Protein AF-A0A0X1T879-F1 (afdb_monomer)

Structure (mmCIF, N/CA/C/O backbone):
data_AF-A0A0X1T879-F1
#
_entry.id   AF-A0A0X1T879-F1
#
loop_
_atom_site.group_PDB
_atom_site.id
_atom_site.type_symbol
_atom_site.label_atom_id
_atom_site.label_alt_id
_atom_site.label_comp_id
_atom_site.label_asym_id
_atom_site.label_entity_id
_atom_site.label_seq_id
_atom_site.pdbx_PDB_ins_code
_atom_site.Cartn_x
_atom_site.Cartn_y
_atom_site.Cartn_z
_atom_site.occupancy
_atom_site.B_iso_or_equiv
_atom_site.auth_seq_id
_atom_site.auth_comp_id
_atom_site.auth_asym_id
_atom_site.auth_atom_id
_atom_site.pdbx_PDB_model_num
ATOM 1 N N . MET A 1 1 ? -5.474 -13.224 -6.241 1.00 79.62 1 MET A N 1
ATOM 2 C CA . MET A 1 1 ? -4.151 -12.719 -6.658 1.00 79.62 1 MET A CA 1
ATOM 3 C C . MET A 1 1 ? -3.511 -12.004 -5.496 1.00 79.62 1 MET A C 1
ATOM 5 O O . MET A 1 1 ? -4.206 -11.257 -4.817 1.00 79.62 1 MET A O 1
ATOM 9 N N . LEU A 1 2 ? -2.228 -12.259 -5.269 1.00 90.38 2 LEU A N 1
ATOM 10 C CA . LEU A 1 2 ? -1.414 -11.565 -4.279 1.00 90.38 2 LEU A CA 1
ATOM 11 C C . LEU A 1 2 ? -0.314 -10.819 -5.038 1.00 90.38 2 LEU A C 1
ATOM 13 O O . LEU A 1 2 ? 0.285 -11.401 -5.938 1.00 90.38 2 LEU A O 1
ATOM 17 N N . TYR A 1 3 ? -0.079 -9.558 -4.688 1.00 94.38 3 TYR A N 1
ATOM 18 C CA . TYR A 1 3 ? 0.959 -8.702 -5.270 1.00 94.38 3 TYR A CA 1
ATOM 19 C C . TYR A 1 3 ? 1.838 -8.135 -4.145 1.00 94.38 3 TYR A C 1
ATOM 21 O O . TYR A 1 3 ? 1.341 -7.999 -3.020 1.00 94.38 3 TYR A O 1
ATOM 29 N N . PRO A 1 4 ? 3.119 -7.819 -4.409 1.00 96.00 4 PRO A N 1
ATOM 30 C CA . PRO A 1 4 ? 3.978 -7.177 -3.430 1.00 96.00 4 PRO A CA 1
ATOM 31 C C . PRO A 1 4 ? 3.607 -5.698 -3.289 1.00 96.00 4 PRO A C 1
ATOM 33 O O . PRO A 1 4 ? 3.080 -5.082 -4.213 1.00 96.00 4 PRO A O 1
ATOM 36 N N . GLY A 1 5 ? 3.946 -5.128 -2.137 1.00 96.06 5 GLY A N 1
ATOM 37 C CA . GLY A 1 5 ? 3.822 -3.697 -1.882 1.00 96.06 5 GLY A CA 1
ATOM 38 C C . GLY A 1 5 ? 2.614 -3.277 -1.056 1.00 96.06 5 GLY A C 1
ATOM 39 O O . GLY A 1 5 ? 1.840 -4.096 -0.551 1.00 96.06 5 GLY A O 1
ATOM 40 N N . VAL A 1 6 ? 2.508 -1.966 -0.851 1.00 94.50 6 VAL A N 1
ATOM 41 C CA . VAL A 1 6 ? 1.423 -1.332 -0.095 1.00 94.50 6 VAL A CA 1
ATOM 42 C C . VAL A 1 6 ? 0.254 -0.947 -1.011 1.00 94.50 6 VAL A C 1
ATOM 44 O O . VAL A 1 6 ? 0.140 -1.406 -2.141 1.00 94.50 6 VAL A O 1
ATOM 47 N N . HIS A 1 7 ? -0.694 -0.151 -0.510 1.00 92.00 7 HIS A N 1
ATOM 48 C CA . HIS A 1 7 ? -1.968 0.094 -1.193 1.00 92.00 7 HIS A CA 1
ATOM 49 C C . HIS A 1 7 ? -1.815 0.622 -2.632 1.00 92.00 7 HIS A C 1
ATOM 51 O O . HIS A 1 7 ? -2.373 0.025 -3.555 1.00 92.00 7 HIS A O 1
ATOM 57 N N . SER A 1 8 ? -1.038 1.690 -2.822 1.00 93.88 8 SER A N 1
ATOM 58 C CA . SER A 1 8 ? -0.844 2.314 -4.137 1.00 93.88 8 SER A CA 1
ATOM 59 C C . SER A 1 8 ? 0.261 1.653 -4.969 1.00 93.88 8 SER A C 1
ATOM 61 O O . SER A 1 8 ? 0.316 1.885 -6.170 1.00 93.88 8 SER A O 1
ATOM 63 N N . ASP A 1 9 ? 1.069 0.757 -4.388 1.00 97.25 9 ASP A N 1
ATOM 64 C CA . ASP A 1 9 ? 1.946 -0.138 -5.166 1.00 97.25 9 ASP A CA 1
ATOM 65 C C . ASP A 1 9 ? 1.133 -1.135 -6.002 1.00 97.25 9 ASP A C 1
ATOM 67 O O . ASP A 1 9 ? 1.611 -1.634 -7.014 1.00 97.25 9 ASP A O 1
ATOM 71 N N . VAL A 1 10 ? -0.110 -1.416 -5.595 1.00 96.62 10 VAL A N 1
ATOM 72 C CA . VAL A 1 10 ? -1.044 -2.261 -6.349 1.00 96.62 10 VAL A CA 1
ATOM 73 C C . VAL A 1 10 ? -1.982 -1.413 -7.203 1.00 96.62 10 VAL A C 1
ATOM 75 O O . VAL A 1 10 ? -2.150 -1.683 -8.386 1.00 96.62 10 VAL A O 1
ATOM 78 N N . GLY A 1 11 ? -2.610 -0.393 -6.610 1.00 94.19 11 GLY A N 1
ATOM 79 C CA . GLY A 1 11 ? -3.604 0.435 -7.305 1.00 94.19 11 GLY A CA 1
ATOM 80 C C . GLY A 1 11 ? -3.025 1.474 -8.271 1.00 94.19 11 GLY A C 1
ATOM 81 O O . GLY A 1 11 ? -3.764 1.991 -9.105 1.00 94.19 11 GLY A O 1
ATOM 82 N N . GLY A 1 12 ? -1.733 1.785 -8.157 1.00 93.62 12 GLY A N 1
ATOM 83 C CA . GLY A 1 12 ? -1.126 2.967 -8.763 1.00 93.62 12 GLY A CA 1
ATOM 84 C C . GLY A 1 12 ? -1.433 4.243 -7.971 1.00 93.62 12 GLY A C 1
ATOM 85 O O . GLY A 1 12 ? -2.371 4.301 -7.174 1.00 93.62 12 GLY A O 1
ATOM 86 N N . GLY A 1 13 ? -0.621 5.280 -8.180 1.00 90.38 13 GLY A N 1
ATOM 87 C CA . GLY A 1 13 ? -0.833 6.606 -7.587 1.00 90.38 13 GLY A CA 1
ATOM 88 C C . GLY A 1 13 ? 0.408 7.233 -6.961 1.00 90.38 13 GLY A C 1
ATOM 89 O O . GLY A 1 13 ? 0.414 8.443 -6.757 1.00 90.38 13 GLY A O 1
ATOM 90 N N . TYR A 1 14 ? 1.459 6.450 -6.704 1.00 92.56 14 TYR A N 1
ATOM 91 C CA . TYR A 1 14 ? 2.745 7.013 -6.300 1.00 92.56 14 TYR A CA 1
ATOM 92 C C . TYR A 1 14 ? 3.424 7.720 -7.481 1.00 92.56 14 TYR A C 1
ATOM 94 O O . TYR A 1 14 ? 3.492 7.143 -8.573 1.00 92.56 14 TYR A O 1
ATOM 102 N N . PRO A 1 15 ? 3.916 8.959 -7.303 1.00 92.25 15 PRO A N 1
ATOM 103 C CA . PRO A 1 15 ? 4.721 9.612 -8.317 1.00 92.25 15 PRO A CA 1
ATOM 104 C C . PRO A 1 15 ? 6.133 9.015 -8.367 1.00 92.25 15 PRO A C 1
ATOM 106 O O . PRO A 1 15 ? 6.583 8.279 -7.491 1.00 92.25 15 PRO A O 1
ATOM 109 N N . LYS A 1 16 ? 6.867 9.370 -9.423 1.00 94.75 16 LYS A N 1
ATOM 110 C CA . LYS A 1 16 ? 8.304 9.102 -9.515 1.00 94.75 16 LYS A CA 1
ATOM 111 C C . LYS A 1 16 ? 9.030 9.674 -8.286 1.00 94.75 16 LYS A C 1
ATOM 113 O O . LYS A 1 16 ? 8.830 10.842 -7.967 1.00 94.75 16 LYS A O 1
ATOM 118 N N . ASN A 1 17 ? 9.972 8.908 -7.731 1.00 95.69 17 ASN A N 1
ATOM 119 C CA . ASN A 1 17 ? 10.856 9.306 -6.629 1.00 95.69 17 ASN A CA 1
ATOM 120 C C . ASN A 1 17 ? 10.156 9.543 -5.283 1.00 95.69 17 ASN A C 1
ATOM 122 O O . ASN A 1 17 ? 10.802 10.031 -4.355 1.00 95.69 17 ASN A O 1
ATOM 126 N N . ASP A 1 18 ? 8.879 9.180 -5.154 1.00 93.50 18 ASP A N 1
ATOM 127 C CA . ASP A 1 18 ? 8.205 9.204 -3.859 1.00 93.50 18 ASP A CA 1
ATOM 128 C C . ASP A 1 18 ? 8.901 8.226 -2.913 1.00 93.50 18 ASP A C 1
ATOM 130 O O . ASP A 1 18 ? 9.189 7.086 -3.288 1.00 93.50 18 ASP A O 1
ATOM 134 N N . GLN A 1 19 ? 9.281 8.686 -1.720 1.00 95.00 19 GLN A N 1
ATOM 135 C CA . GLN A 1 19 ? 10.069 7.894 -0.767 1.00 95.00 19 GLN A CA 1
ATOM 136 C C . GLN A 1 19 ? 11.381 7.330 -1.356 1.00 95.00 19 GLN A C 1
ATOM 138 O O . GLN A 1 19 ? 11.878 6.286 -0.916 1.00 95.00 19 GLN A O 1
ATOM 143 N N . GLY A 1 20 ? 11.912 7.996 -2.391 1.00 96.19 20 GLY A N 1
ATOM 144 C CA . GLY A 1 20 ? 13.083 7.574 -3.162 1.00 96.19 20 GLY A CA 1
ATOM 145 C C . GLY A 1 20 ? 12.904 6.262 -3.933 1.00 96.19 20 GLY A C 1
ATOM 146 O O . GLY A 1 20 ? 13.896 5.593 -4.246 1.00 96.19 20 GLY A O 1
ATOM 147 N N . LYS A 1 21 ? 11.660 5.871 -4.235 1.00 97.50 21 LYS A N 1
ATOM 148 C CA . LYS A 1 21 ? 11.310 4.694 -5.045 1.00 97.50 21 LYS A CA 1
ATOM 149 C C . LYS A 1 21 ? 11.124 5.075 -6.514 1.00 97.50 21 LYS A C 1
ATOM 151 O O . LYS A 1 21 ? 10.783 6.210 -6.835 1.00 97.50 21 LYS A O 1
ATOM 156 N N . ALA A 1 22 ? 11.359 4.130 -7.427 1.00 97.19 22 ALA A N 1
ATOM 157 C CA . ALA A 1 22 ? 11.204 4.333 -8.874 1.00 97.19 22 ALA A CA 1
ATOM 158 C C . ALA A 1 22 ? 11.934 5.593 -9.408 1.00 97.19 22 ALA A C 1
ATOM 160 O O . ALA A 1 22 ? 11.372 6.415 -10.140 1.00 97.19 22 ALA A O 1
ATOM 161 N N . ARG A 1 23 ? 13.196 5.781 -8.997 1.00 96.00 23 ARG A N 1
ATOM 162 C CA . ARG A 1 23 ? 13.988 7.008 -9.230 1.00 96.00 23 ARG A CA 1
ATOM 163 C C . ARG A 1 23 ? 14.266 7.278 -10.711 1.00 96.00 23 ARG A C 1
ATOM 165 O O . ARG A 1 23 ? 14.434 8.434 -11.105 1.00 96.00 23 ARG A O 1
ATOM 172 N N . GLY A 1 24 ? 14.283 6.242 -11.550 1.00 93.25 24 GLY A N 1
ATOM 173 C CA . GLY A 1 24 ? 14.458 6.358 -12.998 1.00 93.25 24 GLY A CA 1
ATOM 174 C C . GLY A 1 24 ? 13.214 6.877 -13.721 1.00 93.25 24 GLY A C 1
ATOM 175 O O . GLY A 1 24 ? 13.329 7.572 -14.732 1.00 93.25 24 GLY A O 1
ATOM 176 N N . GLY A 1 25 ? 12.015 6.641 -13.184 1.00 95.31 25 GLY A N 1
ATOM 177 C CA . GLY A 1 25 ? 10.755 7.062 -13.797 1.00 95.31 25 GLY A CA 1
ATOM 178 C C . GLY A 1 25 ? 9.572 6.184 -13.405 1.00 95.31 25 GLY A C 1
ATOM 179 O O . GLY A 1 25 ? 9.730 5.165 -12.747 1.00 95.31 25 GLY A O 1
ATOM 180 N N . THR A 1 26 ? 8.377 6.547 -13.872 1.00 95.06 26 THR A N 1
ATOM 181 C CA . THR A 1 26 ? 7.128 5.804 -13.603 1.00 95.06 26 THR A CA 1
ATOM 182 C C . THR A 1 26 ? 7.161 4.357 -14.100 1.00 95.06 26 THR A C 1
ATOM 184 O O . THR A 1 26 ? 6.550 3.486 -13.493 1.00 95.06 26 THR A O 1
ATOM 187 N N . HIS A 1 27 ? 7.946 4.068 -15.141 1.00 96.81 27 HIS A N 1
ATOM 188 C CA . HIS A 1 27 ? 8.201 2.709 -15.625 1.00 96.81 27 HIS A CA 1
ATOM 189 C C . HIS A 1 27 ? 8.926 1.806 -1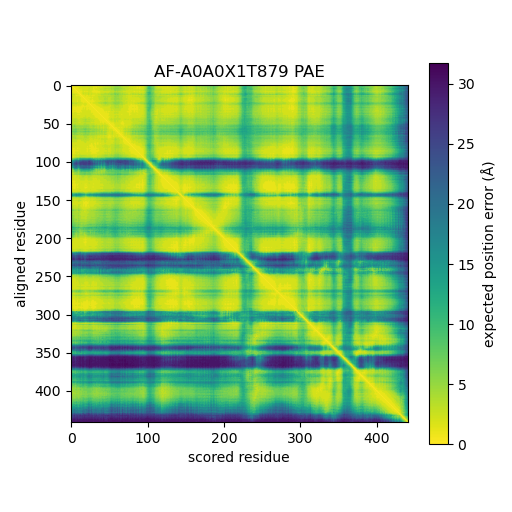4.604 1.00 96.81 27 HIS A C 1
ATOM 191 O O . HIS A 1 27 ? 8.985 0.593 -14.797 1.00 96.81 27 HIS A O 1
ATOM 197 N N . GLU A 1 28 ? 9.477 2.367 -13.523 1.00 97.75 28 GLU A N 1
ATOM 198 C CA . GLU A 1 28 ? 10.057 1.623 -12.402 1.00 97.75 28 GLU A CA 1
ATOM 199 C C . GLU A 1 28 ? 9.074 1.404 -11.231 1.00 97.75 28 GLU A C 1
ATOM 201 O O . GLU A 1 28 ? 9.458 0.826 -10.214 1.00 97.75 28 GLU A O 1
ATOM 206 N N . LEU A 1 29 ? 7.817 1.850 -11.327 1.00 97.88 29 LEU A N 1
ATOM 207 C CA . LEU A 1 29 ? 6.808 1.581 -10.299 1.00 97.88 29 LEU A CA 1
ATOM 208 C C . LEU A 1 29 ? 6.338 0.125 -10.384 1.00 97.88 29 LEU A C 1
ATOM 210 O O . LEU A 1 29 ? 5.997 -0.370 -11.458 1.00 97.88 29 LEU A O 1
ATOM 214 N N . VAL A 1 30 ? 6.249 -0.565 -9.243 1.00 97.38 30 VAL A N 1
ATOM 215 C CA . VAL A 1 30 ? 5.775 -1.962 -9.218 1.00 97.38 30 VAL A CA 1
ATOM 216 C C . VAL A 1 30 ? 4.300 -2.090 -9.627 1.00 97.38 30 VAL A C 1
ATOM 218 O O . VAL A 1 30 ? 3.904 -3.123 -10.168 1.00 97.38 30 VAL A O 1
ATOM 221 N N . SER A 1 31 ? 3.511 -1.015 -9.487 1.00 97.81 31 SER A N 1
ATOM 222 C CA . SER A 1 31 ? 2.117 -0.951 -9.950 1.00 97.81 31 SER A CA 1
ATOM 223 C C . SER A 1 31 ? 1.973 -1.144 -11.458 1.00 97.81 31 SER A C 1
ATOM 225 O O . SER A 1 31 ? 0.902 -1.538 -11.914 1.00 97.81 31 SER A O 1
ATOM 227 N N . GLN A 1 32 ? 3.044 -0.939 -12.234 1.00 97.50 32 GLN A N 1
ATOM 228 C CA . GLN A 1 32 ? 3.043 -1.225 -13.667 1.00 97.50 32 GLN A CA 1
ATOM 229 C C . GLN A 1 32 ? 2.764 -2.708 -13.945 1.00 97.50 32 GLN A C 1
ATOM 231 O O . GLN A 1 32 ? 2.046 -3.020 -14.887 1.00 97.50 32 GLN A O 1
ATOM 236 N N . ILE A 1 33 ? 3.249 -3.633 -13.108 1.00 95.50 33 ILE A N 1
ATOM 237 C CA . ILE A 1 33 ? 2.963 -5.067 -13.280 1.00 95.50 33 ILE A CA 1
ATOM 238 C C . ILE A 1 33 ? 1.458 -5.329 -13.147 1.00 95.50 33 ILE A C 1
ATOM 240 O O . ILE A 1 33 ? 0.855 -5.964 -14.009 1.00 95.50 33 ILE A O 1
ATOM 244 N N . VAL A 1 34 ? 0.833 -4.761 -12.113 1.00 95.00 34 VAL A N 1
ATOM 245 C CA . VAL A 1 34 ? -0.609 -4.902 -11.869 1.00 95.00 34 VAL A CA 1
ATOM 246 C C . VAL A 1 34 ? -1.430 -4.250 -12.984 1.00 95.00 34 VAL A C 1
ATOM 248 O O . VAL A 1 34 ? -2.447 -4.806 -13.395 1.00 95.00 34 VAL A O 1
ATOM 251 N N . LEU A 1 35 ? -0.980 -3.101 -13.503 1.00 95.88 35 LEU A N 1
ATOM 252 C CA . LEU A 1 35 ? -1.595 -2.430 -14.649 1.00 95.88 35 LEU A CA 1
ATOM 253 C C . LEU A 1 35 ? -1.626 -3.343 -15.883 1.00 95.88 35 LEU A C 1
ATOM 255 O O . LEU A 1 35 ? -2.675 -3.469 -16.515 1.00 95.88 35 LEU A O 1
ATOM 259 N N . HIS A 1 36 ? -0.510 -4.004 -16.204 1.00 94.00 36 HIS A N 1
ATOM 260 C CA . HIS A 1 36 ? -0.427 -4.939 -17.333 1.00 94.00 36 HIS A CA 1
ATOM 261 C C . HIS A 1 36 ? -1.300 -6.177 -17.132 1.00 94.00 36 HIS A C 1
ATOM 263 O O . HIS A 1 36 ? -2.034 -6.554 -18.047 1.00 94.00 36 HIS A O 1
ATOM 269 N N . ASP A 1 37 ? -1.288 -6.767 -15.936 1.00 92.06 37 ASP A N 1
ATOM 270 C CA . ASP A 1 37 ? -2.122 -7.930 -15.616 1.00 92.06 37 ASP A CA 1
ATOM 271 C C . ASP A 1 37 ? -3.622 -7.589 -15.706 1.00 92.06 37 ASP A C 1
ATOM 273 O O . ASP A 1 37 ? -4.415 -8.357 -16.260 1.00 92.06 37 ASP A O 1
ATOM 277 N N . LEU A 1 38 ? -4.024 -6.404 -15.229 1.00 92.94 38 LEU A N 1
ATOM 278 C CA . LEU A 1 38 ? -5.399 -5.913 -15.341 1.00 92.94 38 LEU A CA 1
ATOM 279 C C . LEU A 1 38 ? -5.782 -5.609 -16.794 1.00 92.94 38 LEU A C 1
ATOM 281 O O . LEU A 1 38 ? -6.877 -5.979 -17.219 1.00 92.94 38 LEU A O 1
ATOM 285 N N . TYR A 1 39 ? -4.895 -4.963 -17.556 1.00 94.06 39 TYR A N 1
ATOM 286 C CA . TYR A 1 39 ? -5.094 -4.697 -18.980 1.00 94.06 39 TYR A CA 1
ATOM 287 C C . TYR A 1 39 ? -5.304 -6.003 -19.752 1.00 94.06 39 TYR A C 1
ATOM 289 O O . TYR A 1 39 ? -6.281 -6.121 -20.490 1.00 94.06 39 TYR A O 1
ATOM 297 N N . ALA A 1 40 ? -4.454 -7.010 -19.534 1.00 91.31 40 ALA A N 1
ATOM 298 C CA . ALA A 1 40 ? -4.565 -8.311 -20.185 1.00 91.31 40 ALA A CA 1
ATOM 299 C C . ALA A 1 40 ? -5.870 -9.028 -19.806 1.00 91.31 40 ALA A C 1
ATOM 301 O O . ALA A 1 40 ? -6.596 -9.492 -20.687 1.00 91.31 40 ALA A O 1
ATOM 302 N N . ALA A 1 41 ? -6.217 -9.067 -18.515 1.00 90.38 41 ALA A N 1
ATOM 303 C CA . ALA A 1 41 ? -7.457 -9.682 -18.045 1.00 90.38 41 ALA A CA 1
ATOM 304 C C . ALA A 1 41 ? -8.708 -8.989 -18.616 1.00 90.38 41 ALA A C 1
ATOM 306 O O . ALA A 1 41 ? -9.640 -9.657 -19.066 1.00 90.38 41 ALA A O 1
ATOM 307 N N . ALA A 1 42 ? -8.728 -7.654 -18.642 1.00 93.38 42 ALA A N 1
ATOM 308 C CA . ALA A 1 42 ? -9.831 -6.882 -19.202 1.00 93.38 42 ALA A CA 1
ATOM 309 C C . ALA A 1 42 ? -9.937 -7.063 -20.724 1.00 93.38 42 ALA A C 1
ATOM 311 O O . ALA A 1 42 ? -11.037 -7.259 -21.242 1.00 93.38 42 ALA A O 1
ATOM 312 N N . PHE A 1 43 ? -8.807 -7.050 -21.435 1.00 92.31 43 PHE A N 1
ATOM 313 C CA . PHE A 1 43 ? -8.762 -7.277 -22.878 1.00 92.31 43 PHE A CA 1
ATOM 314 C C . PHE A 1 43 ? -9.307 -8.665 -23.242 1.00 92.31 43 PHE A C 1
ATOM 316 O O . PHE A 1 43 ? -10.158 -8.780 -24.123 1.00 92.31 43 PHE A O 1
ATOM 323 N N . LEU A 1 44 ? -8.897 -9.708 -22.510 1.00 89.12 44 LEU A N 1
ATOM 324 C CA . LEU A 1 44 ? -9.409 -11.076 -22.672 1.00 89.12 44 LEU A CA 1
ATOM 325 C C . LEU A 1 44 ? -10.907 -11.189 -22.380 1.00 89.12 44 LEU A C 1
ATOM 327 O O . LEU A 1 44 ? -11.611 -11.939 -23.052 1.00 89.12 44 LEU A O 1
ATOM 331 N N . ALA A 1 45 ? -11.412 -10.415 -21.419 1.00 92.25 45 ALA A N 1
ATOM 332 C CA . ALA A 1 45 ? -12.839 -10.327 -21.123 1.00 92.25 45 ALA A CA 1
ATOM 333 C C . ALA A 1 45 ? -13.641 -9.524 -22.172 1.00 92.25 45 ALA A C 1
ATOM 335 O O . ALA A 1 45 ? -14.856 -9.380 -22.035 1.00 92.25 45 ALA A O 1
ATOM 336 N N . GLY A 1 46 ? -12.990 -9.000 -23.218 1.00 93.25 46 GLY A N 1
ATOM 337 C CA . GLY A 1 46 ? -13.631 -8.254 -24.301 1.00 93.25 46 GLY A CA 1
ATOM 338 C C . GLY A 1 46 ? -13.786 -6.757 -24.032 1.00 93.25 46 GLY A C 1
ATOM 339 O O . GLY A 1 46 ? -14.573 -6.099 -24.716 1.00 93.25 46 GLY A O 1
ATOM 340 N N . ALA A 1 47 ? -13.058 -6.198 -23.058 1.00 96.38 47 ALA A N 1
ATOM 341 C CA . ALA A 1 47 ? -13.033 -4.755 -22.858 1.00 96.38 47 ALA A CA 1
ATOM 342 C C . ALA A 1 47 ? -12.485 -4.057 -24.121 1.00 96.38 47 ALA A C 1
ATOM 344 O O . ALA A 1 47 ? -11.481 -4.503 -24.684 1.00 96.38 47 ALA A O 1
ATOM 345 N N . PRO A 1 48 ? -13.107 -2.954 -24.579 1.00 94.69 48 PRO A N 1
ATOM 346 C CA . PRO A 1 48 ? -12.712 -2.254 -25.799 1.00 94.69 48 PRO A CA 1
ATOM 347 C C . PRO A 1 48 ? -11.471 -1.376 -25.562 1.00 94.69 48 PRO A C 1
ATOM 349 O O . PRO A 1 48 ? -11.538 -0.152 -25.653 1.00 94.69 48 PRO A O 1
ATOM 352 N N . LEU A 1 49 ? -10.343 -1.999 -25.221 1.00 95.56 49 LEU A N 1
ATOM 353 C CA . LEU A 1 49 ? -9.083 -1.313 -24.952 1.00 95.56 49 LEU A CA 1
ATOM 354 C C . LEU A 1 49 ? -8.277 -1.114 -26.240 1.00 95.56 49 LEU A C 1
ATOM 356 O O . LEU A 1 49 ? -8.342 -1.911 -27.181 1.00 95.56 49 LEU A O 1
ATOM 360 N N . GLN A 1 50 ? -7.519 -0.023 -26.271 1.00 96.25 50 GLN A N 1
ATOM 361 C CA . GLN A 1 50 ? -6.563 0.265 -27.334 1.00 96.25 50 GLN A CA 1
ATOM 362 C C . GLN A 1 50 ? -5.347 -0.657 -27.235 1.00 96.25 50 GLN A C 1
ATOM 364 O O . GLN A 1 50 ? -4.970 -1.055 -26.140 1.00 96.25 50 GLN A O 1
ATOM 369 N N . VAL A 1 51 ? -4.708 -0.946 -28.369 1.00 95.31 51 VAL A N 1
ATOM 370 C CA . VAL A 1 51 ? -3.526 -1.819 -28.460 1.00 95.31 51 VAL A CA 1
ATOM 371 C C . VAL A 1 51 ? -2.321 -1.072 -29.038 1.00 95.31 51 VAL A C 1
ATOM 373 O O . VAL A 1 51 ? -2.499 -0.066 -29.726 1.00 95.31 51 VAL A O 1
ATOM 376 N N . PRO A 1 52 ? -1.080 -1.547 -28.843 1.00 94.00 52 PRO A N 1
ATOM 377 C CA . PRO A 1 52 ? 0.050 -1.051 -29.621 1.00 94.00 52 PRO A CA 1
ATOM 378 C C . PRO A 1 52 ? -0.203 -1.225 -31.126 1.00 94.00 52 PRO A C 1
ATOM 380 O O . PRO A 1 52 ? -0.681 -2.272 -31.564 1.00 94.00 52 PRO A O 1
ATOM 383 N N . GLU A 1 53 ? 0.155 -0.231 -31.939 1.00 92.06 53 GLU A N 1
ATOM 384 C CA . GLU A 1 53 ? -0.057 -0.287 -33.396 1.00 92.06 53 GLU A CA 1
ATOM 385 C C . GLU A 1 53 ? 0.579 -1.536 -34.032 1.00 92.06 53 GLU A C 1
ATOM 387 O O . GLU A 1 53 ? -0.012 -2.157 -34.913 1.00 92.06 53 GLU A O 1
ATOM 392 N N . ALA A 1 54 ? 1.735 -1.964 -33.512 1.00 91.56 54 ALA A N 1
ATOM 393 C CA . ALA A 1 54 ? 2.468 -3.141 -33.976 1.00 91.56 54 ALA A CA 1
ATOM 394 C C . ALA A 1 54 ? 1.669 -4.457 -33.913 1.00 91.56 54 ALA A C 1
ATOM 396 O O . ALA A 1 54 ? 1.984 -5.390 -34.651 1.00 91.56 54 ALA A O 1
ATOM 397 N N . VAL A 1 55 ? 0.651 -4.544 -33.049 1.00 91.81 55 VAL A N 1
ATOM 398 C CA . VAL A 1 55 ? -0.188 -5.743 -32.892 1.00 91.81 55 VAL A CA 1
ATOM 399 C C . VAL A 1 55 ? -1.597 -5.567 -33.465 1.00 91.81 55 VAL A C 1
ATOM 401 O O . VAL A 1 55 ? -2.406 -6.491 -33.385 1.00 91.81 55 VAL A O 1
ATOM 404 N N . LEU A 1 56 ? -1.912 -4.412 -34.068 1.00 93.81 56 LEU A N 1
ATOM 405 C CA . LEU A 1 56 ? -3.212 -4.180 -34.693 1.00 93.81 56 LEU A CA 1
ATOM 406 C C . LEU A 1 56 ? -3.353 -5.048 -35.962 1.00 93.81 56 LEU A C 1
ATOM 408 O O . LEU A 1 56 ? -2.541 -4.931 -36.887 1.00 93.81 56 LEU A O 1
ATOM 412 N N . PRO A 1 57 ? -4.393 -5.896 -36.075 1.00 93.88 57 PRO A N 1
ATOM 413 C CA . PRO A 1 57 ? -4.608 -6.691 -37.277 1.00 93.88 57 PRO A CA 1
ATOM 414 C C . PRO A 1 57 ? -4.776 -5.819 -38.527 1.00 93.88 57 PRO A C 1
ATOM 416 O O . PRO A 1 57 ? -5.517 -4.838 -38.514 1.00 93.88 57 PRO A O 1
ATOM 419 N N . LYS A 1 58 ? -4.162 -6.220 -39.650 1.00 94.38 58 LYS A N 1
ATOM 420 C CA . LYS A 1 58 ? -4.163 -5.441 -40.908 1.00 94.38 58 LYS A CA 1
ATOM 421 C C . LYS A 1 58 ? -5.561 -5.085 -41.430 1.00 94.38 58 LYS A C 1
ATOM 423 O O . LYS A 1 58 ? -5.752 -4.033 -42.029 1.00 94.38 58 LYS A O 1
ATOM 428 N N . TYR A 1 59 ? -6.557 -5.941 -41.205 1.00 95.44 59 TYR A N 1
ATOM 429 C CA . TYR A 1 59 ? -7.936 -5.661 -41.621 1.00 95.44 59 TYR A CA 1
ATOM 430 C C . TYR A 1 59 ? -8.610 -4.558 -40.781 1.00 95.44 59 TYR A C 1
ATOM 432 O O . TYR A 1 59 ? -9.652 -4.043 -41.178 1.00 95.44 59 TYR A O 1
ATOM 440 N N . LEU A 1 60 ? -8.018 -4.175 -39.642 1.00 95.06 60 LEU A N 1
ATOM 441 C CA . LEU A 1 60 ? -8.452 -3.073 -38.779 1.00 95.06 60 LEU A CA 1
ATOM 442 C C . LEU A 1 60 ? -7.616 -1.800 -38.962 1.00 95.06 60 LEU A C 1
ATOM 444 O O . LEU A 1 60 ? -7.860 -0.828 -38.252 1.00 95.06 60 LEU A O 1
ATOM 448 N N . SER A 1 61 ? -6.669 -1.752 -39.906 1.00 93.00 61 SER A N 1
ATOM 449 C CA . SER A 1 61 ? -5.793 -0.585 -40.087 1.00 93.00 61 SER A CA 1
ATOM 450 C C . SER A 1 61 ? -6.556 0.716 -40.371 1.00 93.00 61 SER A C 1
ATOM 452 O O . SER A 1 61 ? -6.125 1.778 -39.938 1.00 93.00 61 SER A O 1
ATOM 454 N N . SER A 1 62 ? -7.729 0.659 -41.016 1.00 95.12 62 SER A N 1
ATOM 455 C CA . SER A 1 62 ? -8.586 1.841 -41.223 1.00 95.12 62 SER A CA 1
ATOM 456 C C . SER A 1 62 ? -9.183 2.416 -39.929 1.00 95.12 62 SER A C 1
ATOM 458 O O . SER A 1 62 ? -9.676 3.539 -39.928 1.00 95.12 62 SER A O 1
ATOM 460 N N . GLN A 1 63 ? -9.140 1.662 -38.829 1.00 95.25 63 GLN A N 1
ATOM 461 C CA . GLN A 1 63 ? -9.644 2.039 -37.505 1.00 95.25 63 GLN A CA 1
ATOM 462 C C . GLN A 1 63 ? -8.508 2.384 -36.528 1.00 95.25 63 GLN A C 1
ATOM 464 O O . GLN A 1 63 ? -8.770 2.587 -35.343 1.00 95.25 63 GLN A O 1
ATOM 469 N N . ALA A 1 64 ? -7.256 2.453 -37.000 1.00 92.94 64 ALA A N 1
ATOM 470 C CA . ALA A 1 64 ? -6.086 2.653 -36.147 1.00 92.94 64 ALA A CA 1
ATOM 471 C C . ALA A 1 64 ? -6.225 3.889 -35.246 1.00 92.94 64 ALA A C 1
ATOM 473 O O . ALA A 1 64 ? -6.028 3.774 -34.045 1.00 92.94 64 ALA A O 1
ATOM 474 N N . GLN A 1 65 ? -6.711 5.014 -35.787 1.00 93.56 65 GLN A N 1
ATOM 475 C CA . GLN A 1 65 ? -6.825 6.301 -35.084 1.00 93.56 65 GLN A CA 1
ATOM 476 C C . GLN A 1 65 ? -7.456 6.229 -33.681 1.00 93.56 65 GLN A C 1
ATOM 478 O O . GLN A 1 65 ? -7.105 7.030 -32.821 1.00 93.56 65 GLN A O 1
ATOM 483 N N . TRP A 1 66 ? -8.392 5.308 -33.445 1.00 94.12 66 TRP A N 1
ATOM 484 C CA . TRP A 1 66 ? -9.060 5.156 -32.148 1.00 94.12 66 TRP A CA 1
ATOM 485 C C . TRP A 1 66 ? -8.813 3.799 -31.478 1.00 94.12 66 TRP A C 1
ATOM 487 O O . TRP A 1 66 ? -9.165 3.635 -30.310 1.00 94.12 66 TRP A O 1
ATOM 497 N N . ARG A 1 67 ? -8.209 2.835 -32.187 1.00 95.62 67 ARG A N 1
ATOM 498 C CA . ARG A 1 67 ? -7.858 1.505 -31.660 1.00 95.62 67 ARG A CA 1
ATOM 499 C C . ARG A 1 67 ? -6.408 1.382 -31.215 1.00 95.62 67 ARG A C 1
ATOM 501 O O . ARG A 1 67 ? -6.089 0.413 -30.532 1.00 95.62 67 ARG A O 1
ATOM 508 N N . THR A 1 68 ? -5.537 2.307 -31.603 1.00 96.75 68 THR A N 1
ATOM 509 C CA . THR A 1 68 ? -4.129 2.283 -31.209 1.00 96.75 68 THR A CA 1
ATOM 510 C C . THR A 1 68 ? -3.878 3.156 -29.995 1.00 96.75 68 THR A C 1
ATOM 512 O O . THR A 1 68 ? -4.434 4.250 -29.898 1.00 96.75 68 THR A O 1
ATOM 515 N N . LEU A 1 69 ? -3.003 2.697 -29.105 1.00 95.56 69 LEU A N 1
ATOM 516 C CA . LEU A 1 69 ? -2.483 3.517 -28.017 1.00 95.56 69 LEU A CA 1
ATOM 517 C C . LEU A 1 69 ? -1.697 4.694 -28.606 1.00 95.56 69 LEU A C 1
ATOM 519 O O . LEU A 1 69 ? -0.863 4.511 -29.496 1.00 95.56 69 LEU A O 1
ATOM 523 N N . GLY A 1 70 ? -1.969 5.899 -28.107 1.00 94.56 70 GLY A N 1
ATOM 524 C CA . GLY A 1 70 ? -1.161 7.074 -28.415 1.00 94.56 70 GLY A CA 1
ATOM 525 C C . GLY A 1 70 ? 0.242 6.959 -27.817 1.00 94.56 70 GLY A C 1
ATOM 526 O O . GLY A 1 70 ? 0.495 6.116 -26.958 1.00 94.56 70 GLY A O 1
ATOM 527 N N . ARG A 1 71 ? 1.159 7.831 -28.248 1.00 93.69 71 ARG A N 1
ATOM 528 C CA . ARG A 1 71 ? 2.540 7.844 -27.743 1.00 93.69 71 ARG A CA 1
ATOM 529 C C . ARG A 1 71 ? 2.595 7.985 -26.217 1.00 93.69 71 ARG A C 1
ATOM 531 O O . ARG A 1 71 ? 3.252 7.179 -25.573 1.00 93.69 71 ARG A O 1
ATOM 538 N N . ASP A 1 72 ? 1.888 8.963 -25.661 1.00 94.19 72 ASP A N 1
ATOM 539 C CA . ASP A 1 72 ? 1.922 9.238 -24.219 1.00 94.19 72 ASP A CA 1
ATOM 540 C C . ASP A 1 72 ? 1.350 8.056 -23.421 1.00 94.19 72 ASP A C 1
ATOM 542 O O . ASP A 1 72 ? 1.941 7.615 -22.442 1.00 94.19 72 ASP A O 1
ATOM 546 N N . THR A 1 73 ? 0.264 7.445 -23.906 1.00 94.62 73 THR A N 1
ATOM 547 C CA . THR A 1 73 ? -0.318 6.244 -23.288 1.00 94.62 73 THR A CA 1
ATOM 548 C C . THR A 1 73 ? 0.613 5.035 -23.393 1.00 94.62 73 THR A C 1
ATOM 550 O O . THR A 1 73 ? 0.704 4.246 -22.462 1.00 94.62 73 THR A O 1
ATOM 553 N N . LEU A 1 74 ? 1.348 4.871 -24.498 1.00 93.75 74 LEU A N 1
ATOM 554 C CA . LEU A 1 74 ? 2.384 3.835 -24.588 1.00 93.75 74 LEU A CA 1
ATOM 555 C C . LEU A 1 74 ? 3.485 4.064 -23.545 1.00 93.75 74 LEU A C 1
ATOM 557 O O . LEU A 1 74 ? 3.928 3.106 -22.915 1.00 93.75 74 LEU A O 1
ATOM 561 N N . GLU A 1 75 ? 3.900 5.315 -23.335 1.00 94.19 75 GLU A N 1
ATOM 562 C CA . GLU A 1 75 ? 4.890 5.667 -22.314 1.00 94.19 75 GLU A CA 1
ATOM 563 C C . GLU A 1 75 ? 4.376 5.375 -20.889 1.00 94.19 75 GLU A C 1
ATOM 565 O O . GLU A 1 75 ? 5.134 4.849 -20.072 1.00 94.19 75 GLU A O 1
ATOM 570 N N . GLU A 1 76 ? 3.089 5.609 -20.609 1.00 94.44 76 GLU A N 1
ATOM 571 C CA . GLU A 1 76 ? 2.428 5.248 -19.341 1.00 94.44 76 GLU A CA 1
ATOM 572 C C . GLU A 1 76 ? 2.376 3.735 -19.087 1.00 94.44 76 GLU A C 1
ATOM 574 O O . GLU A 1 76 ? 2.353 3.309 -17.935 1.00 94.44 76 GLU A O 1
ATOM 579 N N . PHE A 1 77 ? 2.393 2.914 -20.140 1.00 95.38 77 PHE A N 1
ATOM 580 C CA . PHE A 1 77 ? 2.438 1.452 -20.045 1.00 95.38 77 PHE A CA 1
ATOM 581 C C . PHE A 1 77 ? 3.866 0.895 -20.022 1.00 95.38 77 PHE A C 1
ATOM 583 O O . PHE A 1 77 ? 4.045 -0.319 -19.932 1.00 95.38 77 PHE A O 1
ATOM 590 N N . ASN A 1 78 ? 4.912 1.719 -20.080 1.00 95.88 78 ASN A N 1
ATOM 591 C CA . ASN A 1 78 ? 6.270 1.192 -19.989 1.00 95.88 78 ASN A CA 1
ATOM 592 C C . ASN A 1 78 ? 6.517 0.537 -18.623 1.00 95.88 78 ASN A C 1
ATOM 594 O O . ASN A 1 78 ? 6.082 1.025 -17.580 1.00 95.88 78 ASN A O 1
ATOM 598 N N . VAL A 1 79 ? 7.262 -0.564 -18.634 1.00 96.88 79 VAL A N 1
ATOM 599 C CA . VAL A 1 79 ? 7.733 -1.251 -17.430 1.00 96.88 79 VAL A CA 1
ATOM 600 C C . VAL A 1 79 ? 9.206 -1.600 -17.607 1.00 96.88 79 VAL A C 1
ATOM 602 O O . VAL A 1 79 ? 9.624 -2.084 -18.661 1.00 96.88 79 VAL A O 1
ATOM 605 N N . SER A 1 80 ? 10.020 -1.302 -16.599 1.00 97.38 80 SER A N 1
ATOM 606 C CA . SER A 1 80 ? 11.456 -1.539 -16.667 1.00 97.38 80 SER A CA 1
ATOM 607 C C . SER A 1 80 ? 11.766 -3.040 -16.541 1.00 97.38 80 SER A C 1
ATOM 609 O O . SER A 1 80 ? 11.144 -3.736 -15.731 1.00 97.38 80 SER A O 1
ATOM 611 N N . PRO A 1 81 ? 12.764 -3.564 -17.279 1.00 97.50 81 PRO A N 1
ATOM 612 C CA . PRO A 1 81 ? 13.215 -4.943 -17.098 1.00 97.50 81 PRO A CA 1
ATOM 613 C C . PRO A 1 81 ? 13.649 -5.256 -15.659 1.00 97.50 81 PRO A C 1
ATOM 615 O O . PRO A 1 81 ? 13.416 -6.362 -15.180 1.00 97.50 81 PRO A O 1
ATOM 618 N N . ALA A 1 82 ? 14.216 -4.274 -14.948 1.00 96.69 82 ALA A N 1
ATOM 619 C CA . ALA A 1 82 ? 14.628 -4.432 -13.555 1.00 96.69 82 ALA A CA 1
ATOM 620 C C . ALA A 1 82 ? 13.432 -4.672 -12.616 1.00 96.69 82 ALA A C 1
ATOM 622 O O . ALA A 1 82 ? 13.516 -5.531 -11.739 1.00 96.69 82 ALA A O 1
ATOM 623 N N . VAL A 1 83 ? 12.304 -3.974 -12.815 1.00 97.62 83 VAL A N 1
ATOM 624 C CA . VAL A 1 83 ? 11.070 -4.235 -12.049 1.00 97.62 83 VAL A CA 1
ATOM 625 C C . VAL A 1 83 ? 10.577 -5.651 -12.309 1.00 97.62 83 VAL A C 1
ATOM 627 O O . VAL A 1 83 ? 10.255 -6.359 -11.360 1.00 97.62 83 VAL A O 1
ATOM 630 N N . ILE A 1 84 ? 10.551 -6.079 -13.576 1.00 96.81 84 ILE A N 1
ATOM 631 C CA . ILE A 1 84 ? 10.100 -7.424 -13.962 1.00 96.81 84 ILE A CA 1
ATOM 632 C C . ILE A 1 84 ? 10.961 -8.492 -13.281 1.00 96.81 84 ILE A C 1
ATOM 634 O O . ILE A 1 84 ? 10.433 -9.433 -12.690 1.00 96.81 84 ILE A O 1
ATOM 638 N N . GLU A 1 85 ? 12.283 -8.347 -13.339 1.00 97.31 85 GLU A N 1
ATOM 639 C CA . GLU A 1 85 ? 13.229 -9.283 -12.729 1.00 97.31 85 GLU A CA 1
ATOM 640 C C . GLU A 1 85 ? 13.040 -9.368 -11.207 1.00 97.31 85 GLU A C 1
ATOM 642 O O . GLU A 1 85 ? 12.877 -10.457 -10.654 1.00 97.31 85 GLU A O 1
ATOM 647 N N . ARG A 1 86 ? 12.975 -8.218 -10.529 1.00 98.12 86 ARG A N 1
ATOM 648 C CA . ARG A 1 86 ? 12.795 -8.130 -9.072 1.00 98.12 86 ARG A CA 1
ATOM 649 C C . ARG A 1 86 ? 11.429 -8.658 -8.620 1.00 98.12 86 ARG A C 1
ATOM 651 O O . ARG A 1 86 ? 11.344 -9.373 -7.622 1.00 98.12 86 ARG A O 1
ATOM 658 N N . PHE A 1 87 ? 10.366 -8.364 -9.370 1.00 96.81 87 PHE A N 1
ATOM 659 C CA . PHE A 1 87 ? 9.027 -8.907 -9.135 1.00 96.81 87 PHE A CA 1
ATOM 660 C C . PHE A 1 87 ? 9.004 -10.431 -9.283 1.00 96.81 87 PHE A C 1
ATOM 662 O O . PHE A 1 87 ? 8.430 -11.130 -8.448 1.00 96.81 87 PHE A O 1
ATOM 669 N N . ASN A 1 88 ? 9.651 -10.966 -10.320 1.00 94.38 88 ASN A N 1
ATOM 670 C CA . ASN A 1 88 ? 9.704 -12.408 -10.543 1.00 94.38 88 ASN A CA 1
ATOM 671 C C . ASN A 1 88 ? 10.525 -13.131 -9.467 1.00 94.38 88 ASN A C 1
ATOM 673 O O . ASN A 1 88 ? 10.117 -14.212 -9.049 1.00 94.38 88 ASN A O 1
ATOM 677 N N . ALA A 1 89 ? 11.603 -12.524 -8.961 1.00 95.44 89 ALA A N 1
ATOM 678 C CA . ALA A 1 89 ? 12.346 -13.052 -7.816 1.00 95.44 89 ALA A CA 1
ATOM 679 C C . ALA A 1 89 ? 11.492 -13.085 -6.535 1.00 95.44 89 ALA A C 1
ATOM 681 O O . ALA A 1 89 ? 11.512 -14.068 -5.796 1.00 95.44 89 ALA A O 1
ATOM 682 N N . TRP A 1 90 ? 10.681 -12.049 -6.284 1.00 96.56 90 TRP A N 1
ATOM 683 C CA . TRP A 1 90 ? 9.686 -12.090 -5.207 1.00 96.56 90 TRP A CA 1
ATOM 684 C C . TRP A 1 90 ? 8.698 -13.240 -5.412 1.00 96.56 90 TRP A C 1
ATOM 686 O O . TRP A 1 90 ? 8.538 -14.083 -4.532 1.00 96.56 90 TRP A O 1
ATOM 696 N N . ARG A 1 91 ? 8.096 -13.327 -6.600 1.00 92.25 91 ARG A N 1
ATOM 697 C CA . ARG A 1 91 ? 7.118 -14.362 -6.948 1.00 92.25 91 ARG A CA 1
ATOM 698 C C . ARG A 1 91 ? 7.686 -15.777 -6.787 1.00 92.25 91 ARG A C 1
ATOM 700 O O . ARG A 1 91 ? 6.955 -16.649 -6.331 1.00 92.25 91 ARG A O 1
ATOM 707 N N . SER A 1 92 ? 8.951 -16.011 -7.150 1.00 90.44 92 SER A N 1
ATOM 708 C CA . SER A 1 92 ? 9.595 -17.330 -7.056 1.00 90.44 92 SER A CA 1
ATOM 709 C C . SER A 1 92 ? 9.986 -17.702 -5.622 1.00 90.44 92 SER A C 1
ATOM 711 O O . SER A 1 92 ? 9.823 -18.855 -5.225 1.00 90.44 92 SER A O 1
ATOM 713 N N . LYS A 1 93 ? 10.490 -16.745 -4.830 1.00 92.00 93 LYS A N 1
ATOM 714 C CA . LYS A 1 93 ? 11.048 -17.017 -3.495 1.00 92.00 93 LYS A CA 1
ATOM 715 C C . LYS A 1 93 ? 10.040 -16.976 -2.361 1.00 92.00 93 LYS A C 1
ATOM 717 O O . LYS A 1 93 ? 10.266 -17.627 -1.338 1.00 92.00 93 LYS A O 1
ATOM 722 N N . THR A 1 94 ? 8.984 -16.176 -2.486 1.00 93.25 94 THR A N 1
ATOM 723 C CA . THR A 1 94 ? 8.091 -15.888 -1.355 1.00 93.25 94 THR A CA 1
ATOM 724 C C . THR A 1 94 ? 6.741 -16.580 -1.460 1.00 93.25 94 THR A C 1
ATOM 726 O O . THR A 1 94 ? 6.082 -16.741 -0.436 1.00 93.25 94 THR A O 1
ATOM 729 N N . LEU A 1 95 ? 6.309 -16.992 -2.657 1.00 90.94 95 LEU A N 1
ATOM 730 C CA . LEU A 1 95 ? 4.972 -17.548 -2.851 1.00 90.94 95 LEU A CA 1
ATOM 731 C C . LEU A 1 95 ? 4.989 -19.086 -2.882 1.00 90.94 95 LEU A C 1
ATOM 733 O O . LEU A 1 95 ? 5.722 -19.673 -3.679 1.00 90.94 95 LEU A O 1
ATOM 737 N N . PRO A 1 96 ? 4.136 -19.763 -2.089 1.00 84.25 96 PRO A N 1
ATOM 738 C CA . PRO A 1 96 ? 3.975 -21.214 -2.130 1.00 84.25 96 PRO A CA 1
ATOM 739 C C . PRO A 1 96 ? 3.077 -21.613 -3.310 1.00 84.25 96 PRO A C 1
ATOM 741 O O . PRO A 1 96 ? 1.899 -21.948 -3.150 1.00 84.25 96 PRO A O 1
ATOM 744 N N . VAL A 1 97 ? 3.618 -21.513 -4.523 1.00 79.69 97 VAL A N 1
ATOM 745 C CA . VAL A 1 97 ? 2.905 -21.854 -5.759 1.00 79.69 97 VAL A CA 1
ATOM 746 C C . VAL A 1 97 ? 2.679 -23.364 -5.822 1.00 79.69 97 VAL A C 1
ATOM 748 O O . VAL A 1 97 ? 3.625 -24.140 -5.697 1.00 79.69 97 VAL A O 1
ATOM 751 N N . ILE A 1 98 ? 1.435 -23.789 -6.064 1.00 71.12 98 ILE A N 1
ATOM 752 C CA . ILE A 1 98 ? 1.157 -25.192 -6.388 1.00 71.12 98 ILE A CA 1
ATOM 753 C C . ILE A 1 98 ? 1.628 -25.423 -7.824 1.00 71.12 98 ILE A C 1
ATOM 755 O O . ILE A 1 98 ? 0.977 -25.005 -8.782 1.00 71.12 98 ILE A O 1
ATOM 759 N N . THR A 1 99 ? 2.773 -26.079 -7.988 1.00 63.50 99 THR A N 1
ATOM 760 C CA . THR A 1 99 ? 3.227 -26.545 -9.299 1.00 63.50 99 THR A CA 1
ATOM 761 C C . THR A 1 99 ? 2.378 -27.738 -9.721 1.00 63.50 99 THR A C 1
ATOM 763 O O . THR A 1 99 ? 2.334 -28.748 -9.022 1.00 63.50 99 THR A O 1
ATOM 766 N N . THR A 1 100 ? 1.705 -27.632 -10.865 1.00 55.84 100 THR A N 1
ATOM 767 C CA . THR A 1 100 ? 1.133 -28.803 -11.541 1.00 55.84 100 THR A CA 1
ATOM 768 C C . THR A 1 100 ? 2.193 -29.365 -12.492 1.00 55.84 100 THR A C 1
ATOM 770 O O . THR A 1 100 ? 2.865 -28.595 -13.171 1.00 55.84 100 THR A O 1
ATOM 773 N N . ASP A 1 101 ? 2.359 -30.691 -12.555 1.00 47.69 101 ASP A N 1
ATOM 774 C CA . ASP A 1 101 ? 3.367 -31.377 -13.397 1.00 47.69 101 ASP A CA 1
ATOM 775 C C . ASP A 1 101 ? 3.132 -31.227 -14.919 1.00 47.69 101 ASP A C 1
ATOM 777 O O . ASP A 1 101 ? 3.784 -31.873 -15.740 1.00 47.69 101 ASP A O 1
ATOM 781 N N . GLN A 1 102 ? 2.173 -30.395 -15.326 1.00 48.16 102 GLN A N 1
ATOM 782 C CA . GLN A 1 102 ? 1.854 -30.129 -16.721 1.00 48.16 102 GLN A CA 1
ATOM 783 C C . GLN A 1 102 ? 2.626 -28.880 -17.170 1.00 48.16 102 GLN A C 1
ATOM 785 O O . GLN A 1 102 ? 2.450 -27.819 -16.567 1.00 48.16 102 GLN A O 1
ATOM 790 N N . PRO A 1 103 ? 3.458 -28.952 -18.228 1.00 47.78 103 PRO A N 1
ATOM 791 C CA . PRO A 1 103 ? 4.047 -27.759 -18.818 1.00 47.78 103 PRO A CA 1
ATOM 792 C C . PRO A 1 103 ? 2.906 -26.880 -19.318 1.00 47.78 103 PRO A C 1
ATOM 794 O O . PRO A 1 103 ? 2.226 -27.218 -20.290 1.00 47.78 103 PRO A O 1
ATOM 797 N N . VAL A 1 104 ? 2.655 -25.773 -18.623 1.00 51.94 104 VAL A N 1
ATOM 798 C CA . VAL A 1 104 ? 1.569 -24.885 -19.010 1.00 51.94 104 VAL A CA 1
ATOM 799 C C . VAL A 1 104 ? 2.031 -24.096 -20.224 1.00 51.94 104 VAL A C 1
ATOM 801 O O . VAL A 1 104 ? 2.757 -23.109 -20.127 1.00 51.94 104 VAL A O 1
ATOM 804 N N . ASN A 1 105 ? 1.662 -24.597 -21.399 1.00 48.12 105 ASN A N 1
ATOM 805 C CA . ASN A 1 105 ? 1.909 -23.949 -22.675 1.00 48.12 105 ASN A CA 1
ATOM 806 C C . ASN A 1 105 ? 0.889 -22.811 -22.822 1.00 48.12 105 ASN A C 1
ATOM 808 O O . ASN A 1 105 ? -0.090 -22.925 -23.556 1.00 48.12 105 ASN A O 1
ATOM 812 N N . HIS A 1 106 ? 1.053 -21.756 -22.023 1.00 54.56 106 HIS A N 1
ATOM 813 C CA . HIS A 1 106 ? 0.172 -20.599 -22.080 1.00 54.56 106 HIS A CA 1
ATOM 814 C C . HIS A 1 106 ? 0.378 -19.878 -23.416 1.00 54.56 106 HIS A C 1
ATOM 816 O O . HIS A 1 106 ? 1.513 -19.511 -23.739 1.00 54.56 106 HIS A O 1
ATOM 822 N N . PRO A 1 107 ? -0.686 -19.638 -24.200 1.00 59.34 107 PRO A N 1
ATOM 823 C CA . PRO A 1 107 ? -0.610 -18.695 -25.302 1.00 59.34 107 PRO A CA 1
ATOM 824 C C . PRO A 1 107 ? -0.116 -17.352 -24.757 1.00 59.34 107 PRO A C 1
ATOM 826 O O . PRO A 1 107 ? -0.605 -16.891 -23.729 1.00 59.34 107 PRO A O 1
ATOM 829 N N . ALA A 1 108 ? 0.813 -16.693 -25.452 1.00 57.12 108 ALA A N 1
ATOM 830 C CA . ALA A 1 108 ? 1.425 -15.429 -25.016 1.00 57.12 108 ALA A CA 1
ATOM 831 C C . ALA A 1 108 ? 0.429 -14.265 -24.776 1.00 57.12 108 ALA A C 1
ATOM 833 O O . ALA A 1 108 ? 0.845 -13.189 -24.358 1.00 57.12 108 ALA A O 1
ATOM 834 N N . GLY A 1 109 ? -0.865 -14.461 -25.056 1.00 57.25 109 GLY A N 1
ATOM 835 C CA . GLY A 1 109 ? -1.937 -13.491 -24.837 1.00 57.25 109 GLY A CA 1
ATOM 836 C C . GLY A 1 109 ? -2.893 -13.815 -23.685 1.00 57.25 109 GLY A C 1
ATOM 837 O O . GLY A 1 109 ? -3.800 -13.023 -23.459 1.00 57.25 109 GLY A O 1
ATOM 838 N N . GLU A 1 110 ? -2.737 -14.937 -22.972 1.00 66.12 110 GLU A N 1
ATOM 839 C CA . GLU A 1 110 ? -3.638 -15.317 -21.876 1.00 66.12 110 GLU A CA 1
ATOM 840 C C . GLU A 1 110 ? -3.012 -15.066 -20.500 1.00 66.12 110 GLU A C 1
ATOM 842 O O . GLU A 1 110 ? -2.042 -15.713 -20.104 1.00 66.12 110 GLU A O 1
ATOM 847 N N . TYR A 1 111 ? -3.609 -14.153 -19.732 1.00 70.25 111 TYR A N 1
ATOM 848 C CA . TYR A 1 111 ? -3.263 -13.969 -18.330 1.00 70.25 111 TYR A CA 1
ATOM 849 C C . TYR A 1 111 ? -3.879 -15.100 -17.500 1.00 70.25 111 TYR A C 1
ATOM 851 O O . TYR A 1 111 ? -5.098 -15.166 -17.329 1.00 70.25 111 TYR A O 1
ATOM 859 N N . THR A 1 112 ? -3.032 -15.985 -16.968 1.00 72.94 112 THR A N 1
ATOM 860 C CA . THR A 1 112 ? -3.454 -17.018 -16.015 1.00 72.94 112 THR A CA 1
ATOM 861 C C . THR A 1 112 ? -2.859 -16.735 -14.635 1.00 72.94 112 THR A C 1
ATOM 863 O O . THR A 1 112 ? -1.635 -16.783 -14.476 1.00 72.94 112 THR A O 1
ATOM 866 N N . PRO A 1 113 ? -3.692 -16.453 -13.618 1.00 76.19 113 PRO A N 1
ATOM 867 C CA . PRO A 1 113 ? -3.215 -16.239 -12.260 1.00 76.19 113 PRO A CA 1
ATOM 868 C C . PRO A 1 113 ? -2.613 -17.523 -11.677 1.00 76.19 113 PRO A C 1
ATOM 870 O O . PRO A 1 113 ? -3.127 -18.619 -11.906 1.00 76.19 113 PRO A O 1
ATOM 873 N N . LEU A 1 114 ? -1.557 -17.399 -10.867 1.00 78.25 114 LEU A N 1
ATOM 874 C CA . LEU A 1 114 ? -1.035 -18.551 -10.131 1.00 78.25 114 LEU A CA 1
ATOM 875 C C . LEU A 1 114 ? -1.947 -18.927 -8.971 1.00 78.25 114 LEU A C 1
ATOM 877 O O . LEU A 1 114 ? -2.348 -18.071 -8.177 1.00 78.25 114 LEU A O 1
ATOM 881 N N . LEU A 1 115 ? -2.187 -20.229 -8.833 1.00 83.88 115 LEU A N 1
ATOM 882 C CA . LEU A 1 115 ? -2.832 -20.782 -7.656 1.00 83.88 115 LEU A CA 1
ATOM 883 C C . LEU A 1 115 ? -1.801 -20.969 -6.538 1.00 83.88 115 LEU A C 1
ATOM 885 O O . LEU A 1 115 ? -0.778 -21.637 -6.708 1.00 83.88 115 LEU A O 1
ATOM 889 N N . LEU A 1 116 ? -2.089 -20.368 -5.388 1.00 87.44 116 LEU A N 1
ATOM 890 C CA . LEU A 1 116 ? -1.302 -20.537 -4.172 1.00 87.44 116 LEU A CA 1
ATOM 891 C C . LEU A 1 116 ? -1.872 -21.689 -3.345 1.00 87.44 116 LEU A C 1
ATOM 893 O O . LEU A 1 116 ? -3.082 -21.906 -3.332 1.00 87.44 116 LEU A O 1
ATOM 897 N N . GLY A 1 117 ? -0.997 -22.401 -2.635 1.00 86.25 117 GLY A N 1
ATOM 898 C CA . GLY A 1 117 ? -1.384 -23.478 -1.717 1.00 86.25 117 GLY A CA 1
ATOM 899 C C . GLY A 1 117 ? -1.850 -23.012 -0.340 1.00 86.25 117 GLY A C 1
ATOM 900 O O . GLY A 1 117 ? -2.008 -23.840 0.549 1.00 86.25 117 GLY A O 1
ATOM 901 N N . THR A 1 118 ? -2.040 -21.707 -0.157 1.00 90.56 118 THR A N 1
ATOM 902 C CA . THR A 1 118 ? -2.386 -21.069 1.117 1.00 90.56 118 THR A CA 1
ATOM 903 C C . THR A 1 118 ? -3.639 -20.216 0.981 1.00 90.56 118 THR A C 1
ATOM 905 O O . THR A 1 118 ? -4.007 -19.793 -0.120 1.00 90.56 118 THR A O 1
ATOM 908 N N . THR A 1 119 ? -4.284 -19.917 2.109 1.00 91.75 119 THR A N 1
ATOM 909 C CA . THR A 1 119 ? -5.377 -18.936 2.133 1.00 91.75 119 THR A CA 1
ATOM 910 C C . THR A 1 119 ? -4.852 -17.514 1.898 1.00 91.75 119 THR A C 1
ATOM 912 O O . THR A 1 119 ? -3.642 -17.258 1.917 1.00 91.75 119 THR A O 1
ATOM 915 N N . VAL A 1 120 ? -5.759 -16.558 1.664 1.00 91.00 120 VAL A N 1
ATOM 916 C CA . VAL A 1 120 ? -5.383 -15.142 1.504 1.00 91.00 120 VAL A CA 1
ATOM 917 C C . VAL A 1 120 ? -4.752 -14.618 2.793 1.00 91.00 120 VAL A C 1
ATOM 919 O O . VAL A 1 120 ? -3.754 -13.905 2.745 1.00 91.00 120 VAL A O 1
ATOM 922 N N . GLU A 1 121 ? -5.303 -14.998 3.940 1.00 90.81 121 GLU A N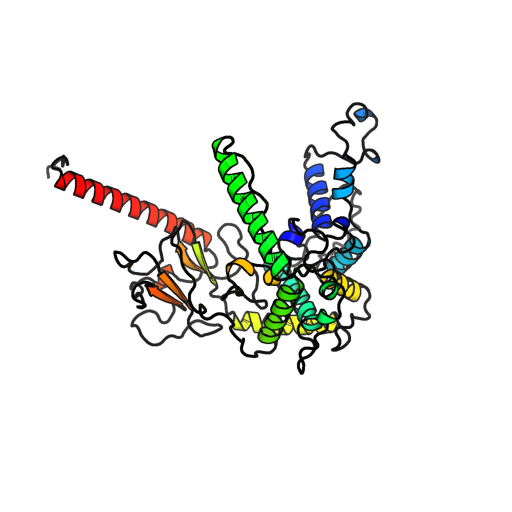 1
ATOM 923 C CA . GLU A 1 121 ? -4.831 -14.616 5.264 1.00 90.81 121 GLU A CA 1
ATOM 924 C C . GLU A 1 121 ? -3.415 -15.131 5.523 1.00 90.81 121 GLU A C 1
ATOM 926 O O . GLU A 1 121 ? -2.549 -14.352 5.916 1.00 90.81 121 GLU A O 1
ATOM 931 N N . GLU A 1 122 ? -3.161 -16.414 5.250 1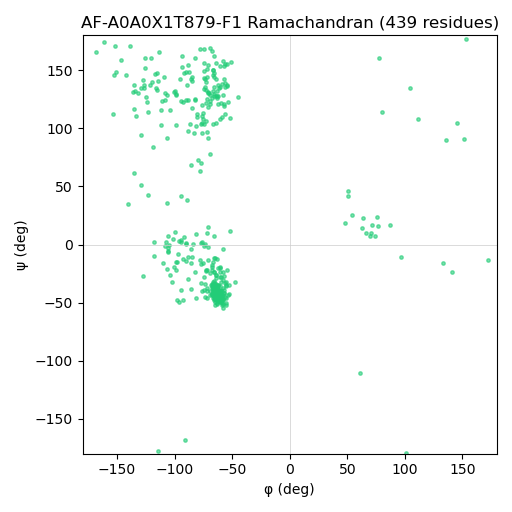.00 91.81 122 GLU A N 1
ATOM 932 C CA . GLU A 1 122 ? -1.839 -17.032 5.395 1.00 91.81 122 GLU A CA 1
ATOM 933 C C . GLU A 1 122 ? -0.823 -16.430 4.422 1.00 91.81 122 GLU A C 1
ATOM 935 O O . GLU A 1 122 ? 0.292 -16.088 4.817 1.00 91.81 122 GLU A O 1
ATOM 940 N N . GLY A 1 123 ? -1.219 -16.235 3.159 1.00 93.25 123 GLY A N 1
ATOM 941 C CA . GLY A 1 123 ? -0.372 -15.604 2.152 1.00 93.25 123 GLY A CA 1
ATOM 942 C C . GLY A 1 123 ? 0.020 -14.182 2.557 1.00 93.25 123 GLY A C 1
ATOM 943 O O . GLY A 1 123 ? 1.198 -13.835 2.536 1.00 93.25 123 GLY A O 1
ATOM 944 N N . MET A 1 124 ? -0.942 -13.362 2.989 1.00 93.38 124 MET A N 1
ATOM 945 C CA . MET A 1 124 ? -0.671 -11.997 3.449 1.00 93.38 124 MET A CA 1
ATOM 946 C C . MET A 1 124 ? 0.156 -11.962 4.740 1.00 93.38 124 MET A C 1
ATOM 948 O O . MET A 1 124 ? 1.007 -11.083 4.883 1.00 93.38 124 MET A O 1
ATOM 952 N N . ALA A 1 125 ? -0.061 -12.905 5.660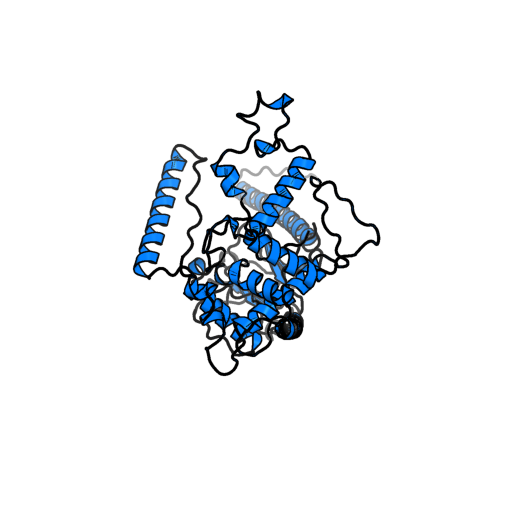 1.00 92.69 125 ALA A N 1
ATOM 953 C CA . ALA A 1 125 ? 0.740 -13.052 6.872 1.00 92.69 125 ALA A CA 1
ATOM 954 C C . ALA A 1 125 ? 2.211 -13.373 6.555 1.00 92.69 125 ALA A C 1
ATOM 956 O O . ALA A 1 125 ? 3.103 -12.730 7.110 1.00 92.69 125 ALA A O 1
ATOM 957 N N . ASP A 1 126 ? 2.478 -14.298 5.625 1.00 95.19 126 ASP A N 1
ATOM 958 C CA . ASP A 1 126 ? 3.849 -14.625 5.214 1.00 95.19 126 ASP A CA 1
ATOM 959 C C . ASP A 1 126 ? 4.538 -13.436 4.528 1.00 95.19 126 ASP A C 1
ATOM 961 O O . ASP A 1 126 ? 5.675 -13.097 4.866 1.00 95.19 126 ASP A O 1
ATOM 965 N N . GLN A 1 127 ? 3.835 -12.728 3.634 1.00 96.38 127 GLN A N 1
ATOM 966 C CA . GLN A 1 127 ? 4.381 -11.522 2.996 1.00 96.38 127 GLN A CA 1
ATOM 967 C C . GLN A 1 127 ? 4.680 -10.411 4.006 1.00 96.38 127 GLN A C 1
ATOM 969 O O . GLN A 1 127 ? 5.682 -9.703 3.866 1.00 96.38 127 GLN A O 1
ATOM 974 N N . LEU A 1 128 ? 3.869 -10.287 5.062 1.00 95.81 128 LEU A N 1
ATOM 975 C CA . LEU A 1 128 ? 4.165 -9.379 6.166 1.00 95.81 128 LEU A CA 1
ATOM 976 C C . LEU A 1 128 ? 5.453 -9.788 6.900 1.00 95.81 128 LEU A C 1
ATOM 978 O O . LEU A 1 128 ? 6.246 -8.921 7.270 1.00 95.81 128 LEU A O 1
ATOM 982 N N . GLY A 1 129 ? 5.712 -11.089 7.054 1.00 97.12 129 GLY A N 1
ATOM 983 C CA . GLY A 1 129 ? 6.980 -11.614 7.565 1.00 97.12 129 GLY A CA 1
ATOM 984 C C . GLY A 1 129 ? 8.186 -11.213 6.707 1.00 97.12 129 GLY A C 1
ATOM 985 O O . GLY A 1 129 ? 9.205 -10.782 7.248 1.00 97.12 129 GLY A O 1
ATOM 986 N N . TRP A 1 130 ? 8.070 -11.274 5.376 1.00 98.31 130 TRP A N 1
ATOM 987 C CA . TRP A 1 130 ? 9.140 -10.873 4.450 1.00 98.31 130 TRP A CA 1
ATOM 988 C C . TRP A 1 130 ? 9.499 -9.390 4.547 1.00 98.31 130 TRP A C 1
ATOM 990 O O . TRP A 1 130 ? 10.670 -9.062 4.752 1.00 98.31 130 TRP A O 1
ATOM 1000 N N . ILE A 1 131 ? 8.512 -8.490 4.472 1.00 98.25 131 ILE A N 1
ATOM 1001 C CA . ILE A 1 131 ? 8.776 -7.049 4.621 1.00 98.25 131 ILE A CA 1
ATOM 1002 C C . ILE A 1 131 ? 9.248 -6.712 6.042 1.00 98.25 131 ILE A C 1
ATOM 1004 O O . ILE A 1 131 ? 10.082 -5.828 6.217 1.00 98.25 131 ILE A O 1
ATOM 1008 N N . THR A 1 132 ? 8.789 -7.438 7.069 1.00 98.12 132 THR A N 1
ATOM 1009 C CA . THR A 1 132 ? 9.309 -7.285 8.440 1.00 98.12 132 THR A CA 1
ATOM 1010 C C . THR A 1 132 ? 10.782 -7.683 8.511 1.00 98.12 132 THR A C 1
ATOM 1012 O O . THR A 1 132 ? 11.567 -6.979 9.140 1.00 98.12 132 THR A O 1
ATOM 1015 N N . GLY A 1 133 ? 11.189 -8.752 7.822 1.00 98.19 133 GLY A N 1
ATOM 1016 C CA . GLY A 1 133 ? 12.596 -9.130 7.697 1.00 98.19 133 GLY A CA 1
ATOM 1017 C C . GLY A 1 133 ? 13.438 -8.074 6.987 1.00 98.19 133 GLY A C 1
ATOM 1018 O O . GLY A 1 133 ? 14.518 -7.734 7.469 1.00 98.19 133 GLY A O 1
ATOM 1019 N N . TRP A 1 134 ? 12.923 -7.486 5.901 1.00 98.62 134 TRP A N 1
ATOM 1020 C CA . TRP A 1 134 ? 13.569 -6.347 5.243 1.00 98.62 134 TRP A CA 1
ATOM 1021 C C . TRP A 1 134 ? 13.725 -5.151 6.193 1.00 98.62 134 TRP A C 1
ATOM 1023 O O . TRP A 1 134 ? 14.825 -4.615 6.331 1.00 98.62 134 TRP A O 1
ATOM 1033 N N . ARG A 1 135 ? 12.663 -4.784 6.926 1.00 98.00 135 ARG A N 1
ATOM 1034 C CA . ARG A 1 135 ? 12.699 -3.697 7.917 1.00 98.00 135 ARG A CA 1
ATOM 1035 C C . ARG A 1 135 ? 13.676 -3.984 9.054 1.00 98.00 135 ARG A C 1
ATOM 1037 O O . ARG A 1 135 ? 14.340 -3.062 9.501 1.00 98.00 135 ARG A O 1
ATOM 1044 N N . ILE A 1 136 ? 13.832 -5.229 9.505 1.00 97.38 136 ILE A N 1
ATOM 1045 C CA . ILE A 1 136 ? 14.861 -5.565 10.503 1.00 97.38 136 ILE A CA 1
ATOM 1046 C C . ILE A 1 136 ? 16.258 -5.279 9.943 1.00 97.38 136 ILE A C 1
ATOM 1048 O O . ILE A 1 136 ? 17.028 -4.581 10.593 1.00 97.38 136 ILE A O 1
ATOM 1052 N N . GLY A 1 137 ? 16.573 -5.732 8.728 1.00 97.06 137 GLY A N 1
ATOM 1053 C CA . GLY A 1 137 ? 17.887 -5.490 8.121 1.00 97.06 137 GLY A CA 1
ATOM 1054 C C . GLY A 1 137 ? 18.150 -4.044 7.674 1.00 97.06 137 GLY A C 1
ATOM 1055 O O . GLY A 1 137 ? 19.314 -3.645 7.560 1.00 97.06 137 GLY A O 1
ATOM 1056 N N . ARG A 1 138 ? 17.100 -3.243 7.439 1.00 97.69 138 ARG A N 1
ATOM 1057 C CA . ARG A 1 138 ? 17.206 -1.827 7.039 1.00 97.69 138 ARG A CA 1
ATOM 1058 C C . ARG A 1 138 ? 17.049 -0.827 8.175 1.00 97.69 138 ARG A C 1
ATOM 1060 O O . ARG A 1 138 ? 17.849 0.099 8.255 1.00 97.69 138 ARG A O 1
ATOM 1067 N N . TYR A 1 139 ? 16.026 -0.981 9.007 1.00 95.94 139 TYR A N 1
ATOM 1068 C CA . TYR A 1 139 ? 15.608 -0.016 10.031 1.00 95.94 139 TYR A CA 1
ATOM 1069 C C . TYR A 1 139 ? 16.064 -0.365 11.448 1.00 95.94 139 TYR A C 1
ATOM 1071 O O . TYR A 1 139 ? 16.039 0.516 12.301 1.00 95.94 139 TYR A O 1
ATOM 1079 N N . ALA A 1 140 ? 16.425 -1.621 11.724 1.00 94.31 140 ALA A N 1
ATOM 1080 C CA . ALA A 1 140 ? 16.743 -2.080 13.079 1.00 94.31 140 ALA A CA 1
ATOM 1081 C C . ALA A 1 140 ? 17.930 -3.059 13.118 1.00 94.31 140 ALA A C 1
ATOM 1083 O O . ALA A 1 140 ? 17.942 -4.006 13.913 1.00 94.31 140 ALA A O 1
ATOM 1084 N N . ASN A 1 141 ? 18.915 -2.855 12.242 1.00 92.44 141 ASN A N 1
ATOM 1085 C CA . ASN A 1 141 ? 20.084 -3.723 12.115 1.00 92.44 141 ASN A CA 1
ATOM 1086 C C . ASN A 1 141 ? 21.249 -3.296 13.019 1.00 92.44 141 ASN A C 1
ATOM 1088 O O . ASN A 1 141 ? 22.159 -4.096 13.238 1.00 92.44 141 ASN A O 1
ATOM 1092 N N . ASP A 1 142 ? 21.214 -2.084 13.584 1.00 87.19 142 ASP A N 1
ATOM 1093 C CA . ASP A 1 142 ? 22.124 -1.658 14.645 1.00 87.19 142 ASP A CA 1
ATOM 1094 C C . ASP A 1 142 ? 21.370 -1.470 15.970 1.00 87.19 142 ASP A C 1
ATOM 1096 O O . ASP A 1 142 ? 20.692 -0.475 16.219 1.00 87.19 142 ASP A O 1
ATOM 1100 N N . ALA A 1 143 ? 21.515 -2.445 16.867 1.00 75.00 143 ALA A N 1
ATOM 1101 C CA . ALA A 1 143 ? 20.884 -2.402 18.183 1.00 75.00 143 ALA A CA 1
ATOM 1102 C C . ALA A 1 143 ? 21.565 -1.435 19.171 1.00 75.00 143 ALA A C 1
ATOM 1104 O O . ALA A 1 143 ? 20.995 -1.157 20.226 1.00 75.00 143 ALA A O 1
ATOM 1105 N N . LYS A 1 144 ? 22.797 -0.987 18.893 1.00 75.12 144 LYS A N 1
ATOM 1106 C CA . LYS A 1 144 ? 23.634 -0.236 19.844 1.00 75.12 144 LYS A CA 1
ATOM 1107 C C . LYS A 1 144 ? 23.698 1.254 19.535 1.00 75.12 144 LYS A C 1
ATOM 1109 O O . LYS A 1 144 ? 23.948 2.033 20.452 1.00 75.12 144 LYS A O 1
ATOM 1114 N N . THR A 1 145 ? 23.513 1.639 18.277 1.00 78.50 145 THR A N 1
ATOM 1115 C CA . THR A 1 145 ? 23.557 3.037 17.832 1.00 78.50 145 THR A CA 1
ATOM 1116 C C . THR A 1 145 ? 22.446 3.327 16.825 1.00 78.50 145 THR A C 1
ATOM 1118 O O . THR A 1 145 ? 21.788 2.406 16.348 1.00 78.50 145 THR A O 1
ATOM 1121 N N . ASP A 1 146 ? 22.242 4.595 16.472 1.00 81.88 146 ASP A N 1
ATOM 1122 C CA . ASP A 1 146 ? 21.286 5.012 15.435 1.00 81.88 146 ASP A CA 1
ATOM 1123 C C . ASP A 1 146 ? 21.915 5.045 14.036 1.00 81.88 146 ASP A C 1
ATOM 1125 O O . ASP A 1 146 ? 21.630 5.936 13.245 1.00 81.88 146 ASP A O 1
ATOM 1129 N N . ASN A 1 147 ? 22.786 4.080 13.724 1.00 89.38 147 ASN A N 1
ATOM 1130 C CA . ASN A 1 147 ? 23.500 3.969 12.447 1.00 89.38 147 ASN A CA 1
ATOM 1131 C C . ASN A 1 147 ? 22.952 2.833 11.554 1.00 89.38 147 ASN A C 1
ATOM 1133 O O . ASN A 1 147 ? 23.702 2.138 10.848 1.00 89.38 147 ASN A O 1
ATOM 1137 N N . ASP A 1 148 ? 21.635 2.623 11.598 1.00 95.19 148 ASP A N 1
ATOM 1138 C CA . ASP A 1 148 ? 20.927 1.612 10.809 1.00 95.19 148 ASP A CA 1
ATOM 1139 C C . ASP A 1 148 ? 21.165 1.786 9.296 1.00 95.19 148 ASP A C 1
ATOM 1141 O O . ASP A 1 148 ? 21.490 2.867 8.796 1.00 95.19 148 ASP A O 1
ATOM 1145 N N . SER A 1 149 ? 21.066 0.693 8.537 1.00 96.38 149 SER A N 1
ATOM 1146 C CA . SER A 1 149 ? 21.568 0.640 7.161 1.00 96.38 149 SER A CA 1
ATOM 1147 C C . SER A 1 149 ? 20.774 1.482 6.175 1.00 96.38 149 SER A C 1
ATOM 1149 O O . SER A 1 149 ? 21.365 1.924 5.186 1.00 96.38 149 SER A O 1
ATOM 1151 N N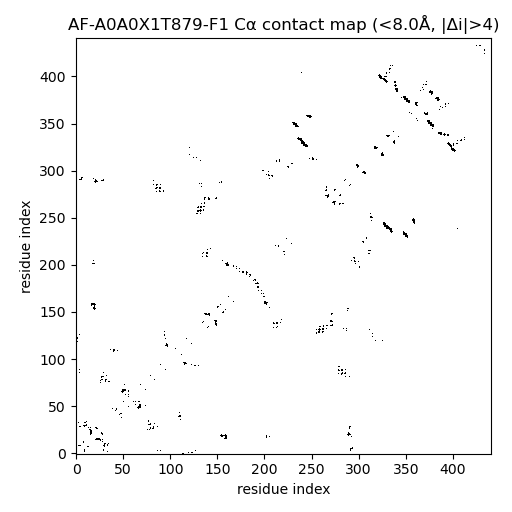 . TYR A 1 150 ? 19.494 1.758 6.453 1.00 96.69 150 TYR A N 1
ATOM 1152 C CA . TYR A 1 150 ? 18.640 2.591 5.603 1.00 96.69 150 TYR A CA 1
ATOM 1153 C C . TYR A 1 150 ? 19.237 3.978 5.340 1.00 96.69 150 TYR A C 1
ATOM 1155 O O . TYR A 1 150 ? 19.130 4.469 4.223 1.00 96.69 150 TYR A O 1
ATOM 1163 N N . GLN A 1 151 ? 19.939 4.567 6.315 1.00 96.50 151 GLN A N 1
ATOM 1164 C CA . GLN A 1 151 ? 20.519 5.914 6.210 1.00 96.50 151 GLN A CA 1
ATOM 1165 C C . GLN A 1 151 ? 21.567 6.039 5.099 1.00 96.50 151 GLN A C 1
ATOM 1167 O O . GLN A 1 151 ? 21.888 7.139 4.660 1.00 96.50 151 GLN A O 1
ATOM 1172 N N . ARG A 1 152 ? 22.122 4.904 4.658 1.00 95.56 152 ARG A N 1
ATOM 1173 C CA . ARG A 1 152 ? 23.142 4.819 3.608 1.00 95.56 152 ARG A CA 1
ATOM 1174 C C . ARG A 1 152 ? 22.587 4.312 2.278 1.00 95.56 152 ARG A C 1
ATOM 1176 O O . ARG A 1 152 ? 23.355 4.158 1.333 1.00 95.56 152 ARG A O 1
ATOM 1183 N N . GLN A 1 153 ? 21.293 3.995 2.208 1.00 97.56 153 GLN A N 1
ATOM 1184 C CA . GLN A 1 153 ? 20.699 3.455 0.990 1.00 97.56 153 GLN A CA 1
ATOM 1185 C C . GLN A 1 153 ? 20.290 4.580 0.032 1.00 97.56 153 GLN A C 1
ATOM 1187 O O . GLN A 1 153 ? 19.788 5.611 0.491 1.00 97.56 153 GLN A O 1
ATOM 1192 N N . PRO A 1 154 ? 20.422 4.367 -1.291 1.00 97.38 154 PRO A N 1
ATOM 1193 C CA . PRO A 1 154 ? 19.994 5.332 -2.302 1.00 97.38 154 PRO A CA 1
ATOM 1194 C C . PRO A 1 154 ? 18.545 5.792 -2.127 1.00 97.38 154 PRO A C 1
ATOM 1196 O O . PRO A 1 154 ? 18.278 6.987 -2.176 1.00 97.38 154 PRO A O 1
ATOM 1199 N N . PHE A 1 155 ? 17.623 4.869 -1.819 1.00 96.75 155 PHE A N 1
ATOM 1200 C CA . PHE A 1 155 ? 16.210 5.212 -1.629 1.00 96.75 155 PHE A CA 1
ATOM 1201 C C . PHE A 1 155 ? 15.970 6.210 -0.496 1.00 96.75 155 PHE A C 1
ATOM 1203 O O . PHE A 1 155 ? 14.942 6.863 -0.489 1.00 96.75 155 PHE A O 1
ATOM 1210 N N . PHE A 1 156 ? 16.867 6.315 0.484 1.00 97.62 156 PHE A N 1
ATOM 1211 C CA . PHE A 1 156 ? 16.723 7.279 1.569 1.00 97.62 156 PHE A CA 1
ATOM 1212 C C . PHE A 1 156 ? 17.450 8.583 1.245 1.00 97.62 156 PHE A C 1
ATOM 1214 O O . PHE A 1 156 ? 16.876 9.657 1.379 1.00 97.62 156 PHE A O 1
ATOM 1221 N N . ILE A 1 157 ? 18.702 8.492 0.785 1.00 97.56 157 ILE A N 1
ATOM 1222 C CA . ILE A 1 157 ? 19.546 9.664 0.506 1.00 97.56 157 ILE A CA 1
ATOM 1223 C C . ILE A 1 157 ? 18.967 10.513 -0.635 1.00 97.56 157 ILE A C 1
ATOM 1225 O O . ILE A 1 157 ? 19.084 11.737 -0.615 1.00 97.56 157 ILE A O 1
ATOM 1229 N N . GLU A 1 158 ? 18.346 9.869 -1.623 1.00 97.00 158 GLU A N 1
ATOM 1230 C CA . GLU A 1 158 ? 17.762 10.521 -2.801 1.00 97.00 158 GLU A CA 1
ATOM 1231 C C . GLU A 1 158 ? 16.249 10.783 -2.659 1.00 97.00 158 GLU A C 1
ATOM 1233 O O . GLU A 1 158 ? 15.622 11.289 -3.594 1.00 97.00 158 GLU A O 1
ATOM 1238 N N . ALA A 1 159 ? 15.648 10.457 -1.505 1.00 96.00 159 ALA A N 1
ATOM 1239 C CA . ALA A 1 159 ? 14.239 10.742 -1.240 1.00 96.00 159 ALA A CA 1
ATOM 1240 C C . ALA A 1 159 ? 13.981 12.253 -1.157 1.00 96.00 159 ALA A C 1
ATOM 1242 O O . ALA A 1 159 ? 14.853 13.028 -0.743 1.00 96.00 159 ALA A O 1
ATOM 1243 N N . THR A 1 160 ? 12.773 12.674 -1.533 1.00 94.62 160 THR A N 1
ATOM 1244 C CA . THR A 1 160 ? 12.420 14.092 -1.621 1.00 94.62 160 THR A CA 1
ATOM 1245 C C . THR A 1 160 ? 12.283 14.711 -0.228 1.00 94.62 160 THR A C 1
ATOM 1247 O O . THR A 1 160 ? 11.483 14.255 0.577 1.00 94.62 160 THR A O 1
ATOM 1250 N N . GLU A 1 161 ? 13.014 15.793 0.056 1.00 94.56 161 GLU A N 1
ATOM 1251 C CA . GLU A 1 161 ? 12.890 16.531 1.322 1.00 94.56 161 GLU A CA 1
ATOM 1252 C C . GLU A 1 161 ? 12.801 18.042 1.068 1.00 94.56 161 GLU A C 1
ATOM 1254 O O . GLU A 1 161 ? 13.755 18.693 0.631 1.00 94.56 161 GLU A O 1
ATOM 1259 N N . PHE A 1 162 ? 11.629 18.620 1.315 1.00 94.31 162 PHE A N 1
ATOM 1260 C CA . PHE A 1 162 ? 11.393 20.055 1.203 1.00 94.31 162 PHE A CA 1
ATOM 1261 C C . PHE A 1 162 ? 11.766 20.775 2.500 1.00 94.31 162 PHE A C 1
ATOM 1263 O O . PHE A 1 162 ? 11.493 20.301 3.601 1.00 94.31 162 PHE A O 1
ATOM 1270 N N . THR A 1 163 ? 12.333 21.981 2.379 1.00 94.00 163 THR A N 1
ATOM 1271 C CA . THR A 1 163 ? 12.577 22.842 3.546 1.00 94.00 163 THR A CA 1
ATOM 1272 C C . THR A 1 163 ? 11.260 23.289 4.183 1.00 94.00 163 THR A C 1
ATOM 1274 O O . THR A 1 163 ? 10.204 23.266 3.544 1.00 94.00 163 THR A O 1
ATOM 1277 N N . ALA A 1 164 ? 11.309 23.755 5.433 1.00 90.19 164 ALA A N 1
ATOM 1278 C CA . ALA A 1 164 ? 10.126 24.261 6.128 1.00 90.19 164 ALA A CA 1
ATOM 1279 C C . ALA A 1 164 ? 9.452 25.424 5.372 1.00 90.19 164 ALA A C 1
ATOM 1281 O O . ALA A 1 164 ? 8.221 25.497 5.318 1.00 90.19 164 ALA A O 1
ATOM 1282 N N . GLU A 1 165 ? 10.241 26.303 4.745 1.00 93.88 165 GLU A N 1
ATOM 1283 C CA . GLU A 1 165 ? 9.731 27.408 3.929 1.00 93.88 165 GLU A CA 1
ATOM 1284 C C . GLU A 1 165 ? 9.012 26.888 2.684 1.00 93.88 165 GLU A C 1
ATOM 1286 O O . GLU A 1 165 ? 7.881 27.296 2.413 1.00 93.88 165 GLU A O 1
ATOM 1291 N N . ARG A 1 166 ? 9.632 25.950 1.953 1.00 94.06 166 ARG A N 1
ATOM 1292 C CA . ARG A 1 166 ? 9.027 25.361 0.753 1.00 94.06 166 ARG A CA 1
ATOM 1293 C C . ARG A 1 166 ? 7.750 24.602 1.098 1.00 94.06 166 ARG A C 1
ATOM 1295 O O . ARG A 1 166 ? 6.731 24.827 0.457 1.00 94.06 166 ARG A O 1
ATOM 1302 N N . SER A 1 167 ? 7.770 23.775 2.139 1.00 90.88 167 SER A N 1
ATOM 1303 C CA . SER A 1 167 ? 6.589 23.047 2.616 1.00 90.88 167 SER A CA 1
ATOM 1304 C C . SER A 1 167 ? 5.439 23.993 2.971 1.00 90.88 167 SER A C 1
ATOM 1306 O O . SER A 1 167 ? 4.297 23.742 2.589 1.00 90.88 167 SER A O 1
ATOM 1308 N N . SER A 1 168 ? 5.734 25.120 3.627 1.00 90.88 168 SER A N 1
ATOM 1309 C CA . SER A 1 168 ? 4.732 26.148 3.943 1.00 90.88 168 SER A CA 1
ATOM 1310 C C . SER A 1 168 ? 4.161 26.807 2.685 1.00 90.88 168 SER A C 1
ATOM 1312 O O . SER A 1 168 ? 2.955 27.041 2.605 1.00 90.88 168 SER A O 1
ATOM 1314 N N . GLN A 1 169 ? 5.009 27.083 1.692 1.00 93.88 169 GLN A N 1
ATOM 1315 C CA . GLN A 1 169 ? 4.578 27.657 0.420 1.00 93.88 169 GLN A CA 1
ATOM 1316 C C . GLN A 1 169 ? 3.688 26.691 -0.369 1.00 93.88 169 GLN A C 1
ATOM 1318 O O . GLN A 1 169 ? 2.632 27.098 -0.843 1.00 93.88 169 GLN A O 1
ATOM 1323 N N . GLU A 1 170 ? 4.068 25.417 -0.479 1.00 92.38 170 GLU A N 1
ATOM 1324 C CA . GLU A 1 170 ? 3.273 24.414 -1.200 1.00 92.38 170 GLU A CA 1
ATOM 1325 C C . GLU A 1 170 ? 1.930 24.150 -0.518 1.00 92.38 170 GLU A C 1
ATOM 1327 O O . GLU A 1 170 ? 0.907 24.014 -1.187 1.00 92.38 170 GLU A O 1
ATOM 1332 N N . LYS A 1 171 ? 1.904 24.153 0.819 1.00 90.31 171 LYS A N 1
ATOM 1333 C CA . LYS A 1 171 ? 0.657 24.038 1.578 1.00 90.31 171 LYS A CA 1
ATOM 1334 C C . LYS A 1 171 ? -0.285 25.205 1.292 1.00 90.31 171 LYS A C 1
ATOM 1336 O O . LYS A 1 171 ? -1.467 24.992 1.045 1.00 90.31 171 LYS A O 1
ATOM 1341 N N . LYS A 1 172 ? 0.247 26.429 1.258 1.00 93.38 172 LYS A N 1
ATOM 1342 C CA . LYS A 1 172 ? -0.527 27.617 0.882 1.00 93.38 172 LYS A CA 1
ATOM 1343 C C . LYS A 1 172 ? -1.029 27.536 -0.564 1.00 93.38 172 LYS A C 1
ATOM 1345 O O . LYS A 1 172 ? -2.187 27.846 -0.821 1.00 93.38 172 LYS A O 1
ATOM 1350 N N . ASN A 1 173 ? -0.188 27.079 -1.492 1.00 94.00 173 ASN A N 1
ATOM 1351 C CA . ASN A 1 173 ? -0.581 26.891 -2.889 1.00 94.00 173 ASN A CA 1
ATOM 1352 C C . ASN A 1 173 ? -1.754 25.898 -3.016 1.00 94.00 173 ASN A C 1
ATOM 1354 O O . ASN A 1 173 ? -2.698 26.162 -3.757 1.00 94.00 173 ASN A O 1
ATOM 1358 N N . ASP A 1 174 ? -1.731 24.777 -2.286 1.00 92.62 174 ASP A N 1
ATOM 1359 C CA . ASP A 1 174 ? -2.855 23.828 -2.248 1.00 92.62 174 ASP A CA 1
ATOM 1360 C C . ASP A 1 174 ? -4.124 24.447 -1.642 1.00 92.62 174 ASP A C 1
ATOM 1362 O O . ASP A 1 174 ? -5.215 24.251 -2.182 1.00 92.62 174 ASP A O 1
ATOM 1366 N N . GLU A 1 175 ? -4.007 25.221 -0.561 1.00 92.56 175 GLU A N 1
ATOM 1367 C CA . GLU A 1 175 ? -5.143 25.938 0.032 1.00 92.56 175 GLU A CA 1
ATOM 1368 C C . GLU A 1 175 ? -5.797 26.893 -0.981 1.00 92.56 175 GLU A C 1
ATOM 1370 O O . GLU A 1 175 ? -7.024 26.877 -1.141 1.00 92.56 175 GLU A O 1
ATOM 1375 N N . ASP A 1 176 ? -4.986 27.646 -1.728 1.00 94.50 176 ASP A N 1
ATOM 1376 C CA . ASP A 1 176 ? -5.447 28.548 -2.785 1.00 94.50 176 ASP A CA 1
ATOM 1377 C C . ASP A 1 176 ? -6.125 27.771 -3.933 1.00 94.50 176 ASP A C 1
ATOM 1379 O O . ASP A 1 176 ? -7.214 28.142 -4.386 1.00 94.50 176 ASP A O 1
ATOM 1383 N N . LEU A 1 177 ? -5.549 26.640 -4.363 1.00 94.12 177 LEU A N 1
ATOM 1384 C CA . LEU A 1 177 ? -6.144 25.761 -5.381 1.00 94.12 177 LEU A CA 1
ATOM 1385 C C . LEU A 1 177 ? -7.488 25.174 -4.927 1.00 94.12 177 LEU A C 1
ATOM 1387 O O . LEU A 1 177 ? -8.432 25.087 -5.718 1.00 94.12 177 LEU A O 1
ATOM 1391 N N . ARG A 1 178 ? -7.613 24.788 -3.653 1.00 91.88 178 ARG A N 1
ATOM 1392 C CA . ARG A 1 178 ? -8.873 24.281 -3.088 1.00 91.88 178 ARG A CA 1
ATOM 1393 C C . ARG A 1 178 ? -9.932 25.368 -3.014 1.00 91.88 178 ARG A C 1
ATOM 1395 O O . ARG A 1 178 ? -11.084 25.103 -3.365 1.00 91.88 178 ARG A O 1
ATOM 1402 N N . ALA A 1 179 ? -9.561 26.575 -2.595 1.00 92.81 179 ALA A N 1
ATOM 1403 C CA . ALA A 1 179 ? -10.467 27.718 -2.574 1.00 92.81 179 ALA A CA 1
ATOM 1404 C C . ALA A 1 179 ? -10.968 28.055 -3.989 1.00 92.81 179 ALA A C 1
ATOM 1406 O O . ALA A 1 179 ? -12.173 28.222 -4.196 1.00 92.81 179 ALA A O 1
ATOM 1407 N N . ALA A 1 180 ? -10.070 28.057 -4.978 1.00 93.31 180 ALA A N 1
ATOM 1408 C CA . ALA A 1 180 ? -10.424 28.258 -6.380 1.00 93.31 180 ALA A CA 1
ATOM 1409 C C . ALA A 1 180 ? -11.367 27.160 -6.906 1.00 93.31 180 ALA A C 1
ATOM 1411 O O . ALA A 1 180 ? -12.369 27.466 -7.553 1.00 93.31 180 ALA A O 1
ATOM 1412 N N . ALA A 1 181 ? -11.111 25.890 -6.574 1.00 93.12 181 ALA A N 1
ATOM 1413 C CA . ALA A 1 181 ? -11.987 24.783 -6.956 1.00 93.12 181 ALA A CA 1
ATOM 1414 C C . ALA A 1 181 ? -13.386 24.891 -6.323 1.00 93.12 181 ALA A C 1
ATOM 1416 O O . ALA A 1 181 ? -14.383 24.591 -6.979 1.00 93.12 181 ALA A O 1
ATOM 1417 N N . LEU A 1 182 ? -13.493 25.350 -5.070 1.00 91.69 182 LEU A N 1
ATOM 1418 C CA . LEU A 1 182 ? -14.788 25.611 -4.429 1.00 91.69 182 LEU A CA 1
ATOM 1419 C C . LEU A 1 182 ? -15.561 26.727 -5.139 1.00 91.69 182 LEU A C 1
ATOM 1421 O O . LEU A 1 182 ? -16.760 26.578 -5.367 1.00 91.69 182 LEU A O 1
ATOM 1425 N N . ALA A 1 183 ? -14.883 27.805 -5.539 1.00 92.38 183 ALA A N 1
ATOM 1426 C CA . ALA A 1 183 ? -15.500 28.874 -6.319 1.00 92.38 183 ALA A CA 1
ATOM 1427 C C . ALA A 1 183 ? -15.966 28.374 -7.699 1.00 92.38 183 ALA A C 1
ATOM 1429 O O . ALA A 1 183 ? -17.089 28.661 -8.112 1.00 92.38 183 ALA A O 1
ATOM 1430 N N . ALA A 1 184 ? -15.153 27.562 -8.382 1.00 92.81 184 ALA A N 1
ATOM 1431 C CA . ALA A 1 184 ? -15.505 26.971 -9.673 1.00 92.81 184 ALA A CA 1
ATOM 1432 C C . ALA A 1 184 ? -16.709 26.016 -9.585 1.00 92.81 184 ALA A C 1
ATOM 1434 O O . ALA A 1 184 ? -17.491 25.909 -10.531 1.00 92.81 184 ALA A O 1
ATOM 1435 N N . ARG A 1 185 ? -16.923 25.366 -8.433 1.00 95.06 185 ARG A N 1
ATOM 1436 C CA . ARG A 1 185 ? -18.096 24.507 -8.206 1.00 95.06 185 ARG A CA 1
ATOM 1437 C C . ARG A 1 185 ? -19.426 25.249 -8.147 1.00 95.06 185 ARG A C 1
ATOM 1439 O O . ARG A 1 185 ? -20.461 24.617 -8.338 1.00 95.06 185 ARG A O 1
ATOM 1446 N N . LEU A 1 186 ? -19.414 26.567 -7.938 1.00 93.56 186 LEU A N 1
ATOM 1447 C CA . LEU A 1 186 ? -20.631 27.381 -8.004 1.00 93.56 186 LEU A CA 1
ATOM 1448 C C . LEU A 1 186 ? -21.213 27.425 -9.423 1.00 93.56 186 LEU A C 1
ATOM 1450 O O . LEU A 1 186 ? -22.428 27.511 -9.579 1.00 93.56 186 LEU A O 1
ATOM 1454 N N . THR A 1 187 ? -20.362 27.355 -10.450 1.00 94.12 187 THR A N 1
ATOM 1455 C CA . THR A 1 187 ? -20.777 27.382 -11.862 1.00 94.12 187 THR A CA 1
ATOM 1456 C C . THR A 1 187 ? -20.755 25.999 -12.506 1.00 94.12 187 THR A C 1
ATOM 1458 O O . THR A 1 187 ? -21.594 25.708 -13.354 1.00 94.12 187 THR A O 1
ATOM 1461 N N . ASN A 1 188 ? -19.843 25.123 -12.082 1.00 93.25 188 ASN A N 1
ATOM 1462 C CA . ASN A 1 188 ? -19.780 23.729 -12.503 1.00 93.25 188 ASN A CA 1
ATOM 1463 C C . ASN A 1 188 ? -19.696 22.808 -11.275 1.00 93.25 188 ASN A C 1
ATOM 1465 O O . ASN A 1 188 ? -18.589 22.520 -10.816 1.00 93.25 188 ASN A O 1
ATOM 1469 N N . PRO A 1 189 ? -20.827 22.279 -10.770 1.00 91.75 189 PRO A N 1
ATOM 1470 C CA . PRO A 1 189 ? -20.841 21.411 -9.590 1.00 91.75 189 PRO A CA 1
ATOM 1471 C C . PRO A 1 189 ? -19.918 20.185 -9.678 1.00 91.75 189 PRO A C 1
ATOM 1473 O O . PRO A 1 189 ? -19.512 19.658 -8.646 1.00 91.75 189 PRO A O 1
ATOM 1476 N N . GLN A 1 190 ? -19.558 19.752 -10.893 1.00 92.25 190 GLN A N 1
ATOM 1477 C CA . GLN A 1 190 ? -18.671 18.613 -11.149 1.00 92.25 190 GLN A CA 1
ATOM 1478 C C . GLN A 1 190 ? -17.190 18.999 -11.281 1.00 92.25 190 GLN A C 1
ATOM 1480 O O . GLN A 1 190 ? -16.368 18.153 -11.628 1.00 92.25 190 GLN A O 1
ATOM 1485 N N . HIS A 1 191 ? -16.818 20.259 -11.030 1.00 90.81 191 HIS A N 1
ATOM 1486 C CA . HIS A 1 191 ? -15.426 20.682 -11.130 1.00 90.81 191 HIS A CA 1
ATOM 1487 C C . HIS A 1 191 ? -14.545 19.866 -10.159 1.00 90.81 191 HIS A C 1
ATOM 1489 O O . HIS A 1 191 ? -14.789 19.878 -8.937 1.00 90.81 191 HIS A O 1
ATOM 1495 N N . PRO A 1 192 ? -13.516 19.156 -10.662 1.00 89.31 192 PRO A N 1
ATOM 1496 C CA . PRO A 1 192 ? -12.636 18.365 -9.815 1.00 89.31 192 PRO A CA 1
ATOM 1497 C C . PRO A 1 192 ? -11.837 19.280 -8.884 1.00 89.31 192 PRO A C 1
ATOM 1499 O O . PRO A 1 192 ? -11.552 20.434 -9.199 1.00 89.31 192 PRO A O 1
ATOM 1502 N N . GLY A 1 193 ? -11.528 18.791 -7.686 1.00 87.88 193 GLY A N 1
ATOM 1503 C CA . GLY A 1 193 ? -10.608 19.500 -6.796 1.00 87.88 193 GLY A CA 1
ATOM 1504 C C . GLY A 1 193 ? -9.162 19.284 -7.239 1.00 87.88 193 GLY A C 1
ATOM 1505 O O . GLY A 1 193 ? -8.915 18.383 -8.045 1.00 87.88 193 GLY A O 1
ATOM 1506 N N . PRO A 1 194 ? -8.203 20.052 -6.694 1.00 89.31 194 PRO A N 1
ATOM 1507 C CA . PRO A 1 194 ? -6.811 19.638 -6.780 1.00 89.31 194 PRO A CA 1
ATOM 1508 C C . PRO A 1 194 ? -6.634 18.250 -6.131 1.00 89.31 194 PRO A C 1
ATOM 1510 O O . PRO A 1 194 ? -7.461 17.851 -5.295 1.00 89.31 194 PRO A O 1
ATOM 1513 N N . PRO A 1 195 ? -5.568 17.515 -6.492 1.00 83.94 195 PRO A N 1
ATOM 1514 C CA . PRO A 1 195 ? -5.153 16.329 -5.756 1.00 83.94 195 PRO A CA 1
ATOM 1515 C C . PRO A 1 195 ? -5.027 16.615 -4.257 1.00 83.94 195 PRO A C 1
ATOM 1517 O O . PRO A 1 195 ? -4.854 17.757 -3.828 1.00 83.94 195 PRO A O 1
ATOM 1520 N N . VAL A 1 196 ? -5.116 15.566 -3.441 1.00 81.19 196 VAL A N 1
ATOM 1521 C CA . VAL A 1 196 ? -4.881 15.714 -2.003 1.00 81.19 196 VAL A CA 1
ATOM 1522 C C . VAL A 1 196 ? -3.432 16.146 -1.799 1.00 81.19 196 VAL A C 1
ATOM 1524 O O . VAL A 1 196 ? -2.520 15.486 -2.282 1.00 81.19 196 VAL A O 1
ATOM 1527 N N . TYR A 1 197 ? -3.238 17.252 -1.083 1.00 84.19 197 TYR A N 1
ATOM 1528 C CA . TYR A 1 197 ? -1.903 17.721 -0.729 1.00 84.19 197 TYR A CA 1
ATOM 1529 C C . TYR A 1 197 ? -1.175 16.710 0.138 1.00 84.19 197 TYR A C 1
ATOM 1531 O O . TYR A 1 197 ? -1.727 16.185 1.112 1.00 84.19 197 TYR A O 1
ATOM 1539 N N . GLU A 1 198 ? 0.090 16.534 -0.204 1.00 81.81 198 GLU A N 1
ATOM 1540 C CA . GLU A 1 198 ? 1.025 15.661 0.463 1.00 81.81 198 GLU A CA 1
ATOM 1541 C C . GLU A 1 198 ? 2.321 16.418 0.732 1.00 81.81 198 GLU A C 1
ATOM 1543 O O . GLU A 1 198 ? 2.876 17.080 -0.147 1.00 81.81 198 GLU A O 1
ATOM 1548 N N . ALA A 1 199 ? 2.790 16.333 1.973 1.00 86.00 199 ALA A N 1
ATOM 1549 C CA . ALA A 1 199 ? 4.041 16.952 2.366 1.00 86.00 199 ALA A CA 1
ATOM 1550 C C . ALA A 1 199 ? 5.215 16.112 1.845 1.00 86.00 199 ALA A C 1
ATOM 1552 O O . ALA A 1 199 ? 5.359 14.953 2.222 1.00 86.00 199 ALA A O 1
ATOM 1553 N N . GLN A 1 200 ? 6.058 16.727 1.018 1.00 90.62 200 GLN A N 1
ATOM 1554 C CA . GLN A 1 200 ? 7.233 16.113 0.391 1.00 90.62 200 GLN A CA 1
ATOM 1555 C C . GLN A 1 200 ? 8.446 16.198 1.333 1.00 90.62 200 GLN A C 1
ATOM 1557 O O . GLN A 1 200 ? 9.366 16.989 1.128 1.00 90.62 200 GLN A O 1
ATOM 1562 N N . ILE A 1 201 ? 8.372 15.452 2.434 1.00 91.94 201 ILE A N 1
ATOM 1563 C CA . ILE A 1 201 ? 9.364 15.387 3.523 1.00 91.94 201 ILE A CA 1
ATOM 1564 C C . ILE A 1 201 ? 9.711 13.920 3.814 1.00 91.94 201 ILE A C 1
ATOM 1566 O O . ILE A 1 201 ? 9.590 13.420 4.939 1.00 91.94 201 ILE A O 1
ATOM 1570 N N . ASP A 1 202 ? 10.049 13.199 2.751 1.00 93.19 202 ASP A N 1
ATOM 1571 C CA . ASP A 1 202 ? 10.171 11.748 2.725 1.00 93.19 202 ASP A CA 1
ATOM 1572 C C . ASP A 1 202 ? 11.269 11.248 3.663 1.00 93.19 202 ASP A C 1
ATOM 1574 O O . ASP A 1 202 ? 11.083 10.237 4.339 1.00 93.19 202 ASP A O 1
ATOM 1578 N N . GLN A 1 203 ? 12.404 11.947 3.765 1.00 94.50 203 GLN A N 1
ATOM 1579 C CA . GLN A 1 203 ? 13.494 11.548 4.661 1.00 94.50 203 GLN A CA 1
ATOM 1580 C C . GLN A 1 203 ? 13.051 11.683 6.120 1.00 94.50 203 GLN A C 1
ATOM 1582 O O . GLN A 1 203 ? 13.287 10.787 6.940 1.00 94.50 203 GLN A O 1
ATOM 1587 N N . THR A 1 204 ? 12.343 12.764 6.450 1.00 91.19 204 THR A N 1
ATOM 1588 C CA . THR A 1 204 ? 11.742 12.955 7.775 1.00 91.19 204 THR A CA 1
ATOM 1589 C C . THR A 1 204 ? 10.720 11.853 8.084 1.00 91.19 204 THR A C 1
ATOM 1591 O O . THR A 1 204 ? 10.755 11.256 9.163 1.00 91.19 204 THR A O 1
ATOM 1594 N N . GLN A 1 205 ? 9.827 11.529 7.149 1.00 90.50 205 GLN A N 1
ATOM 1595 C CA . GLN A 1 205 ? 8.811 10.489 7.342 1.00 90.50 205 GLN A CA 1
ATOM 1596 C C . GLN A 1 205 ? 9.427 9.087 7.469 1.00 90.50 205 GLN A C 1
ATOM 1598 O O . GLN A 1 205 ? 9.081 8.340 8.388 1.00 90.50 205 GLN A O 1
ATOM 1603 N N . LEU A 1 206 ? 10.372 8.734 6.592 1.00 93.19 206 LEU A N 1
ATOM 1604 C CA . LEU A 1 206 ? 11.050 7.434 6.578 1.00 93.19 206 LEU A CA 1
ATOM 1605 C C . LEU A 1 206 ? 11.932 7.225 7.814 1.00 93.19 206 LEU A C 1
ATOM 1607 O O . LEU A 1 206 ? 11.938 6.134 8.383 1.00 93.19 206 LEU A O 1
ATOM 1611 N N . SER A 1 207 ? 12.641 8.256 8.279 1.00 92.06 207 SER A N 1
ATOM 1612 C CA . SER A 1 207 ? 13.455 8.165 9.502 1.00 92.06 207 SER A CA 1
ATOM 1613 C C . SER A 1 207 ? 12.594 7.961 10.753 1.00 92.06 207 SER A C 1
ATOM 1615 O O . SER A 1 207 ? 12.899 7.104 11.585 1.00 92.06 207 SER A O 1
ATOM 1617 N N . GLN A 1 208 ? 11.458 8.658 10.861 1.00 88.25 208 GLN A N 1
ATOM 1618 C CA . GLN A 1 208 ? 10.486 8.439 11.939 1.00 88.25 208 GLN A CA 1
ATOM 1619 C C . GLN A 1 208 ? 9.797 7.069 11.835 1.00 88.25 208 GLN A C 1
ATOM 1621 O O . GLN A 1 208 ? 9.472 6.445 12.850 1.00 88.25 208 GLN A O 1
ATOM 1626 N N . ALA A 1 209 ? 9.570 6.578 10.616 1.00 88.94 209 ALA A N 1
ATOM 1627 C CA . ALA A 1 209 ? 9.140 5.210 10.346 1.00 88.94 209 ALA A CA 1
ATOM 1628 C C . ALA A 1 209 ? 10.135 4.170 10.861 1.00 88.94 209 ALA A C 1
ATOM 1630 O O . ALA A 1 209 ? 9.733 3.254 11.582 1.00 88.94 209 ALA A O 1
ATOM 1631 N N . ALA A 1 210 ? 11.413 4.336 10.536 1.00 92.31 210 ALA A N 1
ATOM 1632 C CA . ALA A 1 210 ? 12.475 3.449 10.977 1.00 92.31 210 ALA A CA 1
ATOM 1633 C C . ALA A 1 210 ? 12.625 3.454 12.506 1.00 92.31 210 ALA A C 1
ATOM 1635 O O . ALA A 1 210 ? 12.658 2.388 13.122 1.00 92.31 210 ALA A O 1
ATOM 1636 N N . ALA A 1 211 ? 12.623 4.637 13.128 1.00 88.00 211 ALA A N 1
ATOM 1637 C CA . ALA A 1 211 ? 12.721 4.785 14.579 1.00 88.00 211 ALA A CA 1
ATOM 1638 C C . ALA A 1 211 ? 11.560 4.096 15.320 1.00 88.00 211 ALA A C 1
ATOM 1640 O O . ALA A 1 211 ? 11.785 3.391 16.305 1.00 88.00 211 ALA A O 1
ATOM 1641 N N . GLU A 1 212 ? 10.322 4.235 14.829 1.00 84.62 212 GLU A N 1
ATOM 1642 C CA . GLU A 1 212 ? 9.179 3.517 15.408 1.00 84.62 212 GLU A CA 1
ATOM 1643 C C . GLU A 1 212 ? 9.324 2.006 15.247 1.00 84.62 212 GLU A C 1
ATOM 1645 O O . GLU A 1 212 ? 9.146 1.274 16.217 1.00 84.62 212 GLU A O 1
ATOM 1650 N N . PHE A 1 213 ? 9.668 1.535 14.043 1.00 90.56 213 PHE A N 1
ATOM 1651 C CA . PHE A 1 213 ? 9.858 0.108 13.801 1.00 90.56 213 PHE A CA 1
ATOM 1652 C C . PHE A 1 213 ? 10.906 -0.478 14.753 1.00 90.56 213 PHE A C 1
ATOM 1654 O O . PHE A 1 213 ? 10.675 -1.520 15.366 1.00 90.56 213 PHE A O 1
ATOM 1661 N N . LYS A 1 214 ? 12.039 0.213 14.919 1.00 90.25 214 LYS A N 1
ATOM 1662 C CA . LYS A 1 214 ? 13.127 -0.184 15.818 1.00 90.25 214 LYS A CA 1
ATOM 1663 C C . LYS A 1 214 ? 12.685 -0.204 17.279 1.00 90.25 214 LYS A C 1
ATOM 1665 O O . LYS A 1 214 ? 12.968 -1.178 17.978 1.00 90.25 214 LYS A O 1
ATOM 1670 N N . SER A 1 215 ? 11.965 0.819 17.741 1.00 84.94 215 SER A N 1
ATOM 1671 C CA . SER A 1 215 ? 11.395 0.868 19.097 1.00 84.94 215 SER A CA 1
ATOM 1672 C C . SER A 1 215 ? 10.443 -0.306 19.343 1.00 84.94 215 SER A C 1
ATOM 1674 O O . SER A 1 215 ? 10.602 -1.024 20.332 1.00 84.94 215 SER A O 1
ATOM 1676 N N . ASP A 1 216 ? 9.529 -0.569 18.406 1.00 84.25 216 ASP A N 1
ATOM 1677 C CA . ASP A 1 216 ? 8.560 -1.662 18.501 1.00 84.25 216 ASP A CA 1
ATOM 1678 C C . ASP A 1 216 ? 9.237 -3.044 18.446 1.00 84.25 216 ASP A C 1
ATOM 1680 O O . ASP A 1 216 ? 8.839 -3.957 19.171 1.00 84.25 216 ASP A O 1
ATOM 1684 N N . TYR A 1 217 ? 10.281 -3.212 17.629 1.00 89.00 217 TYR A N 1
ATOM 1685 C CA . TYR A 1 217 ? 11.028 -4.467 17.500 1.00 89.00 217 TYR A CA 1
ATOM 1686 C C . TYR A 1 217 ? 11.908 -4.772 18.724 1.00 89.00 217 TYR A C 1
ATOM 1688 O O . TYR A 1 217 ? 12.009 -5.923 19.162 1.00 89.00 217 TYR A O 1
ATOM 1696 N N . THR A 1 218 ? 12.559 -3.749 19.284 1.00 86.12 218 THR A N 1
ATOM 1697 C CA . THR A 1 218 ? 13.477 -3.888 20.430 1.00 86.12 218 THR A CA 1
ATOM 1698 C C . THR A 1 218 ? 12.765 -3.847 21.782 1.00 86.12 218 THR A C 1
ATOM 1700 O O . THR A 1 218 ? 13.341 -4.275 22.782 1.00 86.12 218 THR A O 1
ATOM 1703 N N . GLY A 1 219 ? 11.516 -3.375 21.825 1.00 76.50 219 GLY A N 1
ATOM 1704 C CA . GLY A 1 219 ? 10.752 -3.196 23.060 1.00 76.50 219 GLY A CA 1
ATOM 1705 C C . GLY A 1 219 ? 11.162 -1.956 23.862 1.00 76.50 219 GLY A C 1
ATOM 1706 O O . GLY A 1 219 ? 10.841 -1.857 25.048 1.00 76.50 219 GLY A O 1
ATOM 1707 N N . GLN A 1 220 ? 11.884 -1.014 23.247 1.00 67.88 220 GLN A N 1
ATOM 1708 C CA . GLN A 1 220 ? 12.220 0.270 23.865 1.00 67.88 220 GLN A CA 1
ATOM 1709 C C . GLN A 1 220 ? 10.975 1.165 23.923 1.00 67.88 220 GLN A C 1
ATOM 1711 O O . GLN A 1 220 ? 10.177 1.193 22.987 1.00 67.88 220 GLN A O 1
ATOM 1716 N N . LYS A 1 221 ? 10.783 1.897 25.030 1.00 54.16 221 LYS A N 1
ATOM 1717 C CA . LYS A 1 221 ? 9.626 2.793 25.194 1.00 54.16 221 LYS A CA 1
ATOM 1718 C C . LYS A 1 221 ? 9.712 3.962 24.212 1.00 54.16 221 LYS A C 1
ATOM 1720 O O . LYS A 1 221 ? 10.735 4.630 24.143 1.00 54.16 221 LYS A O 1
ATOM 1725 N N . ARG A 1 222 ? 8.603 4.225 23.518 1.00 56.75 222 ARG A N 1
ATOM 1726 C CA . ARG A 1 222 ? 8.446 5.348 22.586 1.00 56.75 222 ARG A CA 1
ATOM 1727 C C . ARG A 1 222 ? 8.610 6.690 23.313 1.00 56.75 222 ARG A C 1
ATOM 1729 O O . ARG A 1 222 ? 7.966 6.900 24.343 1.00 56.75 222 ARG A O 1
ATOM 1736 N N . GLU A 1 223 ? 9.368 7.623 22.741 1.00 43.28 223 GLU A N 1
ATOM 1737 C CA . GLU A 1 223 ? 9.201 9.046 23.054 1.00 43.28 223 GLU A CA 1
ATOM 1738 C C . GLU A 1 223 ? 7.970 9.556 22.301 1.00 43.28 223 GLU A C 1
ATOM 1740 O O . GLU A 1 223 ? 7.964 9.709 21.081 1.00 43.28 223 GLU A O 1
ATOM 1745 N N . GLN A 1 224 ? 6.868 9.741 23.022 1.00 40.94 224 GLN A N 1
ATOM 1746 C CA . GLN A 1 224 ? 5.625 10.225 22.437 1.00 40.94 224 GLN A CA 1
ATOM 1747 C C . GLN A 1 224 ? 5.702 11.754 22.316 1.00 40.94 224 GLN A C 1
ATOM 1749 O O . GLN A 1 224 ? 5.540 12.470 23.299 1.00 40.94 224 GLN A O 1
ATOM 1754 N N . THR A 1 225 ? 5.960 12.262 21.110 1.00 35.97 225 THR A N 1
ATOM 1755 C CA . THR A 1 225 ? 6.198 13.696 20.838 1.00 35.97 225 THR A CA 1
ATOM 1756 C C . THR A 1 225 ? 4.934 14.565 20.808 1.00 35.97 225 THR A C 1
ATOM 1758 O O . THR A 1 225 ? 5.023 15.773 20.605 1.00 35.97 225 THR A O 1
ATOM 1761 N N . SER A 1 226 ? 3.748 13.991 21.044 1.00 40.28 226 SER A N 1
ATOM 1762 C CA . SER A 1 226 ? 2.477 14.724 21.050 1.00 40.28 226 SER A CA 1
ATOM 1763 C C . SER A 1 226 ? 1.708 14.556 22.365 1.00 40.28 226 SER A C 1
ATOM 1765 O O . SER A 1 226 ? 1.338 13.446 22.752 1.00 40.28 226 SER A O 1
ATOM 1767 N N . MET A 1 227 ? 1.406 15.685 23.021 1.00 32.81 227 MET A N 1
ATOM 1768 C CA . MET A 1 227 ? 0.598 15.767 24.249 1.00 32.81 227 MET A CA 1
ATOM 1769 C C . MET A 1 227 ? -0.905 15.490 24.050 1.00 32.81 227 MET A C 1
ATOM 1771 O O . MET A 1 227 ? -1.650 15.485 25.026 1.00 32.81 227 MET A O 1
ATOM 1775 N N . THR A 1 228 ? -1.390 15.240 22.829 1.00 44.12 228 THR A N 1
ATOM 1776 C CA . THR A 1 228 ? -2.799 14.845 22.606 1.00 44.12 228 THR A CA 1
ATOM 1777 C C . THR A 1 228 ? -3.040 13.336 22.794 1.00 44.12 228 THR A C 1
ATOM 1779 O O . THR A 1 228 ? -4.164 12.854 22.651 1.00 44.12 228 THR A O 1
ATOM 1782 N N . GLY A 1 229 ? -1.990 12.578 23.135 1.00 41.94 229 GLY A N 1
ATOM 1783 C CA . GLY A 1 229 ? -1.937 11.118 23.110 1.00 41.94 229 GLY A CA 1
ATOM 1784 C C . GLY A 1 229 ? -2.745 10.405 24.195 1.00 41.94 229 GLY A C 1
ATOM 1785 O O . GLY A 1 229 ? -2.259 10.156 25.296 1.00 41.94 229 GLY A O 1
ATOM 1786 N N . GLY A 1 230 ? -3.957 9.972 23.852 1.00 48.53 230 GLY A N 1
ATOM 1787 C CA . GLY A 1 230 ? -4.685 8.983 24.655 1.00 48.53 230 GLY A CA 1
ATOM 1788 C C . GLY A 1 230 ? -6.128 8.715 24.238 1.00 48.53 230 GLY A C 1
ATOM 1789 O O . GLY A 1 230 ? -6.707 7.729 24.692 1.00 48.53 230 GLY A O 1
ATOM 1790 N N . PHE A 1 231 ? -6.695 9.562 23.380 1.00 45.91 231 PHE A N 1
ATOM 1791 C CA . PHE A 1 231 ? -8.092 9.495 22.969 1.00 45.91 231 PHE A CA 1
ATOM 1792 C C . PHE A 1 231 ? -8.195 9.468 21.450 1.00 45.91 231 PHE A C 1
ATOM 1794 O O . PHE A 1 231 ? -7.547 10.268 20.780 1.00 45.91 231 PHE A O 1
ATOM 1801 N N . LEU A 1 232 ? -9.031 8.578 20.916 1.00 51.47 232 LEU A N 1
ATOM 1802 C CA . LEU A 1 232 ? -9.546 8.748 19.562 1.00 51.47 232 LEU A CA 1
ATOM 1803 C C . LEU A 1 232 ? -10.836 9.552 19.639 1.00 51.47 232 LEU A C 1
ATOM 1805 O O . LEU A 1 232 ? -11.770 9.187 20.362 1.00 51.47 232 LEU A O 1
ATOM 1809 N N . ASP A 1 233 ? -10.856 10.648 18.895 1.00 49.19 233 ASP A N 1
ATOM 1810 C CA . ASP A 1 233 ? -12.019 11.506 18.752 1.00 49.19 233 ASP A CA 1
ATOM 1811 C C . ASP A 1 233 ? -13.031 10.786 17.876 1.00 49.19 233 ASP A C 1
ATOM 1813 O O . ASP A 1 233 ? -12.859 10.659 16.663 1.00 49.19 233 ASP A O 1
ATOM 1817 N N . VAL A 1 234 ? -14.095 10.295 18.504 1.00 48.28 234 VAL A N 1
ATOM 1818 C CA . VAL A 1 234 ? -15.218 9.734 17.770 1.00 48.28 234 VAL A CA 1
ATOM 1819 C C . VAL A 1 234 ? -16.097 10.901 17.354 1.00 48.28 234 VAL A C 1
ATOM 1821 O O . VAL A 1 234 ? -16.941 11.371 18.118 1.00 48.28 234 VAL A O 1
ATOM 1824 N N . ILE A 1 235 ? -15.902 11.382 16.128 1.00 47.41 235 ILE A N 1
ATOM 1825 C CA . ILE A 1 235 ? -16.911 12.218 15.486 1.00 47.41 235 ILE A CA 1
ATOM 1826 C C . ILE A 1 235 ? -18.027 11.274 15.041 1.00 47.41 235 ILE A C 1
ATOM 1828 O O . ILE A 1 235 ? -17.861 10.481 14.115 1.00 47.41 235 ILE A O 1
ATOM 1832 N N . LEU A 1 236 ? -19.160 11.349 15.738 1.00 47.91 236 LEU A N 1
ATOM 1833 C CA . LEU A 1 236 ? -20.372 10.582 15.468 1.00 47.91 236 LEU A CA 1
ATOM 1834 C C . LEU A 1 236 ? -21.016 11.066 14.154 1.00 47.91 236 LEU A C 1
ATOM 1836 O O . LEU A 1 236 ? -21.957 11.853 14.141 1.00 47.91 236 LEU A O 1
ATOM 1840 N N . ARG A 1 237 ? -20.451 10.642 13.026 1.00 49.97 237 ARG A N 1
ATOM 1841 C CA . ARG A 1 237 ? -21.114 10.599 11.711 1.00 49.97 237 ARG A CA 1
ATOM 1842 C C . ARG A 1 237 ? -21.237 9.132 11.289 1.00 49.97 237 ARG A C 1
ATOM 1844 O O . ARG A 1 237 ? -20.843 8.279 12.078 1.00 49.97 237 ARG A O 1
ATOM 1851 N N . ASP A 1 238 ? -21.772 8.835 10.100 1.00 46.78 238 ASP A N 1
ATOM 1852 C CA . ASP A 1 238 ? -22.144 7.497 9.564 1.00 46.78 238 ASP A CA 1
ATOM 1853 C C . ASP A 1 238 ? -21.063 6.375 9.596 1.00 46.78 238 ASP A C 1
ATOM 1855 O O . ASP A 1 238 ? -21.223 5.314 8.991 1.00 46.78 238 ASP A O 1
ATOM 1859 N N . ALA A 1 239 ? -19.954 6.585 10.299 1.00 56.06 239 ALA A N 1
ATOM 1860 C CA . ALA A 1 239 ? -18.857 5.670 10.538 1.00 56.06 239 ALA A CA 1
ATOM 1861 C C . ALA A 1 239 ? -19.248 4.454 11.394 1.00 56.06 239 ALA A C 1
ATOM 1863 O O . ALA A 1 239 ? -20.102 4.512 12.288 1.00 56.06 239 ALA A O 1
ATOM 1864 N N . ALA A 1 240 ? -18.538 3.356 11.135 1.00 58.47 240 ALA A N 1
ATOM 1865 C CA . ALA A 1 240 ? -18.406 2.243 12.057 1.00 58.47 240 ALA A CA 1
ATOM 1866 C C . ALA A 1 240 ? -16.983 2.238 12.630 1.00 58.47 240 ALA A C 1
ATOM 1868 O O . ALA A 1 240 ? -16.018 2.307 11.869 1.00 58.47 240 ALA A O 1
ATOM 1869 N N . TYR A 1 241 ? -16.853 2.152 13.953 1.00 63.56 241 TYR A N 1
ATOM 1870 C CA . TYR A 1 241 ? -15.560 1.994 14.625 1.00 63.56 241 TYR A CA 1
ATOM 1871 C C . TYR A 1 241 ? -15.494 0.601 15.236 1.00 63.56 241 TYR A C 1
ATOM 1873 O O . TYR A 1 241 ? -16.365 0.228 16.022 1.00 63.56 241 TYR A O 1
ATOM 1881 N N . LEU A 1 242 ? -14.467 -0.158 14.859 1.00 64.25 242 LEU A N 1
ATOM 1882 C CA . LEU A 1 242 ? -14.287 -1.557 15.232 1.00 64.25 242 LEU A CA 1
ATOM 1883 C C . LEU A 1 242 ? -12.957 -1.715 15.968 1.00 64.25 242 LEU A C 1
ATOM 1885 O O . LEU A 1 242 ? -11.950 -1.138 15.556 1.00 64.25 242 LEU A O 1
ATOM 1889 N N . LEU A 1 243 ? -12.943 -2.496 17.044 1.00 64.69 243 LEU A N 1
ATOM 1890 C CA . LEU A 1 243 ? -11.714 -2.829 17.759 1.00 64.69 243 LEU A CA 1
ATOM 1891 C C . LEU A 1 243 ? -11.318 -4.271 17.474 1.00 64.69 243 LEU A C 1
ATOM 1893 O O . LEU A 1 243 ? -12.123 -5.179 17.658 1.00 64.69 243 LEU A O 1
ATOM 1897 N N . ASN A 1 244 ? -10.062 -4.465 17.074 1.00 65.56 244 ASN A N 1
ATOM 1898 C CA . ASN A 1 244 ? -9.453 -5.788 17.010 1.00 65.56 244 ASN A CA 1
ATOM 1899 C C . ASN A 1 244 ? -9.362 -6.381 18.422 1.00 65.56 244 ASN A C 1
ATOM 1901 O O . ASN A 1 244 ? -8.855 -5.711 19.327 1.00 65.56 244 ASN A O 1
ATOM 1905 N N . ALA A 1 245 ? -9.876 -7.599 18.587 1.00 59.56 245 ALA A N 1
ATOM 1906 C CA . ALA A 1 245 ? -9.886 -8.330 19.849 1.00 59.56 245 ALA A CA 1
ATOM 1907 C C . ALA A 1 245 ? -8.867 -9.481 19.890 1.00 59.56 245 ALA A C 1
ATOM 1909 O O . ALA A 1 245 ? -8.690 -10.098 20.943 1.00 59.56 245 ALA A O 1
ATOM 1910 N N . ASN A 1 246 ? -8.198 -9.772 18.769 1.00 64.56 246 ASN A N 1
ATOM 1911 C CA . ASN A 1 246 ? -7.140 -10.776 18.722 1.00 64.56 246 ASN A CA 1
ATOM 1912 C C . ASN A 1 246 ? -5.948 -10.366 19.604 1.00 64.56 246 ASN A C 1
ATOM 1914 O O . ASN A 1 246 ? -5.728 -9.187 19.889 1.00 64.56 246 ASN A O 1
ATOM 1918 N N . ASP A 1 247 ? -5.164 -11.357 20.030 1.00 67.06 247 ASP A N 1
ATOM 1919 C CA . ASP A 1 247 ? -3.996 -11.141 20.883 1.00 67.06 247 ASP A CA 1
ATOM 1920 C C . ASP A 1 247 ? -2.852 -10.448 20.119 1.00 67.06 247 ASP A C 1
ATOM 1922 O O . ASP A 1 247 ? -1.989 -11.088 19.518 1.00 67.06 247 ASP A O 1
ATOM 1926 N N . GLU A 1 248 ? -2.839 -9.116 20.189 1.00 69.81 248 GLU A N 1
ATOM 1927 C CA . GLU A 1 248 ? -1.815 -8.254 19.583 1.00 69.81 248 GLU A CA 1
ATOM 1928 C C . GLU A 1 248 ? -0.394 -8.590 20.071 1.00 69.81 248 GLU A C 1
ATOM 1930 O O . GLU A 1 248 ? 0.573 -8.387 19.337 1.00 69.81 248 GLU A O 1
ATOM 1935 N N . ARG A 1 249 ? -0.239 -9.136 21.289 1.00 73.25 249 ARG A N 1
ATOM 1936 C CA . ARG A 1 249 ? 1.074 -9.552 21.804 1.00 73.25 249 ARG A CA 1
ATOM 1937 C C . ARG A 1 249 ? 1.556 -10.800 21.081 1.00 73.25 249 ARG A C 1
ATOM 1939 O O . ARG A 1 249 ? 2.697 -10.836 20.632 1.00 73.25 249 ARG A O 1
ATOM 1946 N N . LYS A 1 250 ? 0.679 -11.792 20.921 1.00 80.25 250 LYS A N 1
ATOM 1947 C CA . LYS A 1 250 ? 0.987 -13.005 20.156 1.00 80.25 250 LYS A CA 1
ATOM 1948 C C . LYS A 1 250 ? 1.309 -12.675 18.699 1.00 80.25 250 LYS A C 1
ATOM 1950 O O . LYS A 1 250 ? 2.232 -13.256 18.127 1.00 80.25 250 LYS A O 1
ATOM 1955 N N . ASP A 1 251 ? 0.575 -11.740 18.102 1.00 83.31 251 ASP A N 1
ATOM 1956 C CA . ASP A 1 251 ? 0.851 -11.273 16.743 1.00 83.31 251 ASP A CA 1
ATOM 1957 C C . ASP A 1 251 ? 2.230 -10.630 16.635 1.00 83.31 251 ASP A C 1
ATOM 1959 O O . ASP A 1 251 ? 2.997 -10.968 15.731 1.00 83.31 251 ASP A O 1
ATOM 1963 N N . HIS A 1 252 ? 2.559 -9.750 17.584 1.00 86.56 252 HIS A N 1
ATOM 1964 C CA . HIS A 1 252 ? 3.868 -9.115 17.669 1.00 86.56 252 HIS A CA 1
ATOM 1965 C C . HIS A 1 252 ? 4.985 -10.145 17.805 1.00 86.56 252 HIS A C 1
ATOM 1967 O O . HIS A 1 252 ? 5.919 -10.132 17.007 1.00 86.56 252 HIS A O 1
ATOM 1973 N N . GLU A 1 253 ? 4.861 -11.083 18.746 1.00 88.31 253 GLU A N 1
ATOM 1974 C CA . GLU A 1 253 ? 5.832 -12.160 18.961 1.00 88.31 253 GLU A CA 1
ATOM 1975 C C . GLU A 1 253 ? 6.029 -13.009 17.697 1.00 88.31 253 GLU A C 1
ATOM 1977 O O . GLU A 1 253 ? 7.167 -13.294 17.315 1.00 88.31 253 GLU A O 1
ATOM 1982 N N . THR A 1 254 ? 4.935 -13.352 17.010 1.00 92.06 254 THR A N 1
ATOM 1983 C CA . THR A 1 254 ? 4.965 -14.144 15.771 1.00 92.06 254 THR A CA 1
ATOM 1984 C C . THR A 1 254 ? 5.675 -13.388 14.650 1.00 92.06 254 THR A C 1
ATOM 1986 O O . THR A 1 254 ? 6.625 -13.901 14.061 1.00 92.06 254 THR A O 1
ATOM 1989 N N . LEU A 1 255 ? 5.268 -12.144 14.377 1.00 93.62 255 LEU A N 1
ATOM 19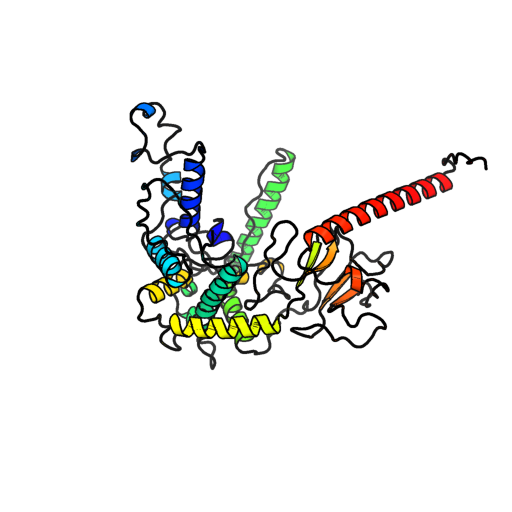90 C CA . LEU A 1 255 ? 5.864 -11.317 13.324 1.00 93.62 255 LEU A CA 1
ATOM 1991 C C . LEU A 1 255 ? 7.324 -10.980 13.616 1.00 93.62 255 LEU A C 1
ATOM 1993 O O . LEU A 1 255 ? 8.143 -10.924 12.701 1.00 93.62 255 LEU A O 1
ATOM 1997 N N . ARG A 1 256 ? 7.677 -10.802 14.889 1.00 94.25 256 ARG A N 1
ATOM 1998 C CA . ARG A 1 256 ? 9.060 -10.616 15.324 1.00 94.25 256 ARG A CA 1
ATOM 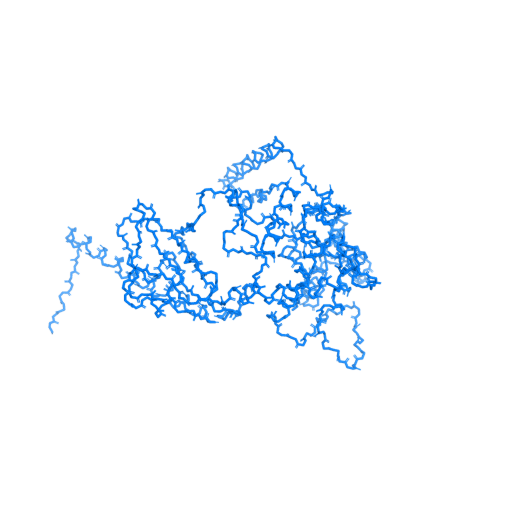1999 C C . ARG A 1 256 ? 9.911 -11.847 15.034 1.00 94.25 256 ARG A C 1
ATOM 2001 O O . ARG A 1 256 ? 11.011 -11.700 14.501 1.00 94.25 256 ARG A O 1
ATOM 2008 N N . ALA A 1 257 ? 9.422 -13.036 15.379 1.00 96.56 257 ALA A N 1
ATOM 2009 C CA . ALA A 1 257 ? 10.134 -14.287 15.139 1.00 96.56 257 ALA A CA 1
ATOM 2010 C C . ALA A 1 257 ? 10.297 -14.565 13.635 1.00 96.56 257 ALA A C 1
ATOM 2012 O O . ALA A 1 257 ? 11.417 -14.797 13.172 1.00 96.56 257 ALA A O 1
ATOM 2013 N N . GLU A 1 258 ? 9.211 -14.461 12.865 1.00 97.25 258 GLU A N 1
ATOM 2014 C CA . GLU A 1 258 ? 9.241 -14.665 11.414 1.00 97.25 258 GLU A CA 1
ATOM 2015 C C . GLU A 1 258 ? 10.090 -13.611 10.709 1.00 97.25 258 GLU A C 1
ATOM 2017 O O . GLU A 1 258 ? 10.957 -13.952 9.906 1.00 97.25 258 GLU A O 1
ATOM 2022 N N . GLY A 1 259 ? 9.925 -12.337 11.064 1.00 97.56 259 GLY A N 1
ATOM 2023 C CA . GLY A 1 259 ? 10.744 -11.251 10.542 1.00 97.56 259 GLY A CA 1
ATOM 2024 C C . GLY A 1 259 ? 12.231 -11.500 10.774 1.00 97.56 259 GLY A C 1
ATOM 2025 O O . GLY A 1 259 ? 13.019 -11.387 9.839 1.00 97.56 259 GLY A O 1
ATOM 2026 N N . LYS A 1 260 ? 12.635 -11.911 11.984 1.00 97.00 260 LYS A N 1
ATOM 2027 C CA . LYS A 1 260 ? 14.040 -12.240 12.274 1.00 97.00 260 LYS A CA 1
ATOM 2028 C C . LYS A 1 260 ? 14.548 -13.367 11.371 1.00 97.00 260 LYS A C 1
ATOM 2030 O O . LYS A 1 260 ? 15.603 -13.223 10.757 1.00 97.00 260 LYS A O 1
ATOM 2035 N N . ARG A 1 261 ? 13.774 -14.448 11.228 1.00 97.81 261 ARG A N 1
ATOM 2036 C CA . ARG A 1 261 ? 14.108 -15.580 10.349 1.00 97.81 261 ARG A CA 1
ATOM 2037 C C . ARG A 1 261 ? 14.242 -15.159 8.881 1.00 97.81 261 ARG A C 1
ATOM 2039 O O . ARG A 1 261 ? 15.122 -15.656 8.181 1.00 97.81 261 ARG A O 1
ATOM 2046 N N . ARG A 1 262 ? 13.374 -14.265 8.394 1.00 97.94 262 ARG A N 1
ATOM 2047 C CA . ARG A 1 262 ? 13.441 -13.721 7.026 1.00 97.94 262 ARG A CA 1
ATOM 2048 C C . ARG A 1 262 ? 14.608 -12.747 6.856 1.00 97.94 262 ARG A C 1
ATOM 2050 O O . ARG A 1 262 ? 15.272 -12.785 5.828 1.00 97.94 262 ARG A O 1
ATOM 2057 N N . SER A 1 263 ? 14.923 -11.936 7.865 1.00 97.94 263 SER A N 1
ATOM 2058 C CA . SER A 1 263 ? 16.084 -11.038 7.846 1.00 97.94 263 SER A CA 1
ATOM 2059 C C . SER A 1 263 ? 17.395 -11.807 7.671 1.00 97.94 263 SER A C 1
ATOM 2061 O O . SER A 1 263 ? 18.250 -11.373 6.910 1.00 97.94 263 SER A O 1
ATOM 2063 N N . GLU A 1 264 ? 17.541 -12.960 8.328 1.00 96.81 264 GLU A N 1
ATOM 2064 C CA . GLU A 1 264 ? 18.716 -13.838 8.193 1.00 96.81 264 GLU A CA 1
ATOM 2065 C C . GLU A 1 264 ? 18.826 -14.491 6.800 1.00 96.81 264 GLU A C 1
ATOM 2067 O O . GLU A 1 264 ? 19.905 -14.924 6.408 1.00 96.81 264 GLU A O 1
ATOM 2072 N N . GLN A 1 265 ? 17.729 -14.550 6.034 1.00 97.31 265 GLN A N 1
ATOM 2073 C CA . GLN A 1 265 ? 17.735 -14.994 4.631 1.00 97.31 265 GLN A CA 1
ATOM 2074 C C . GLN A 1 265 ? 18.066 -13.846 3.672 1.00 97.31 265 GLN A C 1
ATOM 2076 O O . GLN A 1 265 ? 18.763 -14.051 2.679 1.00 97.31 265 GLN A O 1
ATOM 2081 N N . LEU A 1 266 ? 17.548 -12.649 3.962 1.00 98.38 266 LEU A N 1
ATOM 2082 C CA . LEU A 1 266 ? 17.681 -11.461 3.119 1.00 98.38 266 LEU A CA 1
ATOM 2083 C C . LEU A 1 266 ? 19.060 -10.806 3.230 1.00 98.38 266 LEU A C 1
ATOM 2085 O O . LEU A 1 266 ? 19.552 -10.265 2.241 1.00 98.38 266 LEU A O 1
ATOM 2089 N N . PHE A 1 267 ? 19.692 -10.860 4.404 1.00 98.12 267 PHE A N 1
ATOM 2090 C CA . PHE A 1 267 ? 20.944 -10.160 4.685 1.00 98.12 267 PHE A CA 1
ATOM 2091 C C . PHE A 1 267 ? 22.001 -11.101 5.250 1.00 98.12 267 PHE A C 1
ATOM 2093 O O . PHE A 1 267 ? 21.713 -11.966 6.073 1.00 98.12 267 PHE A O 1
ATOM 2100 N N . ARG A 1 268 ? 23.251 -10.899 4.830 1.00 95.94 268 ARG A N 1
ATOM 2101 C CA . ARG A 1 268 ? 24.392 -11.733 5.246 1.00 95.94 268 ARG A CA 1
ATOM 2102 C C . ARG A 1 268 ? 25.140 -11.204 6.470 1.00 95.94 268 ARG A C 1
ATOM 2104 O O . ARG A 1 268 ? 25.988 -11.902 7.016 1.00 95.94 268 ARG A O 1
ATOM 2111 N N . ASP A 1 269 ? 24.875 -9.963 6.869 1.00 92.75 269 ASP A N 1
ATOM 2112 C CA . ASP A 1 269 ? 25.556 -9.304 7.979 1.00 92.75 269 ASP A CA 1
ATOM 2113 C C . ASP A 1 269 ? 24.672 -8.256 8.670 1.00 92.75 269 ASP A C 1
ATOM 2115 O O . ASP A 1 269 ? 23.594 -7.888 8.200 1.00 92.75 269 ASP A O 1
ATOM 2119 N N . ALA A 1 270 ? 25.159 -7.752 9.805 1.00 86.69 270 ALA A N 1
ATOM 2120 C CA . ALA A 1 270 ? 24.497 -6.705 10.578 1.00 86.69 270 ALA A CA 1
ATOM 2121 C C . ALA A 1 270 ? 24.618 -5.304 9.946 1.00 86.69 270 ALA A C 1
ATOM 2123 O O . ALA A 1 270 ? 24.077 -4.344 10.486 1.00 86.69 270 ALA A O 1
ATOM 2124 N N . HIS A 1 271 ? 25.308 -5.152 8.812 1.00 88.62 271 HIS A N 1
ATOM 2125 C CA . HIS A 1 271 ? 25.401 -3.882 8.087 1.00 88.62 271 HIS A CA 1
ATOM 2126 C C . HIS A 1 271 ? 24.292 -3.722 7.042 1.00 88.62 271 HIS A C 1
ATOM 2128 O O . HIS A 1 271 ? 24.238 -2.692 6.367 1.00 88.62 271 HIS A O 1
ATOM 2134 N N . GLY A 1 272 ? 23.398 -4.711 6.936 1.00 93.06 272 GLY A N 1
ATOM 2135 C CA . GLY A 1 272 ? 22.334 -4.739 5.943 1.00 93.06 272 GLY A CA 1
ATOM 2136 C C . GLY A 1 272 ? 22.853 -5.108 4.556 1.00 93.06 272 GLY A C 1
ATOM 2137 O O . GLY A 1 272 ? 22.238 -4.737 3.559 1.00 93.06 272 GLY A O 1
ATOM 2138 N N . THR A 1 273 ? 23.985 -5.805 4.435 1.00 96.62 273 THR A N 1
ATOM 2139 C CA . THR A 1 273 ? 24.422 -6.248 3.109 1.00 96.62 273 THR A CA 1
ATOM 2140 C C . THR A 1 273 ? 23.505 -7.368 2.612 1.00 96.62 273 THR A C 1
ATOM 2142 O O . THR A 1 273 ? 23.289 -8.329 3.360 1.00 96.62 273 THR A O 1
ATOM 2145 N N . PRO A 1 274 ? 22.972 -7.286 1.376 1.00 97.75 274 PRO A N 1
ATOM 2146 C CA . PRO A 1 274 ? 22.116 -8.331 0.829 1.00 97.75 274 PRO A CA 1
ATOM 2147 C C . PRO A 1 274 ? 22.782 -9.711 0.826 1.00 97.75 274 PRO A C 1
ATOM 2149 O O . PRO A 1 274 ? 24.011 -9.842 0.815 1.00 97.75 274 PRO A O 1
ATOM 2152 N N . SER A 1 275 ? 21.942 -10.741 0.832 1.00 96.81 275 SER A N 1
ATOM 2153 C CA . SER A 1 275 ? 22.335 -12.142 0.710 1.00 96.81 275 SER A CA 1
ATOM 2154 C C . SER A 1 275 ? 23.190 -12.405 -0.532 1.00 96.81 275 SER A C 1
ATOM 2156 O O . SER A 1 275 ? 23.124 -11.691 -1.530 1.00 96.81 275 SER A O 1
ATOM 2158 N N . THR A 1 276 ? 23.996 -13.464 -0.478 1.00 96.69 276 THR A N 1
ATOM 2159 C CA . THR A 1 276 ? 24.744 -13.959 -1.641 1.00 96.69 276 THR A CA 1
ATOM 2160 C C . THR A 1 276 ? 23.875 -14.775 -2.603 1.00 96.69 276 THR A C 1
ATOM 2162 O O . THR A 1 276 ? 24.317 -15.046 -3.715 1.00 96.69 276 THR A O 1
ATOM 2165 N N . ASP A 1 277 ? 22.665 -15.184 -2.194 1.00 97.00 277 ASP A N 1
ATOM 2166 C CA . ASP A 1 277 ? 21.651 -15.716 -3.116 1.00 97.00 277 ASP A CA 1
ATOM 2167 C C . ASP A 1 277 ? 21.153 -14.567 -4.009 1.00 97.00 277 ASP A C 1
ATOM 2169 O O . ASP A 1 277 ? 20.655 -13.553 -3.516 1.00 97.00 277 ASP A O 1
ATOM 2173 N N . ALA A 1 278 ? 21.311 -14.726 -5.326 1.00 96.75 278 ALA A N 1
ATOM 2174 C CA . ALA A 1 278 ? 21.020 -13.683 -6.306 1.00 96.75 278 ALA A CA 1
ATOM 2175 C C . ALA A 1 278 ? 19.543 -13.255 -6.312 1.00 96.75 278 ALA A C 1
ATOM 2177 O O . ALA A 1 278 ? 19.245 -12.067 -6.394 1.00 96.75 278 ALA A O 1
ATOM 2178 N N . GLU A 1 279 ? 18.613 -14.197 -6.175 1.00 95.19 279 GLU A N 1
ATOM 2179 C CA . GLU A 1 279 ? 17.180 -13.901 -6.136 1.00 95.19 279 GLU A CA 1
ATOM 2180 C C . GLU A 1 279 ? 16.781 -13.250 -4.800 1.00 95.19 279 GLU A C 1
ATOM 2182 O O . GLU A 1 279 ? 15.933 -12.360 -4.779 1.00 95.19 279 GLU A O 1
ATOM 2187 N N . MET A 1 280 ? 17.426 -13.614 -3.685 1.00 97.38 280 MET A N 1
ATOM 2188 C CA . MET A 1 280 ? 17.235 -12.895 -2.414 1.00 97.38 280 MET A CA 1
ATOM 2189 C C . MET A 1 280 ? 17.790 -11.468 -2.475 1.00 97.38 280 MET A C 1
ATOM 2191 O O . MET A 1 280 ? 17.174 -10.550 -1.937 1.00 97.38 280 MET A O 1
ATOM 2195 N N . ALA A 1 281 ? 18.917 -11.250 -3.156 1.00 98.12 281 ALA A N 1
ATOM 2196 C CA . ALA A 1 281 ? 19.442 -9.907 -3.393 1.00 98.12 281 ALA A CA 1
ATOM 2197 C C . ALA A 1 281 ? 18.493 -9.069 -4.270 1.00 98.12 281 ALA A C 1
ATOM 2199 O O . ALA A 1 281 ? 18.263 -7.895 -3.974 1.00 98.12 281 ALA A O 1
ATOM 2200 N N . LEU A 1 282 ? 17.880 -9.677 -5.294 1.00 98.50 282 LEU A N 1
ATOM 2201 C CA . LEU A 1 282 ? 16.826 -9.048 -6.097 1.00 98.50 282 LEU A CA 1
ATOM 2202 C C . LEU A 1 282 ? 15.586 -8.711 -5.259 1.00 98.50 282 LEU A C 1
ATOM 2204 O O . LEU A 1 282 ? 15.015 -7.637 -5.433 1.00 98.50 282 LEU A O 1
ATOM 2208 N N . LEU A 1 283 ? 15.195 -9.576 -4.320 1.00 98.25 283 LEU A N 1
ATOM 2209 C CA . LEU A 1 283 ? 14.096 -9.310 -3.391 1.00 98.25 283 LEU A CA 1
ATOM 2210 C C . LEU A 1 283 ? 14.408 -8.135 -2.446 1.00 98.25 283 LEU A C 1
ATOM 2212 O O . LEU A 1 283 ? 13.548 -7.286 -2.223 1.00 98.25 283 LEU A O 1
ATOM 2216 N N . VAL A 1 284 ? 15.638 -8.027 -1.931 1.00 98.62 284 VAL A N 1
ATOM 2217 C CA . VAL A 1 284 ? 16.061 -6.837 -1.167 1.00 98.62 284 VAL A CA 1
ATOM 2218 C C . VAL A 1 284 ? 15.982 -5.581 -2.036 1.00 98.62 284 VAL A C 1
ATOM 2220 O O . VAL A 1 284 ? 15.440 -4.573 -1.589 1.00 98.62 284 VAL A O 1
ATOM 2223 N N . ALA A 1 285 ? 16.442 -5.651 -3.287 1.00 98.44 285 ALA A N 1
ATOM 2224 C CA . ALA A 1 285 ? 16.364 -4.534 -4.224 1.00 98.44 285 ALA A CA 1
ATOM 2225 C C . ALA A 1 285 ? 14.914 -4.157 -4.588 1.00 98.44 285 ALA A C 1
ATOM 2227 O O . ALA A 1 285 ? 14.621 -2.979 -4.776 1.00 98.44 285 ALA A O 1
ATOM 2228 N N . LEU A 1 286 ? 13.990 -5.128 -4.638 1.00 98.69 286 LEU A N 1
ATOM 2229 C CA . LEU A 1 286 ? 12.556 -4.864 -4.788 1.00 98.69 286 LEU A CA 1
ATOM 2230 C C . LEU A 1 286 ? 12.051 -3.971 -3.653 1.00 98.69 286 LEU A C 1
ATOM 2232 O O . LEU A 1 286 ? 11.429 -2.940 -3.904 1.00 98.69 286 LEU A O 1
ATOM 2236 N N . PHE A 1 287 ? 12.340 -4.348 -2.408 1.00 98.62 287 PHE A N 1
ATOM 2237 C CA . PHE A 1 287 ? 11.924 -3.575 -1.242 1.00 98.62 287 PHE A CA 1
ATOM 2238 C C . PHE A 1 287 ? 12.617 -2.205 -1.158 1.00 98.62 287 PHE A C 1
ATOM 2240 O O . PHE A 1 287 ? 11.977 -1.202 -0.832 1.00 98.62 287 PHE A O 1
ATOM 2247 N N . ASP A 1 288 ? 13.906 -2.141 -1.492 1.00 98.44 288 ASP A N 1
ATOM 2248 C CA . ASP A 1 288 ? 14.681 -0.901 -1.467 1.00 98.44 288 ASP A CA 1
ATOM 2249 C C . ASP A 1 288 ? 14.187 0.109 -2.509 1.00 98.44 288 ASP A C 1
ATOM 2251 O O . ASP A 1 288 ? 14.026 1.278 -2.175 1.00 98.44 288 ASP A O 1
ATOM 2255 N N . ASP A 1 289 ? 13.900 -0.315 -3.740 1.00 98.00 289 ASP A N 1
ATOM 2256 C CA . ASP A 1 289 ? 13.698 0.618 -4.857 1.00 98.00 289 ASP A CA 1
ATOM 2257 C C . ASP A 1 289 ? 12.255 0.719 -5.363 1.00 98.00 289 ASP A C 1
ATOM 2259 O O . ASP A 1 289 ? 11.952 1.662 -6.095 1.00 98.00 289 ASP A O 1
ATOM 2263 N N . HIS A 1 290 ? 11.372 -0.222 -5.016 1.00 97.88 290 HIS A N 1
ATOM 2264 C CA . HIS A 1 290 ? 10.034 -0.293 -5.617 1.00 97.88 290 HIS A CA 1
ATOM 2265 C C . HIS A 1 290 ? 8.882 -0.349 -4.615 1.00 97.88 290 HIS A C 1
ATOM 2267 O O . HIS A 1 290 ? 7.782 0.067 -4.964 1.00 97.88 290 HIS A O 1
ATOM 2273 N N . ILE A 1 291 ? 9.106 -0.859 -3.400 1.00 98.00 291 ILE A N 1
ATOM 2274 C CA . ILE A 1 291 ? 8.050 -0.958 -2.386 1.00 98.00 291 ILE A CA 1
ATOM 2275 C C . ILE A 1 291 ? 8.062 0.276 -1.486 1.00 98.00 291 ILE A C 1
ATOM 2277 O O . ILE A 1 291 ? 9.070 0.567 -0.834 1.00 98.00 291 ILE A O 1
ATOM 2281 N N . HIS A 1 292 ? 6.929 0.972 -1.429 1.00 97.06 292 HIS A N 1
ATOM 2282 C CA . HIS A 1 292 ? 6.742 2.134 -0.563 1.00 97.06 292 HIS A CA 1
ATOM 2283 C C . HIS A 1 292 ? 6.376 1.704 0.866 1.00 97.06 292 HIS A C 1
ATOM 2285 O O . HIS A 1 292 ? 5.890 0.598 1.118 1.00 97.06 292 HIS A O 1
ATOM 2291 N N . ASP A 1 293 ? 6.567 2.604 1.826 1.00 94.69 293 ASP A N 1
ATOM 2292 C CA . ASP A 1 293 ? 6.059 2.481 3.186 1.00 94.69 293 ASP A CA 1
ATOM 2293 C C . ASP A 1 293 ? 4.888 3.448 3.395 1.00 94.69 293 ASP A C 1
ATOM 2295 O O . ASP A 1 293 ? 5.040 4.602 3.810 1.00 94.69 293 ASP A O 1
ATOM 2299 N N . SER A 1 294 ? 3.670 2.958 3.149 1.00 89.44 294 SER A N 1
ATOM 2300 C CA . SER A 1 294 ? 2.463 3.758 3.367 1.00 89.44 294 SER A CA 1
ATOM 2301 C C . SER A 1 294 ? 2.300 4.196 4.825 1.00 89.44 294 SER A C 1
ATOM 2303 O O . SER A 1 294 ? 1.559 5.136 5.075 1.00 89.44 294 SER A O 1
ATOM 2305 N N . ARG A 1 295 ? 2.952 3.551 5.806 1.00 84.75 295 ARG A N 1
ATOM 2306 C CA . ARG A 1 295 ? 2.868 3.937 7.226 1.00 84.75 295 ARG A CA 1
ATOM 2307 C C . ARG A 1 295 ? 3.820 5.084 7.575 1.00 84.75 295 ARG A C 1
ATOM 2309 O O . ARG A 1 295 ? 3.588 5.759 8.581 1.00 84.75 295 ARG A O 1
ATOM 2316 N N . ALA A 1 296 ? 4.892 5.288 6.812 1.00 81.50 296 ALA A N 1
ATOM 2317 C CA . ALA A 1 296 ? 5.727 6.485 6.935 1.00 81.50 296 ALA A CA 1
ATOM 2318 C C . ALA A 1 296 ? 4.919 7.743 6.574 1.00 81.50 296 ALA A C 1
ATOM 2320 O O . ALA A 1 296 ? 4.972 8.749 7.278 1.00 81.50 296 ALA A O 1
ATOM 2321 N N . TRP A 1 297 ? 4.088 7.609 5.541 1.00 71.00 297 TRP A N 1
ATOM 2322 C CA . TRP A 1 297 ? 3.223 8.646 4.989 1.00 71.00 297 TRP A CA 1
ATOM 2323 C C . TRP A 1 297 ? 1.898 8.858 5.748 1.00 71.00 297 TRP A C 1
ATOM 2325 O O . TRP A 1 297 ? 1.484 9.990 6.013 1.00 71.00 297 TRP A O 1
ATOM 2335 N N . PHE A 1 298 ? 1.190 7.771 6.082 1.00 63.44 298 PHE A N 1
ATOM 2336 C CA . PHE A 1 298 ? -0.235 7.826 6.424 1.00 63.44 298 PHE A CA 1
ATOM 2337 C C . PHE A 1 298 ? -0.541 8.767 7.597 1.00 63.44 298 PHE A C 1
ATOM 2339 O O . PHE A 1 298 ? -0.110 8.552 8.731 1.00 63.44 298 PHE A O 1
ATOM 2346 N N . MET A 1 299 ? -1.361 9.786 7.309 1.00 52.97 299 MET A N 1
ATOM 2347 C CA . MET A 1 299 ? -1.893 10.770 8.261 1.00 52.97 299 MET A CA 1
ATOM 2348 C C . MET A 1 299 ? -0.844 11.652 8.969 1.00 52.97 299 MET A C 1
ATOM 2350 O O . MET A 1 299 ? -1.210 12.361 9.907 1.00 52.97 299 MET A O 1
ATOM 2354 N N . HIS A 1 300 ? 0.410 11.686 8.501 1.00 61.59 300 HIS A N 1
ATOM 2355 C CA . HIS A 1 300 ? 1.497 12.446 9.139 1.00 61.59 300 HIS A CA 1
ATOM 2356 C C . HIS A 1 300 ? 1.192 13.953 9.262 1.00 61.59 300 HIS A C 1
ATOM 2358 O O . HIS A 1 300 ? 1.134 14.476 10.378 1.00 61.59 300 HIS A O 1
ATOM 2364 N N . ASP A 1 301 ? 0.861 14.632 8.154 1.00 56.94 301 ASP A N 1
ATOM 2365 C CA . ASP A 1 301 ? 0.510 16.070 8.160 1.00 56.94 301 ASP A CA 1
ATOM 2366 C C . ASP A 1 301 ? -0.786 16.357 8.945 1.00 56.94 301 ASP A C 1
ATOM 2368 O O . ASP A 1 301 ? -0.893 17.362 9.652 1.00 56.94 301 ASP A O 1
ATOM 2372 N N . LYS A 1 302 ? -1.767 15.445 8.880 1.00 56.22 302 LYS A N 1
ATOM 2373 C CA . LYS A 1 302 ? -3.085 15.625 9.516 1.00 56.22 302 LYS A CA 1
ATOM 2374 C C . LYS A 1 302 ? -3.054 15.460 11.033 1.00 56.22 302 LYS A C 1
ATOM 2376 O O . LYS A 1 302 ? -3.756 16.183 11.733 1.00 56.22 302 LYS A O 1
ATOM 2381 N N . LEU A 1 303 ? -2.286 14.502 11.545 1.00 53.34 303 LEU A N 1
ATOM 2382 C CA . LEU A 1 303 ? -2.240 14.183 12.974 1.00 53.34 303 LEU A CA 1
ATOM 2383 C C . LEU A 1 303 ? -1.067 14.858 13.695 1.00 53.34 303 LEU A C 1
ATOM 2385 O O . LEU A 1 303 ? -0.991 14.762 14.923 1.00 53.34 303 LEU A O 1
ATOM 2389 N N . LYS A 1 304 ? -0.141 15.501 12.957 1.00 54.59 304 LYS A N 1
ATOM 2390 C CA . LYS A 1 304 ? 1.155 16.010 13.461 1.00 54.59 304 LYS A CA 1
ATOM 2391 C C . LYS A 1 304 ? 1.926 14.977 14.307 1.00 54.59 304 LYS A C 1
ATOM 2393 O O . LYS A 1 304 ? 2.768 15.325 15.128 1.00 54.59 304 LYS A O 1
ATOM 2398 N N . SER A 1 305 ? 1.552 13.708 14.167 1.00 49.25 305 SER A N 1
ATOM 2399 C CA . SER A 1 305 ? 1.949 12.534 14.938 1.00 49.25 305 SER A CA 1
ATOM 2400 C C . SER A 1 305 ? 1.454 11.296 14.183 1.00 49.25 305 SER A C 1
ATOM 2402 O O . SER A 1 305 ? 0.653 11.414 13.258 1.00 49.25 305 SER A O 1
ATOM 2404 N N . ARG A 1 306 ? 1.932 10.102 14.532 1.00 56.88 306 ARG A N 1
ATOM 2405 C CA . ARG A 1 306 ? 1.520 8.862 13.852 1.00 56.88 306 ARG A CA 1
ATOM 2406 C C . ARG A 1 306 ? 0.271 8.269 14.501 1.00 56.88 306 ARG A C 1
ATOM 2408 O O . ARG A 1 306 ? 0.000 8.513 15.677 1.00 56.88 306 ARG A O 1
ATOM 2415 N N . GLU A 1 307 ? -0.499 7.501 13.728 1.00 53.97 307 GLU A N 1
ATOM 2416 C CA . GLU A 1 307 ? -1.729 6.862 14.204 1.00 53.97 307 GLU A CA 1
ATOM 2417 C C . GLU A 1 307 ? -1.472 6.039 15.480 1.00 53.97 307 GLU A C 1
ATOM 2419 O O . GLU A 1 307 ? -0.653 5.119 15.497 1.00 53.97 307 GLU A O 1
ATOM 2424 N N . LEU A 1 308 ? -2.197 6.370 16.553 1.00 46.53 308 LEU A N 1
ATOM 2425 C CA . LEU A 1 308 ? -1.943 5.877 17.912 1.00 46.53 308 LEU A CA 1
ATOM 2426 C C . LEU A 1 308 ? -2.203 4.373 18.103 1.00 46.53 308 LEU A C 1
ATOM 2428 O O . LEU A 1 308 ? -1.705 3.802 19.072 1.00 46.53 308 LEU A O 1
ATOM 2432 N N . TRP A 1 309 ? -3.012 3.747 17.243 1.00 49.16 309 TRP A N 1
ATOM 2433 C CA . TRP A 1 309 ? -3.562 2.398 17.461 1.00 49.16 309 TRP A CA 1
ATOM 2434 C C . TRP A 1 309 ? -3.146 1.357 16.421 1.00 49.16 309 TRP A C 1
ATOM 2436 O O . TRP A 1 309 ? -3.566 0.208 16.510 1.00 49.16 309 TRP A O 1
ATOM 2446 N N . ALA A 1 310 ? -2.312 1.744 15.460 1.00 59.19 310 ALA A N 1
ATOM 2447 C CA . ALA A 1 310 ? -1.707 0.833 14.500 1.00 59.19 310 ALA A CA 1
ATOM 2448 C C . ALA A 1 310 ? -0.189 0.770 14.729 1.00 59.19 310 ALA A C 1
ATOM 2450 O O . ALA A 1 310 ? 0.383 1.620 15.413 1.00 59.19 310 ALA A O 1
ATOM 2451 N N . GLY A 1 311 ? 0.473 -0.224 14.141 1.00 72.62 311 GLY A N 1
ATOM 2452 C CA . GLY A 1 311 ? 1.919 -0.433 14.227 1.00 72.62 311 GLY A CA 1
ATOM 2453 C C . GLY A 1 311 ? 2.403 -1.346 13.105 1.00 72.62 311 GLY A C 1
ATOM 2454 O O . GLY A 1 311 ? 1.595 -1.904 12.364 1.00 72.62 311 GLY A O 1
ATOM 2455 N N . TYR A 1 312 ? 3.716 -1.526 12.985 1.00 87.00 312 TYR A N 1
ATOM 2456 C CA . TYR A 1 312 ? 4.283 -2.442 11.986 1.00 87.00 312 TYR A CA 1
ATOM 2457 C C . TYR A 1 312 ? 4.078 -3.925 12.317 1.00 87.00 312 TYR A C 1
ATOM 2459 O O . TYR A 1 312 ? 4.078 -4.760 11.419 1.00 87.00 312 TYR A O 1
ATOM 2467 N N . PHE A 1 313 ? 3.870 -4.245 13.594 1.00 87.38 313 PHE A N 1
ATOM 2468 C CA . PHE A 1 313 ? 3.671 -5.603 14.102 1.00 87.38 313 PHE A CA 1
ATOM 2469 C C . PHE A 1 313 ? 2.180 -5.966 14.214 1.00 87.38 313 PHE A C 1
ATOM 2471 O O . PHE A 1 313 ? 1.741 -6.552 15.198 1.00 87.38 313 PHE A O 1
ATOM 2478 N N . PHE A 1 314 ? 1.395 -5.585 13.203 1.00 82.69 314 PHE A N 1
ATOM 2479 C CA . PHE A 1 314 ? -0.037 -5.859 13.114 1.00 82.69 314 PHE A CA 1
ATOM 2480 C C . PHE A 1 314 ? -0.376 -6.473 11.762 1.00 82.69 314 PHE A C 1
ATOM 2482 O O . PHE A 1 314 ? 0.027 -5.960 10.718 1.00 82.69 314 PHE A O 1
ATOM 2489 N N . TYR A 1 315 ? -1.185 -7.531 11.768 1.00 85.44 315 TYR A N 1
ATOM 2490 C CA . TYR A 1 315 ? -1.737 -8.062 10.527 1.00 85.44 315 TYR A CA 1
ATOM 2491 C C . TYR A 1 315 ? -2.849 -7.162 10.000 1.00 85.44 315 TYR A C 1
ATOM 2493 O O . TYR A 1 315 ? -3.670 -6.631 10.755 1.00 85.44 315 TYR A O 1
ATOM 2501 N N . ARG A 1 316 ? -2.900 -7.035 8.676 1.00 86.19 316 ARG A N 1
ATOM 2502 C CA . ARG A 1 316 ? -3.945 -6.282 7.991 1.00 86.19 316 ARG A CA 1
ATOM 2503 C C . ARG A 1 316 ? -5.305 -6.954 8.190 1.00 86.19 316 ARG A C 1
ATOM 2505 O O . ARG A 1 316 ? -5.434 -8.167 8.043 1.00 86.19 316 ARG A O 1
ATOM 2512 N N . MET A 1 317 ? -6.321 -6.146 8.484 1.00 86.06 317 MET A N 1
ATOM 2513 C CA . MET A 1 317 ? -7.706 -6.609 8.524 1.00 86.06 317 MET A CA 1
ATOM 2514 C C . MET A 1 317 ? -8.221 -6.871 7.112 1.00 86.06 317 MET A C 1
ATOM 2516 O O . MET A 1 317 ? -8.051 -6.025 6.230 1.00 86.06 317 MET A O 1
ATOM 2520 N N . ILE A 1 318 ? -8.860 -8.020 6.910 1.00 89.00 318 ILE A N 1
ATOM 2521 C CA . ILE A 1 318 ? -9.427 -8.434 5.625 1.00 89.00 318 ILE A CA 1
ATOM 2522 C C . ILE A 1 318 ? -10.889 -8.789 5.864 1.00 89.00 318 ILE A C 1
ATOM 2524 O O . ILE A 1 318 ? -11.216 -9.423 6.864 1.00 89.00 318 ILE A O 1
ATOM 2528 N N . TYR A 1 319 ? -11.759 -8.363 4.953 1.00 90.31 319 TYR A N 1
ATOM 2529 C CA . TYR A 1 319 ? -13.190 -8.638 5.007 1.00 90.31 319 TYR A CA 1
ATOM 2530 C C . TYR A 1 319 ? -13.587 -9.513 3.818 1.00 90.31 319 TYR A C 1
ATOM 2532 O O . TYR A 1 319 ? -13.223 -9.211 2.680 1.00 90.31 319 TYR A O 1
ATOM 2540 N N . PHE A 1 320 ? -14.361 -10.562 4.082 1.00 91.19 320 PHE A N 1
ATOM 2541 C CA . PHE A 1 320 ? -14.892 -11.501 3.098 1.00 91.19 320 PHE A CA 1
ATOM 2542 C C . PHE A 1 320 ? -16.420 -11.451 3.143 1.00 91.19 320 PHE A C 1
ATOM 2544 O O . PHE A 1 320 ? -17.086 -12.212 3.845 1.00 91.19 320 PHE A O 1
ATOM 2551 N N . GLY A 1 321 ? -16.996 -10.483 2.431 1.00 90.12 321 GLY A N 1
ATOM 2552 C CA . GLY A 1 321 ? -18.425 -10.198 2.535 1.00 90.12 321 GLY A CA 1
ATOM 2553 C C . GLY A 1 321 ? -18.795 -9.777 3.959 1.00 90.12 321 GLY A C 1
ATOM 2554 O O . GLY A 1 321 ? -18.423 -8.693 4.398 1.00 90.12 321 GLY A O 1
ATOM 2555 N N . ASN A 1 322 ? -19.530 -10.635 4.671 1.00 89.44 322 ASN A N 1
ATOM 2556 C CA . ASN A 1 322 ? -19.905 -10.398 6.067 1.00 89.44 322 ASN A CA 1
ATOM 2557 C C . ASN A 1 322 ? -18.878 -10.910 7.084 1.00 89.44 322 ASN A C 1
ATOM 2559 O O . ASN A 1 322 ? -19.026 -10.622 8.273 1.00 89.44 322 ASN A O 1
ATOM 2563 N N . GLU A 1 323 ? -17.896 -11.682 6.628 1.00 90.31 323 GLU A N 1
ATOM 2564 C CA . GLU A 1 323 ? -16.860 -12.268 7.466 1.00 90.31 323 GLU A CA 1
ATOM 2565 C C . GLU A 1 323 ? -15.615 -11.382 7.513 1.00 90.31 323 GLU A C 1
ATOM 2567 O O . GLU A 1 323 ? -15.416 -10.498 6.674 1.00 90.31 323 GLU A O 1
ATOM 2572 N N . ASN A 1 324 ? -14.762 -11.617 8.501 1.00 90.25 324 ASN A N 1
ATOM 2573 C CA . ASN A 1 324 ? -13.520 -10.886 8.704 1.00 90.25 324 ASN A CA 1
ATOM 2574 C C . ASN A 1 324 ? -12.418 -11.825 9.192 1.00 90.25 324 ASN A C 1
ATOM 2576 O O . ASN A 1 324 ? -12.670 -12.742 9.966 1.00 90.25 324 ASN A O 1
ATOM 2580 N N . SER A 1 325 ? -11.179 -11.563 8.772 1.00 87.44 325 SER A N 1
ATOM 2581 C CA . SER A 1 325 ? -10.020 -12.424 9.051 1.00 87.44 325 SER A CA 1
ATOM 2582 C C . SER A 1 325 ? -9.635 -12.521 10.531 1.00 87.44 325 SER A C 1
ATOM 2584 O O . SER A 1 325 ? -8.780 -13.327 10.898 1.00 87.44 325 SER A O 1
ATOM 2586 N N . ARG A 1 326 ? -10.199 -11.663 11.387 1.00 82.69 326 ARG A N 1
ATOM 2587 C CA . ARG A 1 326 ? -9.891 -11.551 12.821 1.00 82.69 326 ARG A CA 1
ATOM 2588 C C . ARG A 1 326 ? -11.099 -11.060 13.582 1.00 82.69 326 ARG A C 1
ATOM 2590 O O . ARG A 1 326 ? -11.817 -10.236 13.037 1.00 82.69 326 ARG A O 1
ATOM 2597 N N . ASP A 1 327 ? -11.282 -11.470 14.829 1.00 82.69 327 ASP A N 1
ATOM 2598 C CA . ASP A 1 327 ? -12.447 -11.080 15.616 1.00 82.69 327 ASP A CA 1
ATOM 2599 C C . ASP A 1 327 ? -12.464 -9.572 15.916 1.00 82.69 327 ASP A C 1
ATOM 2601 O O . ASP A 1 327 ? -11.496 -8.990 16.420 1.00 82.69 327 ASP A O 1
ATOM 2605 N N . LEU A 1 328 ? -13.602 -8.937 15.624 1.00 82.25 328 LEU A N 1
ATOM 2606 C CA . LEU A 1 328 ? -13.816 -7.504 15.819 1.00 82.25 328 LEU A CA 1
ATOM 2607 C C . LEU A 1 328 ? -14.970 -7.243 16.787 1.00 82.25 328 LEU A C 1
ATOM 2609 O O . LEU A 1 328 ? -16.013 -7.889 16.707 1.00 82.25 328 LEU A O 1
ATOM 2613 N N . SER A 1 329 ? -14.801 -6.249 17.658 1.00 82.75 329 SER A N 1
ATOM 2614 C CA . SER A 1 329 ? -15.864 -5.697 18.507 1.00 82.75 329 SER A CA 1
ATOM 2615 C C . SER A 1 329 ? -16.433 -4.412 17.893 1.00 82.75 329 SER A C 1
ATOM 2617 O O . SER A 1 329 ? -15.653 -3.498 17.597 1.00 82.75 329 SER A O 1
ATOM 2619 N N . PRO A 1 330 ? -17.762 -4.284 17.727 1.00 84.00 330 PRO A N 1
ATOM 2620 C CA . PRO A 1 330 ? -18.380 -3.078 17.185 1.00 84.00 330 PRO A CA 1
ATOM 2621 C C . PRO A 1 330 ? -18.514 -2.002 18.266 1.00 84.00 330 PRO A C 1
ATOM 2623 O O . PRO A 1 330 ? -19.291 -2.154 19.195 1.00 84.00 330 PRO A O 1
ATOM 2626 N N . VAL A 1 331 ? -17.784 -0.894 18.160 1.00 80.12 331 VAL A N 1
ATOM 2627 C CA . VAL A 1 331 ? -17.840 0.187 19.164 1.00 80.12 331 VAL A CA 1
ATOM 2628 C C . VAL A 1 331 ? -18.821 1.282 18.774 1.00 80.12 331 VAL A C 1
ATOM 2630 O O . VAL A 1 331 ? -19.544 1.812 19.616 1.00 80.12 331 VAL A O 1
ATOM 2633 N N . VAL A 1 332 ? -18.860 1.622 17.491 1.00 79.94 332 VAL A N 1
ATOM 2634 C CA . VAL A 1 332 ? -19.780 2.618 16.937 1.00 79.94 332 VAL A CA 1
ATOM 2635 C C . VAL A 1 332 ? -20.367 2.051 15.665 1.00 79.94 332 VAL A C 1
ATOM 2637 O O . VAL A 1 332 ? -19.628 1.484 14.862 1.00 79.94 332 VAL A O 1
ATOM 2640 N N . VAL A 1 333 ? -21.668 2.232 15.465 1.00 82.50 333 VAL A N 1
ATOM 2641 C CA . VAL A 1 333 ? -22.352 1.916 14.209 1.00 82.50 333 VAL A CA 1
ATOM 2642 C C . VAL A 1 333 ? -23.306 3.055 13.877 1.00 82.50 333 VAL A C 1
ATOM 2644 O O . VAL A 1 333 ? -24.064 3.482 14.741 1.00 82.50 333 VAL A O 1
ATOM 2647 N N . ALA A 1 334 ? -23.257 3.552 12.636 1.00 76.94 334 ALA A N 1
ATOM 2648 C CA . ALA A 1 334 ? -24.116 4.642 12.155 1.00 76.94 334 ALA A CA 1
ATOM 2649 C C . ALA A 1 334 ? -24.108 5.871 13.085 1.00 76.94 334 ALA A C 1
ATOM 2651 O O . ALA A 1 334 ? -25.149 6.436 13.404 1.00 76.94 334 ALA A O 1
ATOM 2652 N N . GLY A 1 335 ? -22.927 6.245 13.586 1.00 73.25 335 GLY A N 1
ATOM 2653 C CA . GLY A 1 335 ? -22.786 7.382 14.497 1.00 73.25 335 GLY A CA 1
ATOM 2654 C C . GLY A 1 335 ? -23.366 7.172 15.902 1.00 73.25 335 GLY A C 1
ATOM 2655 O O . GLY A 1 335 ? -23.416 8.126 16.671 1.00 73.25 335 GLY A O 1
ATOM 2656 N N . ARG A 1 336 ? -23.770 5.954 16.287 1.00 78.06 336 ARG A N 1
ATOM 2657 C CA . ARG A 1 336 ? -24.192 5.629 17.659 1.00 78.06 336 ARG A CA 1
ATOM 2658 C C . ARG A 1 336 ? -23.142 4.762 18.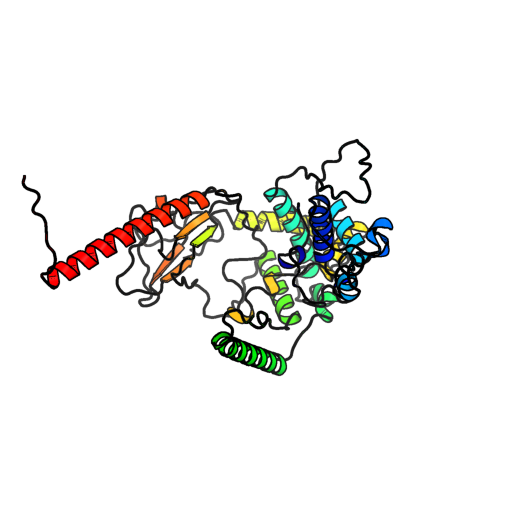345 1.00 78.06 336 ARG A C 1
ATOM 2660 O O . ARG A 1 336 ? -22.783 3.700 17.838 1.00 78.06 336 ARG A O 1
ATOM 2667 N N . LEU A 1 337 ? -22.653 5.215 19.501 1.00 80.75 337 LEU A N 1
ATOM 2668 C CA . LEU A 1 337 ? -21.835 4.391 20.394 1.00 80.75 337 LEU A CA 1
ATOM 2669 C C . LEU A 1 337 ? -22.683 3.240 20.941 1.00 80.75 337 LEU A C 1
ATOM 2671 O O . LEU A 1 337 ? -23.774 3.458 21.472 1.00 80.75 337 LEU A O 1
ATOM 2675 N N . LEU A 1 338 ? -22.177 2.020 20.803 1.00 83.75 338 LEU A N 1
ATOM 2676 C CA . LEU A 1 338 ? -22.874 0.818 21.235 1.00 83.75 338 LEU A CA 1
ATOM 2677 C C . LEU A 1 338 ? -22.632 0.545 22.723 1.00 83.75 338 LEU A C 1
ATOM 2679 O O . LEU A 1 338 ? -21.530 0.724 23.241 1.00 83.75 338 LEU A O 1
ATOM 2683 N N . GLY A 1 339 ? -23.684 0.101 23.412 1.00 82.31 339 GLY A N 1
ATOM 2684 C CA . GLY A 1 339 ? -23.599 -0.370 24.794 1.00 82.31 339 GLY A CA 1
ATOM 2685 C C . GLY A 1 339 ? -23.432 0.717 25.859 1.00 82.31 339 GLY A C 1
ATOM 2686 O O . GLY A 1 339 ? -23.250 0.368 27.017 1.00 82.31 339 GLY A O 1
ATOM 2687 N N . VAL A 1 340 ? -23.510 2.009 25.529 1.00 80.62 340 VAL A N 1
ATOM 2688 C CA . VAL A 1 340 ? -23.399 3.108 26.509 1.00 80.62 340 VAL A CA 1
ATOM 2689 C C . VAL A 1 340 ? -24.689 3.912 26.625 1.00 80.62 340 VAL A C 1
ATOM 2691 O O . VAL A 1 340 ? -25.419 4.100 25.650 1.00 80.62 340 VAL A O 1
ATOM 2694 N N . ALA A 1 341 ? -24.956 4.428 27.824 1.00 71.38 341 ALA A N 1
ATOM 2695 C CA . ALA A 1 341 ? -26.012 5.410 28.032 1.00 71.38 341 ALA A CA 1
ATOM 2696 C C . ALA A 1 341 ? -25.539 6.782 27.523 1.00 71.38 341 ALA A C 1
ATOM 2698 O O . ALA A 1 341 ? -24.720 7.440 28.165 1.00 71.38 341 ALA A O 1
ATOM 2699 N N . MET A 1 342 ? -26.037 7.211 26.360 1.00 67.31 342 MET A N 1
ATOM 2700 C CA . MET A 1 342 ? -25.722 8.533 25.808 1.00 67.31 342 MET A CA 1
ATOM 2701 C C . MET A 1 342 ? -26.250 9.632 26.740 1.00 67.31 342 MET A C 1
ATOM 2703 O O . MET A 1 342 ? -27.429 9.640 27.097 1.00 67.31 342 MET A O 1
ATOM 2707 N N . ILE A 1 343 ? -25.385 10.570 27.127 1.00 60.56 343 ILE A N 1
ATOM 2708 C CA . ILE A 1 343 ? -25.753 11.695 27.993 1.00 60.56 343 ILE A CA 1
ATOM 2709 C C . ILE A 1 343 ? -26.396 12.781 27.124 1.00 60.56 343 ILE A C 1
ATOM 2711 O O . ILE A 1 343 ? -25.797 13.246 26.152 1.00 60.56 343 ILE A O 1
ATOM 2715 N N . ALA A 1 344 ? -27.612 13.205 27.475 1.00 55.44 344 ALA A N 1
ATOM 2716 C CA . ALA A 1 344 ? -28.296 14.298 26.789 1.00 55.44 344 ALA A CA 1
ATOM 2717 C C . ALA A 1 344 ? -27.440 15.580 26.827 1.00 55.44 344 ALA A C 1
ATOM 2719 O O . ALA A 1 344 ? -27.099 16.073 27.900 1.00 55.44 344 ALA A O 1
ATOM 2720 N N . GLY A 1 345 ? -27.087 16.110 25.650 1.00 52.38 345 GLY A N 1
ATOM 2721 C CA . GLY A 1 345 ? -26.266 17.319 25.494 1.00 52.38 345 GLY A CA 1
ATOM 2722 C C . GLY A 1 345 ? -24.768 17.080 25.263 1.00 52.38 345 GLY A C 1
ATOM 2723 O O . GLY A 1 345 ? -24.078 18.015 24.861 1.00 52.38 345 GLY A O 1
ATOM 2724 N N . ALA A 1 346 ? -24.258 15.856 25.436 1.00 57.72 346 ALA A N 1
ATOM 2725 C CA . ALA A 1 346 ? -22.877 15.523 25.086 1.00 57.72 346 ALA A CA 1
ATOM 2726 C C . ALA A 1 346 ? -22.770 15.160 23.594 1.00 57.72 346 ALA A C 1
ATOM 2728 O O . ALA A 1 346 ? -23.363 14.185 23.131 1.00 57.72 346 ALA A O 1
ATOM 2729 N N . THR A 1 347 ? -22.007 15.949 22.836 1.00 60.09 347 THR A N 1
ATOM 2730 C CA . THR A 1 347 ? -21.807 15.777 21.382 1.00 60.09 347 THR A CA 1
ATOM 2731 C C . THR A 1 347 ? -20.435 15.209 21.018 1.00 60.09 347 THR A C 1
ATOM 2733 O O . THR A 1 347 ? -20.191 14.905 19.852 1.00 60.09 347 THR A O 1
ATOM 2736 N N . ALA A 1 348 ? -19.544 15.044 22.000 1.00 67.62 348 ALA A N 1
ATOM 2737 C CA . ALA A 1 348 ? -18.173 14.596 21.790 1.00 67.62 348 ALA A CA 1
ATOM 2738 C C . ALA A 1 348 ? -17.773 13.532 22.819 1.00 67.62 348 ALA A C 1
ATOM 2740 O O . ALA A 1 348 ? -17.676 13.805 24.016 1.00 67.62 348 ALA A O 1
ATOM 2741 N N . TYR A 1 349 ? -17.480 12.330 22.328 1.00 72.31 349 TYR A N 1
ATOM 2742 C CA . TYR A 1 349 ? -16.991 11.214 23.132 1.00 72.31 349 TYR A CA 1
ATOM 2743 C C . TYR A 1 349 ? -15.582 10.823 22.679 1.00 72.31 349 TYR A C 1
ATOM 2745 O O . TYR A 1 349 ? -15.233 10.919 21.501 1.00 72.31 349 TYR A O 1
ATOM 2753 N N . GLY A 1 350 ? -14.763 10.383 23.629 1.00 71.19 350 GLY A N 1
ATOM 2754 C CA . GLY A 1 350 ? -13.453 9.795 23.385 1.00 71.19 350 GLY A CA 1
ATOM 2755 C C . GLY A 1 350 ? -13.437 8.328 23.790 1.00 71.19 350 GLY A C 1
ATOM 2756 O O . GLY A 1 350 ? -13.995 7.961 24.824 1.00 71.19 350 GLY A O 1
ATOM 2757 N N . ILE A 1 351 ? -12.768 7.492 23.000 1.00 72.12 351 ILE A N 1
ATOM 2758 C CA . ILE A 1 351 ? -12.482 6.102 23.372 1.00 72.12 351 ILE A CA 1
ATOM 2759 C C . ILE A 1 351 ? -11.046 6.018 23.883 1.00 72.12 351 ILE A C 1
ATOM 2761 O O . ILE A 1 351 ? -10.117 6.497 23.228 1.00 72.12 351 ILE A O 1
ATOM 2765 N N . ARG A 1 352 ? -10.865 5.367 25.034 1.00 68.69 352 ARG A N 1
ATOM 2766 C CA . ARG A 1 352 ? -9.560 5.070 25.627 1.00 68.69 352 ARG A CA 1
ATOM 2767 C C . ARG A 1 352 ? -9.418 3.565 25.835 1.00 68.69 352 ARG A C 1
ATOM 2769 O O . ARG A 1 352 ? -10.119 2.994 26.663 1.00 68.69 352 ARG A O 1
ATOM 2776 N N . ARG A 1 353 ? -8.496 2.913 25.123 1.00 63.06 353 ARG A N 1
ATOM 2777 C CA . ARG A 1 353 ? -8.165 1.497 25.366 1.00 63.06 353 ARG A CA 1
ATOM 2778 C C . ARG A 1 353 ? -7.493 1.314 26.735 1.00 63.06 353 ARG A C 1
ATOM 2780 O O . ARG A 1 353 ? -6.747 2.187 27.190 1.00 63.06 353 ARG A O 1
ATOM 2787 N N . GLY A 1 354 ? -7.762 0.185 27.389 1.00 56.00 354 GLY A N 1
ATOM 2788 C CA . GLY A 1 354 ? -7.050 -0.229 28.598 1.00 56.00 354 GLY A CA 1
ATOM 2789 C C . GLY A 1 354 ? -5.551 -0.409 28.330 1.00 56.00 354 GLY A C 1
ATOM 2790 O O . GLY A 1 354 ? -5.137 -0.678 27.208 1.00 56.00 354 GLY A O 1
ATOM 2791 N N . LYS A 1 355 ? -4.711 -0.246 29.359 1.00 45.88 355 LYS A N 1
ATOM 2792 C CA . LYS A 1 355 ? -3.235 -0.270 29.244 1.00 45.88 355 LYS A CA 1
ATOM 2793 C C . LYS A 1 355 ? -2.622 -1.659 28.972 1.00 45.88 355 LYS A C 1
ATOM 2795 O O . LYS A 1 355 ? -1.404 -1.796 29.058 1.00 45.88 355 LYS A O 1
ATOM 2800 N N . VAL A 1 356 ? -3.416 -2.682 28.668 1.00 38.38 356 VAL A N 1
ATOM 2801 C CA . VAL A 1 356 ? -2.902 -4.036 28.435 1.00 38.38 356 VAL A CA 1
ATOM 2802 C C . VAL A 1 356 ? -2.772 -4.272 26.932 1.00 38.38 356 VAL A C 1
ATOM 2804 O O . VAL A 1 356 ? -3.755 -4.503 26.237 1.00 38.38 356 VAL A O 1
ATOM 2807 N N . LEU A 1 357 ? -1.533 -4.199 26.440 1.00 36.66 357 LEU A N 1
ATOM 2808 C CA . LEU A 1 357 ? -1.126 -4.808 25.174 1.00 36.66 357 LEU A CA 1
ATOM 2809 C C . LEU A 1 357 ? -1.396 -6.319 25.255 1.00 36.66 357 LEU A C 1
ATOM 2811 O O . LEU A 1 357 ? -0.697 -7.028 25.987 1.00 36.66 357 LEU A O 1
ATOM 2815 N N . GLY A 1 358 ? -2.395 -6.793 24.512 1.00 36.84 358 GLY A N 1
ATOM 2816 C CA . GLY A 1 358 ? -2.713 -8.212 24.338 1.00 36.84 358 GLY A CA 1
ATOM 2817 C C . GLY A 1 358 ? -3.511 -8.832 25.490 1.00 36.84 358 GLY A C 1
ATOM 2818 O O . GLY A 1 358 ? -3.007 -9.013 26.598 1.00 36.84 358 GLY A O 1
ATOM 2819 N N . GLY A 1 359 ? -4.748 -9.228 25.201 1.00 33.19 359 GLY A N 1
ATOM 2820 C CA . GLY A 1 359 ? -5.525 -10.127 26.051 1.00 33.19 359 GLY A CA 1
ATOM 2821 C C . GLY A 1 359 ? -6.626 -9.459 26.872 1.00 33.19 359 GLY A C 1
ATOM 2822 O O . GLY A 1 359 ? -6.449 -8.419 27.503 1.00 33.19 359 GLY A O 1
ATOM 2823 N N . ILE A 1 360 ? -7.779 -10.121 26.845 1.00 39.31 360 ILE A N 1
ATOM 2824 C CA . ILE A 1 360 ? -8.962 -9.886 27.671 1.00 39.31 360 ILE A CA 1
ATOM 2825 C C . ILE A 1 360 ? -8.543 -9.696 29.135 1.00 39.31 360 ILE A C 1
ATOM 2827 O O . ILE A 1 360 ? -7.891 -10.562 29.715 1.00 39.31 360 ILE A O 1
ATOM 2831 N N . GLY A 1 361 ? -8.985 -8.595 29.741 1.00 34.78 361 GLY A N 1
ATOM 2832 C CA . GLY A 1 361 ? -8.974 -8.425 31.191 1.00 34.78 361 GLY A CA 1
ATOM 2833 C C . GLY A 1 361 ? -7.996 -7.374 31.703 1.00 34.78 361 GLY A C 1
ATOM 2834 O O . GLY A 1 361 ? -6.791 -7.591 31.800 1.00 34.78 361 GLY A O 1
ATOM 2835 N N . GLY A 1 362 ? -8.562 -6.254 32.153 1.00 31.45 362 GLY A N 1
ATOM 2836 C CA . GLY A 1 362 ? -7.906 -5.388 33.123 1.00 31.45 362 GLY A CA 1
ATOM 2837 C C . GLY A 1 362 ? -8.313 -3.929 33.013 1.00 31.45 362 GLY A C 1
ATOM 2838 O O . GLY A 1 362 ? -7.632 -3.163 32.341 1.00 31.45 362 GLY A O 1
ATOM 2839 N N . LEU A 1 363 ? -9.347 -3.526 33.756 1.00 38.50 363 LEU A N 1
ATOM 2840 C CA . LEU A 1 363 ? -9.332 -2.259 34.492 1.00 38.50 363 LEU A CA 1
ATOM 2841 C C . LEU A 1 363 ? -10.268 -2.355 35.702 1.00 38.50 363 LEU A C 1
ATOM 2843 O O . LEU A 1 363 ? -11.487 -2.451 35.587 1.00 38.50 363 LEU A O 1
ATOM 2847 N N . ALA A 1 364 ? -9.650 -2.335 36.880 1.00 35.75 364 ALA A N 1
ATOM 2848 C CA . ALA A 1 364 ? -10.320 -2.103 38.142 1.00 35.75 364 ALA A CA 1
ATOM 2849 C C . ALA A 1 364 ? -10.941 -0.696 38.142 1.00 35.75 364 ALA A C 1
ATOM 2851 O O . ALA A 1 364 ? -10.218 0.286 37.984 1.00 35.75 364 ALA A O 1
ATOM 2852 N N . ALA A 1 365 ? -12.265 -0.655 38.325 1.00 29.88 365 ALA A N 1
ATOM 2853 C CA . ALA A 1 365 ? -13.104 0.390 38.934 1.00 29.88 365 ALA A CA 1
ATOM 2854 C C . ALA A 1 365 ? -14.366 0.651 38.092 1.00 29.88 365 ALA A C 1
ATOM 2856 O O . ALA A 1 365 ? -14.384 1.503 37.209 1.00 29.88 365 ALA A O 1
ATOM 2857 N N . GLY A 1 366 ? -15.430 -0.092 38.401 1.00 33.28 366 GLY A N 1
ATOM 2858 C CA . GLY A 1 366 ? -16.757 0.064 37.806 1.00 33.28 366 GLY A CA 1
ATOM 2859 C C . GLY A 1 366 ? -17.432 -1.294 37.661 1.00 33.28 366 GLY A C 1
ATOM 2860 O O . GLY A 1 366 ? -17.036 -2.101 36.830 1.00 33.28 366 GLY A O 1
ATOM 2861 N N . ILE A 1 367 ? -18.397 -1.568 38.531 1.00 33.03 367 ILE A N 1
ATOM 2862 C CA . ILE A 1 367 ? -19.133 -2.831 38.639 1.00 33.03 367 ILE A CA 1
ATOM 2863 C C . ILE A 1 367 ? -19.776 -3.164 37.276 1.00 33.03 367 ILE A C 1
ATOM 2865 O O . ILE A 1 367 ? -20.675 -2.445 36.854 1.00 33.03 367 ILE A O 1
ATOM 2869 N N . GLY A 1 368 ? -19.310 -4.225 36.596 1.00 35.09 368 GLY A N 1
ATOM 2870 C CA . GLY A 1 368 ? -20.063 -4.875 35.509 1.00 35.09 368 GLY A CA 1
ATOM 2871 C C . GLY A 1 368 ? -19.310 -5.373 34.266 1.00 35.09 368 GLY A C 1
ATOM 2872 O O . GLY A 1 368 ? -19.825 -6.279 33.633 1.00 35.09 368 GLY A O 1
ATOM 2873 N N . ALA A 1 369 ? -18.127 -4.853 33.907 1.00 43.50 369 ALA A N 1
ATOM 2874 C CA . ALA A 1 369 ? -17.563 -5.080 32.560 1.00 43.50 369 ALA A CA 1
ATOM 2875 C C . ALA A 1 369 ? -16.067 -5.445 32.539 1.00 43.50 369 ALA A C 1
ATOM 2877 O O . ALA A 1 369 ? -15.243 -4.732 31.967 1.00 43.50 369 ALA A O 1
ATOM 2878 N N . ALA A 1 370 ? -15.682 -6.565 33.156 1.00 46.22 370 ALA A N 1
ATOM 2879 C CA . ALA A 1 370 ? -14.290 -7.036 33.125 1.00 46.22 370 ALA A CA 1
ATOM 2880 C C . ALA A 1 370 ? -13.813 -7.452 31.711 1.00 46.22 370 ALA A C 1
ATOM 2882 O O . ALA A 1 370 ? -12.613 -7.648 31.504 1.00 46.22 370 ALA A O 1
ATOM 2883 N N . THR A 1 371 ? -14.734 -7.572 30.745 1.00 52.31 371 THR A N 1
ATOM 2884 C CA . THR A 1 371 ? -14.471 -8.061 29.382 1.00 52.31 371 THR A CA 1
ATOM 2885 C C . THR A 1 371 ? -14.295 -6.956 28.331 1.00 52.31 371 THR A C 1
ATOM 2887 O O . THR A 1 371 ? -13.652 -7.192 27.307 1.00 52.31 371 THR A O 1
ATOM 2890 N N . ILE A 1 372 ? -14.801 -5.740 28.571 1.00 60.62 372 ILE A N 1
ATOM 2891 C CA . ILE A 1 372 ? -14.740 -4.635 27.602 1.00 60.62 372 ILE A CA 1
ATOM 2892 C C . ILE A 1 372 ? -13.405 -3.893 27.768 1.00 60.62 372 ILE A C 1
ATOM 2894 O O . ILE A 1 372 ? -13.204 -3.121 28.702 1.00 60.62 372 ILE A O 1
ATOM 2898 N N . GLY A 1 373 ? -12.465 -4.125 26.848 1.00 64.06 373 GLY A N 1
ATOM 2899 C CA . GLY A 1 373 ? -11.081 -3.624 26.913 1.00 64.06 373 GLY A CA 1
ATOM 2900 C C . GLY A 1 373 ? -10.880 -2.113 26.694 1.00 64.06 373 GLY A C 1
ATOM 2901 O O . GLY A 1 373 ? -9.756 -1.680 26.425 1.00 64.06 373 GLY A O 1
ATOM 2902 N N . TYR A 1 374 ? -11.932 -1.292 26.764 1.00 71.62 374 TYR A N 1
ATOM 2903 C CA . TYR A 1 374 ? -11.858 0.159 26.569 1.00 71.62 374 TYR A CA 1
ATOM 2904 C C . TYR A 1 374 ? -12.864 0.924 27.439 1.00 71.62 374 TYR A C 1
ATOM 2906 O O . TYR A 1 374 ? -13.876 0.391 27.878 1.00 71.62 374 TYR A O 1
ATOM 2914 N N . GLN A 1 375 ? -12.577 2.204 27.666 1.00 76.19 375 GLN A N 1
ATOM 2915 C CA . GLN A 1 375 ? -13.437 3.167 28.345 1.00 76.19 375 GLN A CA 1
ATOM 2916 C C . GLN A 1 375 ? -13.984 4.180 27.341 1.00 76.19 375 GLN A C 1
ATOM 2918 O O . GLN A 1 375 ? -13.271 4.611 26.429 1.00 76.19 375 GLN A O 1
ATOM 2923 N N . VAL A 1 376 ? -15.230 4.598 27.551 1.00 77.75 376 VAL A N 1
ATOM 2924 C CA . VAL A 1 376 ? -15.832 5.744 26.865 1.00 77.75 376 VAL A CA 1
ATOM 2925 C C . VAL A 1 376 ? -15.789 6.934 27.812 1.00 77.75 376 VAL A C 1
ATOM 2927 O O . VAL A 1 376 ? -16.133 6.808 28.985 1.00 77.75 376 VAL A O 1
ATOM 2930 N N . ILE A 1 377 ? -15.319 8.078 27.328 1.00 77.69 377 ILE A N 1
ATOM 2931 C CA . ILE A 1 377 ? -15.130 9.291 28.123 1.00 77.69 377 ILE A CA 1
ATOM 2932 C C . ILE A 1 377 ? -15.890 10.430 27.448 1.00 77.69 377 ILE A C 1
ATOM 2934 O O . ILE A 1 377 ? -15.705 10.685 26.259 1.00 77.69 377 ILE A O 1
ATOM 2938 N N . ASP A 1 378 ? -16.750 11.109 28.200 1.00 76.75 378 ASP A N 1
ATOM 2939 C CA . ASP A 1 378 ? -17.372 12.356 27.763 1.00 76.75 378 ASP A CA 1
ATOM 2940 C C . ASP A 1 378 ? -16.298 13.445 27.753 1.00 76.75 378 ASP A C 1
ATOM 2942 O O . ASP A 1 378 ? -15.706 13.760 28.787 1.00 76.75 378 ASP A O 1
ATOM 2946 N N . LYS A 1 379 ? -16.018 14.017 26.581 1.00 73.19 379 LYS A N 1
ATOM 2947 C CA . LYS A 1 379 ? -14.953 15.015 26.428 1.00 73.19 379 LYS A CA 1
ATOM 2948 C C . LYS A 1 379 ? -15.300 16.364 27.041 1.00 73.19 379 LYS A C 1
ATOM 2950 O O . LYS A 1 379 ? -14.386 17.127 27.339 1.00 73.19 379 LYS A O 1
ATOM 2955 N N . VAL A 1 380 ? -16.584 16.662 27.229 1.00 74.06 380 VAL A N 1
ATOM 2956 C CA . VAL A 1 380 ? -17.020 17.920 27.843 1.00 74.06 380 VAL A CA 1
ATOM 2957 C C . VAL A 1 380 ? -16.746 17.883 29.342 1.00 74.06 380 VAL A C 1
ATOM 2959 O O . VAL A 1 380 ? -16.219 18.838 29.905 1.00 74.06 380 VAL A O 1
ATOM 2962 N N . THR A 1 381 ? -17.080 16.768 29.994 1.00 76.62 381 THR A N 1
ATOM 2963 C CA . THR A 1 381 ? -16.958 16.636 31.454 1.00 76.62 381 THR A CA 1
ATOM 2964 C C . THR A 1 381 ? -15.691 15.915 31.912 1.00 76.62 381 THR A C 1
ATOM 2966 O O . THR A 1 381 ? -15.360 15.958 33.097 1.00 76.62 381 THR A O 1
ATOM 2969 N N . GLY A 1 382 ? -14.994 15.227 31.006 1.00 75.62 382 GLY A N 1
ATOM 2970 C CA . GLY A 1 382 ? -13.845 14.369 31.301 1.00 75.62 382 GLY A CA 1
ATOM 2971 C C . GLY A 1 382 ? -14.199 13.079 32.052 1.00 75.62 382 GLY A C 1
ATOM 2972 O O . GLY A 1 382 ? -13.298 12.369 32.501 1.00 75.62 382 GLY A O 1
ATOM 2973 N N . LYS A 1 383 ? -15.491 12.770 32.231 1.00 80.88 383 LYS A N 1
ATOM 2974 C CA . LYS A 1 383 ? -15.958 11.627 33.028 1.00 80.88 383 LYS A CA 1
ATOM 2975 C C . LYS A 1 383 ? -16.114 10.367 32.182 1.00 80.88 383 LYS A C 1
ATOM 2977 O O . LYS A 1 383 ? -16.464 10.427 31.006 1.00 80.88 383 LYS A O 1
ATOM 2982 N N . VAL A 1 384 ? -15.892 9.214 32.814 1.00 78.94 384 VAL A N 1
ATOM 2983 C CA . VAL A 1 384 ? -16.160 7.901 32.212 1.00 78.94 384 VAL A CA 1
ATOM 2984 C C . VAL A 1 384 ? -17.670 7.698 32.093 1.00 78.94 384 VAL A C 1
ATOM 2986 O O . VAL A 1 384 ? -18.405 7.892 33.062 1.00 78.94 384 VAL A O 1
ATOM 2989 N N . VAL A 1 385 ? -18.116 7.295 30.907 1.00 80.31 385 VAL A N 1
ATOM 2990 C CA . VAL A 1 385 ? -19.503 6.932 30.613 1.00 80.31 385 VAL A CA 1
ATOM 2991 C C . VAL A 1 385 ? -19.682 5.442 30.919 1.00 80.31 385 VAL A C 1
ATOM 2993 O O . VAL A 1 385 ? -18.923 4.628 30.386 1.00 80.31 385 VAL A O 1
ATOM 2996 N N . PRO A 1 386 ? -20.642 5.059 31.778 1.00 81.06 386 PRO A N 1
ATOM 2997 C CA . PRO A 1 386 ? -20.862 3.660 32.111 1.00 81.06 386 PRO A CA 1
ATOM 2998 C C . PRO A 1 386 ? -21.485 2.895 30.937 1.00 81.06 386 PRO A C 1
ATOM 3000 O O . PRO A 1 386 ? -22.336 3.415 30.207 1.00 81.06 386 PRO A O 1
ATOM 3003 N N . PHE A 1 387 ? -21.084 1.632 30.797 1.00 82.38 387 PHE A N 1
ATOM 3004 C CA . PHE A 1 387 ? -21.755 0.686 29.914 1.00 82.38 387 PHE A CA 1
ATOM 3005 C C . PHE A 1 387 ? -23.091 0.234 30.515 1.00 82.38 387 PHE A C 1
ATOM 3007 O O . PHE A 1 387 ? -23.260 0.169 31.733 1.00 82.38 387 PHE A O 1
ATOM 3014 N N . LEU A 1 388 ? -24.045 -0.068 29.640 1.00 83.75 388 LEU A N 1
ATOM 3015 C CA . LEU A 1 388 ? -25.330 -0.664 29.985 1.00 83.75 388 LEU A CA 1
ATOM 3016 C C . LEU A 1 388 ? -25.138 -2.132 30.418 1.00 83.75 388 LEU A C 1
ATOM 3018 O O . LEU A 1 388 ? -24.184 -2.765 29.963 1.00 83.75 388 LEU A O 1
ATOM 3022 N N . PRO A 1 389 ? -26.043 -2.700 31.240 1.00 77.19 389 PRO A N 1
ATOM 3023 C CA . PRO A 1 389 ? -25.910 -4.067 31.761 1.00 77.19 389 PRO A CA 1
ATOM 3024 C C . PRO A 1 389 ? -25.669 -5.158 30.701 1.00 77.19 389 PRO A C 1
ATOM 3026 O O . PRO A 1 389 ? -24.886 -6.066 30.949 1.00 77.19 389 PRO A O 1
ATOM 3029 N N . ASP A 1 390 ? -26.254 -5.033 29.505 1.00 80.44 390 ASP A N 1
ATOM 3030 C CA . ASP A 1 390 ? -26.131 -6.026 28.419 1.00 80.44 390 ASP A CA 1
ATOM 3031 C C . ASP A 1 390 ? -25.089 -5.645 27.348 1.00 80.44 390 ASP A C 1
ATOM 3033 O O . ASP A 1 390 ? -25.015 -6.251 26.274 1.00 80.44 390 ASP A O 1
ATOM 3037 N N . ALA A 1 391 ? -24.269 -4.621 27.611 1.00 80.38 391 ALA A N 1
ATOM 3038 C CA . ALA A 1 391 ? -23.289 -4.128 26.647 1.00 80.38 391 ALA A CA 1
ATOM 3039 C C . ALA A 1 391 ? -22.272 -5.201 26.235 1.00 80.38 391 ALA A C 1
ATOM 3041 O O . ALA A 1 391 ? -21.842 -5.218 25.086 1.00 80.38 391 ALA A O 1
ATOM 3042 N N . GLU A 1 392 ? -21.916 -6.124 27.132 1.00 77.88 392 GLU A N 1
ATOM 3043 C CA . GLU A 1 392 ? -20.945 -7.183 26.837 1.00 77.88 392 GLU A CA 1
ATOM 3044 C C . GLU A 1 392 ? -21.385 -8.075 25.667 1.00 77.88 392 GLU A C 1
ATOM 3046 O O . GLU A 1 392 ? -20.567 -8.428 24.819 1.00 77.88 392 GLU A O 1
ATOM 3051 N N . GLN A 1 393 ? -22.678 -8.406 25.572 1.00 81.56 393 GLN A N 1
ATOM 3052 C CA . GLN A 1 393 ? -23.192 -9.241 24.485 1.00 81.56 393 GLN A CA 1
ATOM 3053 C C . GLN A 1 393 ? -23.159 -8.501 23.145 1.00 81.56 393 GLN A C 1
ATOM 3055 O O . GLN A 1 393 ? -22.809 -9.088 22.122 1.00 81.56 393 GLN A O 1
ATOM 3060 N N . LEU A 1 394 ? -23.497 -7.211 23.160 1.00 81.44 394 LEU A N 1
ATOM 3061 C CA . LEU A 1 394 ? -23.494 -6.354 21.976 1.00 81.44 394 LEU A CA 1
ATOM 3062 C C . LEU A 1 394 ? -22.077 -6.091 21.446 1.00 81.44 394 LEU A C 1
ATOM 3064 O O . LEU A 1 394 ? -21.870 -5.989 20.240 1.00 81.44 394 LEU A O 1
ATOM 3068 N N . LEU A 1 395 ? -21.107 -5.981 22.353 1.00 83.06 395 LEU A N 1
ATOM 3069 C CA . LEU A 1 395 ? -19.714 -5.647 22.054 1.00 83.06 395 LEU A CA 1
ATOM 3070 C C . LEU A 1 395 ? -18.827 -6.890 21.891 1.00 83.06 395 LEU A C 1
ATOM 3072 O O . LEU A 1 395 ? -17.612 -6.762 21.712 1.00 83.06 395 LEU A O 1
ATOM 3076 N N . LYS A 1 396 ? -19.416 -8.089 21.956 1.00 83.94 396 LYS A N 1
ATOM 3077 C CA . LYS A 1 396 ? -18.695 -9.356 21.865 1.00 83.94 396 LYS A CA 1
ATOM 3078 C C . LYS A 1 396 ? -17.913 -9.440 20.542 1.00 83.94 396 LYS A C 1
ATOM 3080 O O . LYS A 1 396 ? -18.514 -9.246 19.484 1.00 83.94 396 LYS A O 1
ATOM 3085 N N . PRO A 1 397 ? -16.606 -9.760 20.583 1.00 84.94 397 PRO A N 1
ATOM 3086 C CA . PRO A 1 397 ? -15.821 -9.962 19.373 1.00 84.94 397 PRO A CA 1
ATOM 3087 C C . PRO A 1 397 ? -16.397 -11.054 18.467 1.00 84.94 397 PRO A C 1
ATOM 3089 O O . PRO A 1 397 ? -16.892 -12.076 18.953 1.00 84.94 397 PRO A O 1
ATOM 3092 N N . THR A 1 398 ? -16.325 -10.845 17.153 1.00 85.38 398 THR A N 1
ATOM 3093 C CA . THR A 1 398 ? -16.843 -11.799 16.165 1.00 85.38 398 THR A CA 1
ATOM 3094 C C . THR A 1 398 ? -16.127 -11.730 14.817 1.00 85.38 398 THR A C 1
ATOM 3096 O O . THR A 1 398 ? -15.764 -10.648 14.346 1.00 85.38 398 THR A O 1
ATOM 3099 N N . GLY A 1 399 ? -16.002 -12.889 14.168 1.00 88.12 399 GLY A N 1
ATOM 3100 C CA . GLY A 1 399 ? -15.596 -13.065 12.773 1.00 88.12 399 GLY A CA 1
ATOM 3101 C C . GLY A 1 399 ? -16.685 -12.747 11.739 1.00 88.12 399 GLY A C 1
ATOM 3102 O O . GLY A 1 399 ? -16.442 -12.927 10.552 1.00 88.12 399 GLY A O 1
ATOM 3103 N N . HIS A 1 400 ? -17.876 -12.297 12.162 1.00 91.56 400 HIS A N 1
ATOM 3104 C CA . HIS A 1 400 ? -19.024 -11.986 11.293 1.00 91.56 400 HIS A CA 1
ATOM 3105 C C . HIS A 1 400 ? -19.516 -10.538 11.458 1.00 91.56 400 HIS A C 1
ATOM 3107 O O . HIS A 1 400 ? -20.719 -10.266 11.551 1.00 91.56 400 HIS A O 1
ATOM 3113 N N . ILE A 1 401 ? -18.589 -9.582 11.538 1.00 88.44 401 ILE A N 1
ATOM 3114 C CA . ILE A 1 401 ? -18.898 -8.196 11.910 1.00 88.44 401 ILE A CA 1
ATOM 3115 C C . ILE A 1 401 ? -19.874 -7.520 10.941 1.00 88.44 401 ILE A C 1
ATOM 3117 O O . ILE A 1 401 ? -20.640 -6.648 11.353 1.00 88.44 401 ILE A O 1
ATOM 3121 N N . GLY A 1 402 ? -19.894 -7.939 9.670 1.00 89.25 402 GLY A N 1
ATOM 3122 C CA . GLY A 1 402 ? -20.804 -7.391 8.666 1.00 89.25 402 GLY A CA 1
ATOM 3123 C C . GLY A 1 402 ? -22.271 -7.608 9.036 1.00 89.25 402 GLY A C 1
ATOM 3124 O O . GLY A 1 402 ? -23.069 -6.675 8.952 1.00 89.25 402 GLY A O 1
ATOM 3125 N N . GLN A 1 403 ? -22.615 -8.795 9.552 1.00 90.69 403 GLN A N 1
ATOM 3126 C CA . GLN A 1 403 ? -23.976 -9.096 10.014 1.00 90.69 403 GLN A CA 1
ATOM 3127 C C . GLN A 1 403 ? -24.363 -8.224 11.210 1.00 90.69 403 GLN A C 1
ATOM 3129 O O . GLN A 1 403 ? -25.457 -7.658 11.234 1.00 90.69 403 GLN A O 1
ATOM 3134 N N . VAL A 1 404 ? -23.449 -8.064 12.172 1.00 89.00 404 VAL A N 1
ATOM 3135 C CA . VAL A 1 404 ? -23.696 -7.244 13.364 1.00 89.00 404 VAL A CA 1
ATOM 3136 C C . VAL A 1 404 ? -23.918 -5.784 12.980 1.00 89.00 404 VAL A C 1
ATOM 3138 O O . VAL A 1 404 ? -24.885 -5.173 13.429 1.00 89.00 404 VAL A O 1
ATOM 3141 N N . VAL A 1 405 ? -23.082 -5.226 12.100 1.00 88.75 405 VAL A N 1
ATOM 3142 C CA . VAL A 1 405 ? -23.224 -3.841 11.627 1.00 88.75 405 VAL A CA 1
ATOM 3143 C C . VAL A 1 405 ? -24.550 -3.634 10.889 1.00 88.75 405 VAL A C 1
ATOM 3145 O O . VAL A 1 405 ? -25.200 -2.610 11.099 1.00 88.75 405 VAL A O 1
ATOM 3148 N N . VAL A 1 406 ? -24.976 -4.581 10.047 1.00 89.81 406 VAL A N 1
ATOM 3149 C CA . VAL A 1 406 ? -26.259 -4.496 9.324 1.00 89.81 406 VAL A CA 1
ATOM 3150 C C . VAL A 1 406 ? -27.446 -4.509 10.287 1.00 89.81 406 VAL A C 1
ATOM 3152 O O . VAL A 1 406 ? -28.325 -3.652 10.174 1.00 89.81 406 VAL A O 1
ATOM 3155 N N . GLU A 1 407 ? -27.463 -5.426 11.256 1.00 90.69 407 GLU A N 1
ATOM 3156 C CA . GLU A 1 407 ? -28.553 -5.506 12.232 1.00 90.69 407 GLU A CA 1
ATOM 3157 C C . GLU A 1 407 ? -28.605 -4.248 13.108 1.00 90.69 407 GLU A C 1
ATOM 3159 O O . GLU A 1 407 ? -29.670 -3.660 13.288 1.00 90.69 407 GLU A O 1
ATOM 3164 N N . GLN A 1 408 ? -27.452 -3.752 13.564 1.00 89.88 408 GLN A N 1
ATOM 3165 C CA . GLN A 1 408 ? -27.390 -2.515 14.343 1.00 89.88 408 GLN A CA 1
ATOM 3166 C C . GLN A 1 408 ? -27.866 -1.300 13.543 1.00 89.88 408 GLN A C 1
ATOM 3168 O O . GLN A 1 408 ? -28.657 -0.511 14.055 1.00 89.88 408 GLN A O 1
ATOM 3173 N N . LYS A 1 409 ? -27.478 -1.168 12.267 1.00 88.81 409 LYS A N 1
ATOM 3174 C CA . LYS A 1 409 ? -28.002 -0.106 11.389 1.00 88.81 409 LYS A CA 1
ATOM 3175 C C . LYS A 1 409 ? -29.526 -0.149 11.288 1.00 88.81 409 LYS A C 1
ATOM 3177 O O . LYS A 1 409 ? -30.171 0.897 11.340 1.00 88.81 409 LYS A O 1
ATOM 3182 N N . ARG A 1 410 ? -30.106 -1.346 11.167 1.00 90.06 410 ARG A N 1
ATOM 3183 C CA . ARG A 1 410 ? -31.560 -1.529 11.104 1.00 90.06 410 ARG A CA 1
ATOM 3184 C C . ARG A 1 410 ? -32.240 -1.122 12.410 1.00 90.06 410 ARG A C 1
ATOM 3186 O O . ARG A 1 410 ? -33.226 -0.390 12.359 1.00 90.06 410 ARG A O 1
ATOM 3193 N N . GLN A 1 411 ? -31.721 -1.567 13.554 1.00 88.31 411 GLN A N 1
ATOM 3194 C CA . GLN A 1 411 ? -32.279 -1.219 14.864 1.00 88.31 411 GLN A CA 1
ATOM 3195 C C . GLN A 1 411 ? -32.195 0.286 15.131 1.00 88.31 411 GLN A C 1
ATOM 3197 O O . GLN A 1 411 ? -33.190 0.896 15.508 1.00 88.31 411 GLN A O 1
ATOM 3202 N N . ILE A 1 412 ? -31.055 0.913 14.827 1.00 85.19 412 ILE A N 1
ATOM 3203 C CA . ILE A 1 412 ? -30.873 2.364 14.970 1.00 85.19 412 ILE A CA 1
ATOM 3204 C C . ILE A 1 412 ? -31.876 3.131 14.100 1.00 85.19 412 ILE A C 1
ATOM 3206 O O . ILE A 1 412 ? -32.525 4.052 14.584 1.00 85.19 412 ILE A O 1
ATOM 3210 N N . ALA A 1 413 ? -32.079 2.721 12.844 1.00 86.12 413 ALA A N 1
ATOM 3211 C CA . ALA A 1 413 ? -33.054 3.371 11.970 1.00 86.12 413 ALA A CA 1
ATOM 3212 C C . ALA A 1 413 ? -34.502 3.254 12.491 1.00 86.12 413 ALA A C 1
ATOM 3214 O O . ALA A 1 413 ? -35.291 4.193 12.341 1.00 86.12 413 ALA A O 1
ATOM 3215 N N . LEU A 1 414 ? -34.858 2.116 13.101 1.00 88.00 414 LEU A N 1
ATOM 3216 C CA . LEU A 1 414 ? -36.166 1.905 13.727 1.00 88.00 414 LEU A CA 1
ATOM 3217 C C . LEU A 1 414 ? -36.340 2.760 14.987 1.00 88.00 414 LEU A C 1
ATOM 3219 O O . LEU A 1 414 ? -37.401 3.362 15.160 1.00 88.00 414 LEU A O 1
ATOM 3223 N N . ASP A 1 415 ? -35.313 2.839 15.831 1.00 85.12 415 ASP A N 1
ATOM 3224 C CA . ASP A 1 415 ? -35.297 3.691 17.023 1.00 85.12 415 ASP A CA 1
ATOM 3225 C C . ASP A 1 415 ? -35.456 5.168 16.644 1.00 85.12 415 ASP A C 1
ATOM 3227 O O . ASP A 1 415 ? -36.337 5.845 17.174 1.00 85.12 415 ASP A O 1
ATOM 3231 N N . ASP A 1 416 ? -34.689 5.650 15.663 1.00 83.56 416 ASP A N 1
ATOM 3232 C CA . ASP A 1 416 ? -34.778 7.026 15.165 1.00 83.56 416 ASP A CA 1
ATOM 3233 C C . ASP A 1 416 ? -36.166 7.332 14.593 1.00 83.56 416 ASP A C 1
ATOM 3235 O O . ASP A 1 416 ? -36.710 8.424 14.775 1.00 83.56 416 ASP A O 1
ATOM 3239 N N . TYR A 1 417 ? -36.765 6.375 13.875 1.00 84.50 417 TYR A N 1
ATOM 3240 C CA . TYR A 1 417 ? -38.129 6.515 13.375 1.00 84.50 417 TYR A CA 1
ATOM 3241 C C . TYR A 1 417 ? -39.138 6.630 14.523 1.00 84.50 417 TYR A C 1
ATOM 3243 O O . TYR A 1 417 ? -39.960 7.546 14.509 1.00 84.50 417 TYR A O 1
ATOM 3251 N N . ARG A 1 418 ? -39.051 5.760 15.538 1.00 86.12 418 ARG A N 1
ATOM 3252 C CA . ARG A 1 418 ? -39.920 5.815 16.725 1.00 86.12 418 ARG A CA 1
ATOM 3253 C C . ARG A 1 418 ? -39.760 7.131 17.475 1.00 86.12 418 ARG A C 1
ATOM 3255 O O . ARG A 1 418 ? -40.762 7.777 17.764 1.00 86.12 418 ARG A O 1
ATOM 3262 N N . GLN A 1 419 ? -38.527 7.573 17.707 1.00 84.38 419 GLN A N 1
ATOM 3263 C CA . GLN A 1 419 ? -38.249 8.823 18.406 1.00 84.38 419 GLN A CA 1
ATOM 3264 C C . GLN A 1 419 ? -38.781 10.037 17.635 1.00 84.38 419 GLN A C 1
ATOM 3266 O O . GLN A 1 419 ? -39.362 10.935 18.242 1.00 84.38 419 GLN A O 1
ATOM 3271 N N . ARG A 1 420 ? -38.653 10.059 16.299 1.00 83.69 420 ARG A N 1
ATOM 3272 C CA . ARG A 1 420 ? -39.273 11.102 15.463 1.00 83.69 420 ARG A CA 1
ATOM 3273 C C . ARG A 1 420 ? -40.790 11.101 15.605 1.00 83.69 420 ARG A C 1
ATOM 3275 O O . ARG A 1 420 ? -41.365 12.161 15.819 1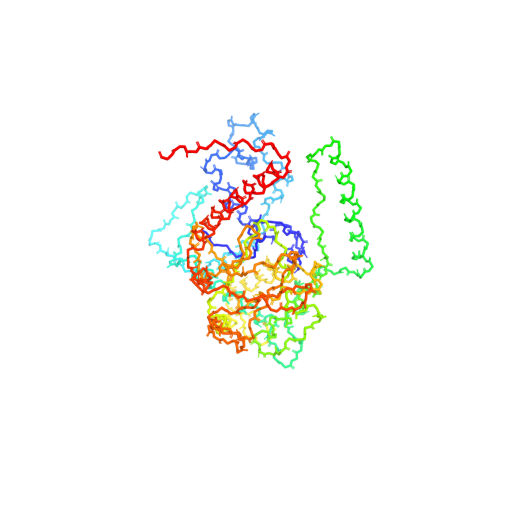.00 83.69 420 ARG A O 1
ATOM 3282 N N . ILE A 1 421 ? -41.435 9.935 15.545 1.00 86.00 421 ILE A N 1
ATOM 3283 C CA . ILE A 1 421 ? -42.887 9.825 15.744 1.00 86.00 421 ILE A CA 1
ATOM 3284 C C . ILE A 1 421 ? -43.291 10.323 17.136 1.00 86.00 421 ILE A C 1
ATOM 3286 O O . ILE A 1 421 ? -44.255 11.077 17.245 1.00 86.00 421 ILE A O 1
ATOM 3290 N N . GLU A 1 422 ? -42.559 9.964 18.190 1.00 85.31 422 GLU A N 1
ATOM 3291 C CA . GLU A 1 422 ? -42.819 10.429 19.557 1.00 85.31 422 GLU A CA 1
ATOM 3292 C C . GLU A 1 422 ? -42.639 11.943 19.702 1.00 85.31 422 GLU A C 1
ATOM 3294 O O . GLU A 1 422 ? -43.506 12.605 20.270 1.00 85.31 422 GLU A O 1
ATOM 3299 N N . GLN A 1 423 ? -41.562 12.511 19.153 1.00 82.62 423 GLN A N 1
ATOM 3300 C CA . GLN A 1 423 ? -41.299 13.953 19.175 1.00 82.62 423 GLN A CA 1
ATOM 3301 C C . GLN A 1 423 ? -42.347 14.733 18.385 1.00 82.62 423 GLN A C 1
ATOM 3303 O O . GLN A 1 423 ? -42.888 15.713 18.895 1.00 82.62 423 GLN A O 1
ATOM 3308 N N . THR A 1 424 ? -42.676 14.286 17.170 1.00 83.44 424 THR A N 1
ATOM 3309 C CA . THR A 1 424 ? -43.746 14.879 16.363 1.00 83.44 424 THR A CA 1
ATOM 3310 C C . THR A 1 424 ? -45.081 14.769 17.091 1.00 83.44 424 THR A C 1
ATOM 3312 O O . THR A 1 424 ? -45.803 15.755 17.180 1.00 83.44 424 THR A O 1
ATOM 3315 N N . SER A 1 425 ? -45.390 13.623 17.702 1.00 83.31 425 SER A N 1
ATOM 3316 C CA . SER A 1 425 ? -46.617 13.453 18.488 1.00 83.31 425 SER A CA 1
ATOM 3317 C C . SER A 1 425 ? -46.649 14.379 19.707 1.00 83.31 425 SER A C 1
ATOM 3319 O O . SER A 1 425 ? -47.674 14.994 19.980 1.00 83.31 425 SER A O 1
ATOM 3321 N N . ALA A 1 426 ? -45.537 14.526 20.432 1.00 82.06 426 ALA A N 1
ATOM 3322 C CA . ALA A 1 426 ? -45.427 15.433 21.573 1.00 82.06 426 ALA A CA 1
ATOM 3323 C C . ALA A 1 426 ? -45.567 16.907 21.159 1.00 82.06 426 ALA A C 1
ATOM 3325 O O . ALA A 1 426 ? -46.234 17.676 21.852 1.00 82.06 426 ALA A O 1
ATOM 3326 N N . MET A 1 427 ? -44.989 17.291 20.017 1.00 78.69 427 MET A N 1
ATOM 3327 C CA . MET A 1 427 ? -45.145 18.621 19.425 1.00 78.69 427 MET A CA 1
ATOM 3328 C C . MET A 1 427 ? -46.605 18.886 19.045 1.00 78.69 427 MET A C 1
ATOM 3330 O O . MET A 1 427 ? -47.174 19.876 19.494 1.00 78.69 427 MET A O 1
ATOM 3334 N N . LEU A 1 428 ? -47.247 17.962 18.326 1.00 78.69 428 LEU A N 1
ATOM 3335 C CA . LEU A 1 428 ? -48.655 18.073 17.933 1.00 78.69 428 LEU A CA 1
ATOM 3336 C C . LEU A 1 428 ? -49.605 18.095 19.145 1.00 78.69 428 LEU A C 1
ATOM 3338 O O . LEU A 1 428 ? -50.595 18.825 19.134 1.00 78.69 428 LEU A O 1
ATOM 3342 N N . ARG A 1 429 ? -49.310 17.351 20.225 1.00 79.75 429 ARG A N 1
ATOM 3343 C CA . ARG A 1 429 ? -50.059 17.451 21.496 1.00 79.75 429 ARG A CA 1
ATOM 3344 C C . ARG A 1 429 ? -49.912 18.829 22.130 1.00 79.75 429 ARG A C 1
ATOM 3346 O O . ARG A 1 429 ? -50.894 19.382 22.613 1.00 79.75 429 ARG A O 1
ATOM 3353 N N . LYS A 1 430 ? -48.699 19.388 22.126 1.00 79.25 430 LYS A N 1
ATOM 3354 C CA . LYS A 1 430 ? -48.418 20.723 22.674 1.00 79.25 430 LYS A CA 1
ATOM 3355 C C . LYS A 1 430 ? -49.092 21.835 21.863 1.00 79.25 430 LYS A C 1
ATOM 3357 O O . LYS A 1 430 ? -49.513 22.829 22.444 1.00 79.25 430 LYS A O 1
ATOM 3362 N N . GLU A 1 431 ? -49.204 21.659 20.550 1.00 82.12 431 GLU A N 1
ATOM 3363 C CA . GLU A 1 431 ? -49.859 22.599 19.630 1.00 82.12 431 GLU A CA 1
ATOM 3364 C C . GLU A 1 431 ? -51.380 22.391 19.520 1.00 82.12 431 GLU A C 1
ATOM 3366 O O . GLU A 1 431 ? -52.060 23.178 18.866 1.00 82.12 431 GLU A O 1
ATOM 3371 N N . GLY A 1 432 ? -51.936 21.363 20.176 1.00 70.12 432 GLY A N 1
ATOM 3372 C CA . GLY A 1 432 ? -53.374 21.072 20.177 1.00 70.12 432 GLY A CA 1
ATOM 3373 C C . GLY A 1 432 ? -53.915 20.526 18.849 1.00 70.12 432 GLY A C 1
ATOM 3374 O O . GLY A 1 432 ? -55.121 20.550 18.624 1.00 70.12 432 GLY A O 1
ATOM 3375 N N . THR A 1 433 ? -53.042 20.043 17.964 1.00 69.06 433 THR A N 1
ATOM 3376 C CA . THR A 1 433 ? -53.368 19.594 16.598 1.00 69.06 433 THR A CA 1
ATOM 3377 C C . THR A 1 433 ? -53.353 18.072 16.434 1.00 69.06 433 THR A C 1
ATOM 3379 O O . THR A 1 433 ? -53.689 17.566 15.361 1.00 69.06 433 THR A O 1
ATOM 3382 N N . LEU A 1 434 ? -52.997 17.315 17.480 1.00 67.69 434 LEU A N 1
ATOM 3383 C CA . LEU A 1 434 ? -53.039 15.852 17.447 1.00 67.69 434 LEU A CA 1
ATOM 3384 C C . LEU A 1 434 ? -54.489 15.339 17.557 1.00 67.69 434 LEU A C 1
ATOM 3386 O O . LEU A 1 434 ? -55.118 15.460 18.606 1.00 67.69 434 LEU A O 1
ATOM 3390 N N . VAL A 1 435 ? -55.005 14.715 16.494 1.00 63.03 435 VAL A N 1
ATOM 3391 C CA . VAL A 1 435 ? -56.286 13.989 16.525 1.00 63.03 435 VAL A CA 1
ATOM 3392 C C . VAL A 1 435 ? -56.020 12.544 16.946 1.00 63.03 435 VAL A C 1
ATOM 3394 O O . VAL A 1 435 ? -55.630 11.708 16.132 1.00 63.03 435 VAL A O 1
ATOM 3397 N N . GLU A 1 436 ? -56.213 12.237 18.228 1.00 59.66 436 GLU A N 1
ATOM 3398 C CA . GLU A 1 436 ? -56.172 10.858 18.720 1.00 59.66 436 GLU A CA 1
ATOM 3399 C C . GLU A 1 436 ? -57.523 10.186 18.430 1.00 59.66 436 GLU A C 1
ATOM 3401 O O . GLU A 1 436 ? -58.552 10.517 19.019 1.00 59.66 436 GLU A O 1
ATOM 3406 N N . LEU A 1 437 ? -57.543 9.240 17.487 1.00 53.72 437 LEU A N 1
ATOM 3407 C CA . LEU A 1 437 ? -58.684 8.342 17.328 1.00 53.72 437 LEU A CA 1
ATOM 3408 C C . LEU A 1 437 ? -58.747 7.453 18.572 1.00 53.72 437 LEU A C 1
ATOM 3410 O O . LEU A 1 437 ? -57.963 6.512 18.702 1.00 53.72 437 LEU A O 1
ATOM 3414 N N . ASN A 1 438 ? -59.677 7.752 19.479 1.00 44.66 438 ASN A N 1
ATOM 3415 C CA . ASN A 1 438 ? -60.029 6.858 20.575 1.00 44.66 438 ASN A CA 1
ATOM 3416 C C . ASN A 1 438 ? -60.329 5.472 19.991 1.00 44.66 438 ASN A C 1
ATOM 3418 O O . ASN A 1 438 ? -61.351 5.278 19.329 1.00 44.66 438 ASN A O 1
ATOM 3422 N N . ARG A 1 439 ? -59.444 4.497 20.231 1.00 46.44 439 ARG A N 1
ATOM 3423 C CA . ARG A 1 439 ? -59.813 3.089 20.086 1.00 46.44 439 ARG A CA 1
ATOM 3424 C C . ARG A 1 439 ? -60.887 2.821 21.133 1.00 46.44 439 ARG A C 1
ATOM 3426 O O . ARG A 1 439 ? -60.596 2.774 22.324 1.00 46.44 439 ARG A O 1
ATOM 3433 N N . LEU A 1 440 ? -62.128 2.722 20.667 1.00 42.94 440 LEU A N 1
ATOM 3434 C CA . LEU A 1 440 ? -63.211 2.113 21.423 1.00 42.94 440 LEU A CA 1
ATOM 3435 C C . LEU A 1 440 ? -62.788 0.684 21.797 1.00 42.94 440 LEU A C 1
ATOM 3437 O O . LEU A 1 440 ? -62.182 -0.011 20.980 1.00 42.94 440 LEU A O 1
ATOM 3441 N N . VAL A 1 441 ? -63.062 0.367 23.063 1.00 42.06 441 VAL A N 1
ATOM 3442 C CA . VAL A 1 441 ? -62.746 -0.846 23.838 1.00 42.06 441 VAL A CA 1
ATOM 3443 C C . VAL A 1 441 ? -62.899 -2.144 23.056 1.00 42.06 441 VAL A C 1
ATOM 3445 O O . VAL A 1 441 ? -63.931 -2.288 22.362 1.00 42.06 441 VAL A O 1
#

Foldseek 3Di:
DDADFDDCLQVPDDFAQALHFNVVGLLRANNLVNVVLVVLVCVVVVNLAADDPVPDDPVCPVVNVPRHDDPVRVVNNHHDPLSVLLRVLCVVPQFQFDDDPDPPPDDPRDNDDTDGPDDPQVSLLSSLLQVLLLLCQALALDVPDRLGQVCVASSQVSQFADDPVRQVVVVVVLVVQQVVQVVVCVVPVPRDGPPDDFRRHSNQLVNVQSVQSNCLLVVPDDPFPDPVPFWDKQQLAQDWDKDFQAFLVVLLVVSSVSSNVSNVQQAVGSNSHGDPPPSSPSNSVCCRHHHDDVQSGPCCVPVVGGDNPDGSSDRDWDDDQQFIPGWIFTQDHRSDGAQFDDDPPQRIKIKGFAPDRTDQADDPDDPAPRGPRIWIARPVVRDTTDGHNCRCVLRPIDRRNSVSNVVVVVVVVVVVVVVVVVVVQVVCVVVVNDDDDPPDD

Solvent-accessible surface area (backbone atoms only — not comparable to full-atom values): 25248 Å² total; per-residue (Å²): 137,86,78,76,59,40,75,41,34,51,72,46,81,73,60,61,27,52,63,16,18,16,73,93,30,65,32,36,36,52,18,43,58,48,50,50,54,50,49,39,46,39,46,73,73,65,48,92,68,56,39,59,64,94,74,57,56,77,93,49,55,93,49,37,90,77,42,31,51,50,72,69,58,48,58,72,66,37,63,36,70,66,46,53,53,20,51,49,28,39,56,66,75,73,49,65,62,62,81,66,98,61,85,79,82,67,58,98,78,63,78,76,82,82,56,60,77,60,53,71,68,56,49,53,52,53,52,50,18,48,55,40,3,50,43,38,33,28,38,45,31,38,90,88,52,96,73,28,33,39,77,76,32,65,27,44,71,65,20,42,67,54,52,74,68,55,50,52,50,54,52,50,52,48,53,53,45,44,53,51,28,56,58,47,28,77,82,36,78,79,53,70,65,65,78,84,86,73,86,56,37,30,44,63,28,46,52,53,38,25,53,50,50,30,26,68,73,72,70,50,84,77,85,74,92,53,96,75,76,67,56,49,78,50,76,65,44,82,48,69,44,69,43,80,64,60,48,52,46,61,44,30,54,48,41,51,53,42,7,52,60,36,20,63,58,36,24,72,49,67,71,37,44,57,21,90,51,67,49,38,30,30,34,50,48,32,50,55,35,38,40,65,62,63,75,34,56,50,56,34,86,80,61,78,43,71,67,90,88,66,66,90,56,57,84,83,88,46,72,60,86,42,31,35,80,56,32,29,18,55,44,25,48,65,36,38,67,57,41,49,69,80,58,90,89,68,85,46,44,26,46,30,70,44,92,60,82,41,59,86,60,66,75,95,83,70,97,85,57,66,68,61,65,55,46,42,28,36,63,87,79,70,44,76,52,61,67,44,96,66,22,65,73,70,39,45,62,32,44,45,47,44,56,54,51,52,52,50,48,52,52,50,53,51,50,53,50,51,52,49,52,50,51,53,50,53,48,28,55,74,70,71,69,60,81,78,81,78,76,78,129

pLDDT: mean 82.05, std 17.44, range [29.88, 98.69]

InterPro domains:
  IPR054388 T6SS, Phospholipase effector Tle1-like, C-terminal domain [PF22137] (83-409)

Radius of gyration: 27.11 Å; Cα contacts (8 Å, |Δi|>4): 607; chains: 1; bounding box: 89×60×81 Å

Secondary structure (DSSP, 8-state):
---SSSHHHHH--PPTTGGG-STT-GGG-THHHHHHHHHHHHHHTT----B-GGGS-GGGGGGHHHHBPPHHHHHHT---HHHHHHHHHHHHHH--B---SS-----TT---PPPBSS-HHHHHHHHHHHHHHHHHHHHSS-SSSS--GGGGSHHHHTS-B--HHHHHHHHHHHHHHHHHHHHHTTT-TTPPPPPPP---BHHHHHHHHHHHHHHHHHTPPP----TTTT-EEE--SS--EEEE-S-HHHHHHHHHHHHHHHHHHHBSSTT-PBPSSHHHHHHHHHHHHT---HHHHTTHHHHSS--TT--TT-PPP-EETTEESS-EEEEEETTEETTB-PPTT---EEEEE-S-SSSS----SSTT-TT--EEEEETTT-PEEPBPTTHHHHT--BS-HHHHHHHHHHHHHHHHHHHHHHHHHHHHHHTT---------

Sequence (441 aa):
MLYPGVHSDVGGGYPKNDQGKARGGTHELVSQIVLHDLYAAAFLAGAPLQVPEAVLPKYLSSQAQWRTLGRDTLEEFNVSPAVIERFNAWRSKTLPVITTDQPVNHPAGEYTPLLLGTTVEEGMADQLGWITGWRIGRYANDAKTDNDSYQRQPFFIEATEFTAERSSQEKKNDEDLRAAALAARLTNPQHPGPPVYEAQIDQTQLSQAAAEFKSDYTGQKREQTSMTGGFLDVILRDAAYLLNANDERKDHETLRAEGKRRSEQLFRDAHGTPSTDAEMALLVALFDDHIHDSRAWFMHDKLKSRELWAGYFFYRMIYFGNENSRDLSPVVVAGRLLGVAMIAGATAYGIRRGKVLGGIGGLAAGIGAATIGYQVIDKVTGKVVPFLPDAEQLLKPTGHIGQVVVEQKRQIALDDYRQRIEQTSAMLRKEGTLVELNRLV

Organism: Pseudomonas agarici (NCBI:txid46677)

Nearest PDB structures (foldseek):
  4o5p-assembly1_A  TM=7.237E-01  e=2.497E-19  Pseudomonas aeruginosa PAO1
  4o5p-assembly2_B  TM=7.034E-01  e=1.436E-19  Pseudomonas aeruginosa PAO1

Mean predicted aligned error: 10.07 Å